Protein AF-0000000073997509 (afdb_homodimer)

Secondary structure (DSSP, 8-state):
-EEEEEEETTEEEEEEEESSTTS-EEEEESS-HHHH---EEEEEEEGGGSEE--S---SS-EEEESS-STTSPPPSS--EEEE-GGGEE-TT-EEEPPTT-S-EE--EEEEEEE-S-BSS--GGGHHHHEEEEEEEE--EEHHHHHHSSSSHHHH-STT-EEEEEEEESS--TTS-EEEEEETTEEEEEEEGGG-SS-HHHHHHHHHHHS-B-TT-EEE----S------TT-EEEEEETTTEEEEEEEE-/-EEEEEEETTEEEEEEEESSTTS-EEEEESS-HHHH---EEEEEEEGGGSEE--S---SS-EEEESS-BTTSPPPSS--EEEE-GGGEE-TT-EEEPPTT-S-EE--EEEEEEE-S-BSS--GGGGGGTEEEEEEEE--EEHHHHHHSSSSHHHH-STT-EEEEEEEESS---SS-EEEEEETTEEEEEEEGGGBSS-HHHHHHHHHHHS-B-TT-EEE----S------TT-EEEEEETTTEEEEEEEE-

Foldseek 3Di:
DWWFWWDDPNDIFIFDWDDDVPFIKTFTAPDDCLVPNGHGDPDMDTPVRIGTWFRFQAPAWEKEWDPFFPPGDDDPATDIDIEHSQQETEFPDADEDDPVAQFKKWFKFKKWFFRAFFALDDLVCLLVGTQFIWIWTQIFRVVCCVPDPDRCVGRHPHNRIYIDDTGDRDDDQCWKWKWKDKVRHTFFIDTQVRTNDHPSRQSNVVSHVDGDHGGYMYTRGGGDGIDGDDQQIKMWMDIGPHGIGIYHYHD/DWWFWWDDPNDIFIFDWDDDVPFIKTFTAPDDCLVPNGHGDPDMDTPVRIGTKFRFQAPAWEKEWDPFFPPDDDDPATDIDIEHSQQETEFPDADEDDPVAQFKKWFKFKKWFFRAFFALDDLVCLLVGTQFIWIWTQIFRVVCCVPDPDRCVGRYPHNRIYIDDTGDRDDDQLWKWKWKDKPRHTFFIDTQVRTPDHPSRQSNVVSHVDGDHGGYMYTRGGGDGIDGDDAQIKMWMDIPPHGIGIYHYHD

Nearest PDB structures (foldseek):
  4pfz-assembly1_A  TM=9.650E-01  e=9.293E-33  Mycolicibacterium smegmatis MC2 155
  3qdf-assembly1_A  TM=9.638E-01  e=2.915E-31  Mycobacterium marinum M
  3rr6-assembly1_A  TM=9.366E-01  e=1.215E-31  Mycobacteroides abscessus ATCC 19977
  4pfz-assembly1_B  TM=9.421E-01  e=7.801E-31  Mycolicibacterium smegmatis MC2 155
  2dfu-assembly2_C  TM=9.363E-01  e=9.978E-26  Thermus thermophilus HB8

Solvent-accessible surface area (backbone atoms only — not comparable to full-atom values): 24979 Å² total; per-residue (Å²): 93,36,40,30,20,31,33,53,94,90,37,81,42,35,21,41,55,39,74,54,93,93,58,35,31,29,31,31,34,68,50,56,52,80,80,66,37,90,39,72,51,90,51,70,44,51,53,89,75,42,46,58,28,32,47,62,72,28,63,34,29,33,36,34,40,51,57,22,25,63,94,49,77,67,60,99,56,95,42,47,46,68,29,46,34,70,12,55,33,21,41,67,44,73,27,54,60,59,90,91,50,89,30,37,22,70,28,45,25,57,25,39,30,28,41,32,76,39,58,58,43,54,64,90,51,39,75,78,34,47,46,28,30,33,30,28,36,52,28,31,22,51,63,46,42,72,69,43,88,40,51,34,74,18,44,33,26,49,40,21,33,32,28,13,47,33,29,28,48,68,75,81,67,65,73,27,48,37,39,22,26,51,72,81,42,82,54,27,65,40,46,47,63,46,33,72,57,51,71,47,54,48,52,25,54,48,19,64,42,29,70,40,43,52,40,19,36,39,36,53,33,44,52,62,55,82,58,70,66,50,66,74,41,35,39,39,26,33,35,61,92,69,48,60,26,46,40,36,34,36,113,95,37,38,30,20,32,33,52,96,88,37,82,43,34,21,41,55,39,73,51,91,94,57,35,30,28,32,30,34,79,48,55,51,80,80,71,39,88,42,72,50,90,52,69,43,53,53,90,74,41,48,58,29,32,47,62,74,28,63,36,29,32,36,34,40,52,58,23,25,62,94,48,76,65,60,99,55,95,43,46,45,70,28,47,35,68,12,55,32,21,40,69,44,71,28,53,61,58,90,90,52,90,30,37,22,70,29,43,25,57,25,39,29,28,40,33,76,39,59,58,45,54,64,90,51,38,75,77,32,47,46,28,32,34,27,29,37,52,28,30,23,51,66,46,41,74,68,42,90,39,53,34,73,19,44,33,25,50,40,20,33,32,30,13,46,32,29,27,48,70,74,81,68,64,73,27,47,37,39,23,25,51,73,80,41,84,54,28,63,40,45,46,63,47,34,74,57,51,72,47,54,48,54,25,55,48,19,63,43,28,70,40,42,51,39,20,35,39,34,54,32,44,50,61,54,83,58,68,66,50,66,74,41,36,38,37,27,35,34,62,94,70,48,58,27,47,41,37,33,34,113

Organism: NCBI:txid172042

Radius of gyration: 23.01 Å; Cα contacts (8 Å, |Δi|>4): 1455; chains: 2; bounding box: 53×68×52 Å

InterPro domains:
  IPR011234 Fumarylacetoacetase-like, C-terminal [PF01557] (72-249)
  IPR018833 Rv2993c-like, N-terminal [PF10370] (1-55)
  IPR036663 Fumarylacetoacetase-like, C-terminal domain superfamily [G3DSA:3.90.850.10] (59-251)
  IPR036663 Fumarylacetoacetase-like, C-terminal domain superfamily [SSF56529] (71-249)
  IPR051121 Fumarylacetoacetate hydrolase [PTHR42796] (44-249)

Sequence (502 aa):
MRIARFTVDDELHFGLVEGEEGAETLRVLAGDPFYNGIEPTGATHRLDDVRLLAPIIPRSKVIGAIANWAGTPAPAAPQFFTKPNTTVVGPGDPVTLPDYSEAVSPEGELAVVIGRIAKSVPLERVPEVVFGYTVANDLTARDVMDTDAQWTRAKSFDGSTPLGPWIETQLDTDSLNITTWVDGDTLQEGNTSEMHYSVAELVAAASEVFTLLPGDIILTGTPAGTTVLHEGNEVEVEVEGIGALVTRIRSMRIARFTVDDELHFGLVEGEEGAETLRVLAGDPFYNGIEPTGATHRLDDVRLLAPIIPRSKVIGAIANWAGTPAPAAPQFFTKPNTTVVGPGDPVTLPDYSEAVSPEGELAVVIGRIAKSVPLERVPEVVFGYTVANDLTARDVMDTDAQWTRAKSFDGSTPLGPWIETQLDTDSLNITTWVDGDTLQEGNTSEMHYSVAELVAAASEVFTLLPGDIILTGTPAGTTVLHEGNEVEVEVEGIGALVTRIRS

pLDDT: mean 97.27, std 2.54, range [81.06, 98.94]

Structure (mmCIF, N/CA/C/O backbone):
data_AF-0000000073997509-model_v1
#
loop_
_entity.id
_entity.type
_entity.pdbx_description
1 polymer 'Fumarylacetoacetate hydrolase family protein'
#
loop_
_atom_site.group_PDB
_atom_site.id
_atom_site.type_symbol
_atom_site.label_atom_id
_atom_site.label_alt_id
_atom_site.label_comp_id
_atom_site.label_asym_id
_atom_site.label_entity_id
_atom_site.label_seq_id
_atom_site.pdbx_PDB_ins_code
_atom_site.Cartn_x
_atom_site.Cartn_y
_atom_site.Cartn_z
_atom_site.occupancy
_atom_site.B_iso_or_equiv
_atom_site.auth_seq_id
_atom_site.auth_comp_id
_atom_site.auth_asym_id
_atom_site.auth_atom_id
_atom_site.pdbx_PDB_model_num
ATOM 1 N N . MET A 1 1 ? 7.91 19.922 14.438 1 95.56 1 MET A N 1
ATOM 2 C CA . MET A 1 1 ? 8.945 20.109 13.43 1 95.56 1 MET A CA 1
ATOM 3 C C . MET A 1 1 ? 8.406 19.828 12.031 1 95.56 1 MET A C 1
ATOM 5 O O . MET A 1 1 ? 7.496 19 11.875 1 95.56 1 MET A O 1
ATOM 9 N N . ARG A 1 2 ? 8.875 20.578 11.102 1 97.56 2 ARG A N 1
ATOM 10 C CA . ARG A 1 2 ? 8.523 20.375 9.695 1 97.56 2 ARG A CA 1
ATOM 11 C C . ARG A 1 2 ? 9.664 19.688 8.945 1 97.56 2 ARG A C 1
ATOM 13 O O . ARG A 1 2 ? 10.781 20.203 8.898 1 97.56 2 ARG A O 1
ATOM 20 N N . ILE A 1 3 ? 9.406 18.484 8.367 1 98.12 3 ILE A N 1
ATOM 21 C CA . ILE A 1 3 ? 10.398 17.688 7.645 1 98.12 3 ILE A CA 1
ATOM 22 C C . ILE A 1 3 ? 10.047 17.672 6.156 1 98.12 3 ILE A C 1
ATOM 24 O O . ILE A 1 3 ? 8.961 17.219 5.777 1 98.12 3 ILE A O 1
ATOM 28 N N . ALA A 1 4 ? 10.938 18.094 5.355 1 98.31 4 ALA A N 1
ATOM 29 C CA . ALA A 1 4 ? 10.719 18.141 3.91 1 98.31 4 ALA A CA 1
ATOM 30 C C . ALA A 1 4 ? 11.711 17.234 3.178 1 98.31 4 ALA A C 1
ATOM 32 O O . ALA A 1 4 ? 12.742 16.859 3.732 1 98.31 4 ALA A O 1
ATOM 33 N N . ARG A 1 5 ? 11.344 16.781 2.025 1 98.31 5 ARG A N 1
ATOM 34 C CA . ARG A 1 5 ? 12.203 16.172 1.02 1 98.31 5 ARG A CA 1
ATOM 35 C C . ARG A 1 5 ? 12.406 17.109 -0.173 1 98.31 5 ARG A C 1
ATOM 37 O O . ARG A 1 5 ? 11.453 17.734 -0.638 1 98.31 5 ARG A O 1
ATOM 44 N N . PHE A 1 6 ? 13.703 17.25 -0.619 1 98.06 6 PHE A N 1
ATOM 45 C CA . PHE A 1 6 ? 13.977 18.219 -1.681 1 98.06 6 PHE A CA 1
ATOM 46 C C . PHE A 1 6 ? 15.227 17.812 -2.463 1 98.06 6 PHE A C 1
ATOM 48 O O . PHE A 1 6 ? 15.969 16.922 -2.047 1 98.06 6 PHE A O 1
ATOM 55 N N . THR A 1 7 ? 15.266 18.375 -3.613 1 97.19 7 THR A N 1
ATOM 56 C CA . THR A 1 7 ? 16.469 18.219 -4.422 1 97.19 7 THR A CA 1
ATOM 57 C C . THR A 1 7 ? 17.203 19.547 -4.586 1 97.19 7 THR A C 1
ATOM 59 O O . THR A 1 7 ? 16.562 20.594 -4.691 1 97.19 7 THR A O 1
ATOM 62 N N . VAL A 1 8 ? 18.422 19.469 -4.5 1 94.31 8 VAL A N 1
ATOM 63 C CA . VAL A 1 8 ? 19.344 20.547 -4.855 1 94.31 8 VAL A CA 1
ATOM 64 C C . VAL A 1 8 ? 20.531 19.98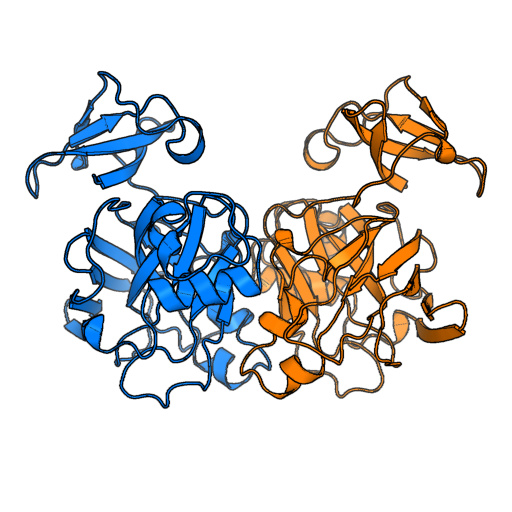4 -5.641 1 94.31 8 VAL A C 1
ATOM 66 O O . VAL A 1 8 ? 21.109 18.953 -5.258 1 94.31 8 VAL A O 1
ATOM 69 N N . ASP A 1 9 ? 20.828 20.547 -6.805 1 92.5 9 ASP A N 1
ATOM 70 C CA . ASP A 1 9 ? 21.875 20.062 -7.699 1 92.5 9 ASP A CA 1
ATOM 71 C C . ASP A 1 9 ? 21.703 18.578 -8 1 92.5 9 ASP A C 1
ATOM 73 O O . ASP A 1 9 ? 22.656 17.797 -7.875 1 92.5 9 ASP A O 1
ATOM 77 N N . ASP A 1 10 ? 20.516 18.094 -8.07 1 91.88 10 ASP A N 1
ATOM 78 C CA . ASP A 1 10 ? 20.125 16.75 -8.5 1 91.88 10 ASP A CA 1
ATOM 79 C C . ASP A 1 10 ? 20.406 15.719 -7.406 1 91.88 10 ASP A C 1
ATOM 81 O O . ASP A 1 10 ? 20.484 14.523 -7.68 1 91.88 10 ASP A O 1
ATOM 85 N N . GLU A 1 11 ? 20.609 16.312 -6.27 1 94.81 11 GLU A N 1
ATOM 86 C CA . GLU A 1 11 ? 20.766 15.414 -5.125 1 94.81 11 GLU A CA 1
ATOM 87 C C . GLU A 1 11 ? 19.562 15.484 -4.195 1 94.81 11 GLU A C 1
ATOM 89 O O . GLU A 1 11 ? 19.031 16.578 -3.928 1 94.81 11 GLU A O 1
ATOM 94 N N . LEU A 1 12 ? 19.156 14.352 -3.727 1 96.38 12 LEU A N 1
ATOM 95 C CA . LEU A 1 12 ? 17.984 14.227 -2.852 1 96.38 12 LEU A CA 1
ATOM 96 C C . LEU A 1 12 ? 18.391 14.422 -1.393 1 96.38 12 LEU A C 1
ATOM 98 O O . LEU A 1 12 ? 19.391 13.875 -0.941 1 96.38 12 LEU A O 1
ATOM 102 N N . HIS A 1 13 ? 17.625 15.258 -0.691 1 97.38 13 HIS A N 1
ATOM 103 C CA . HIS A 1 13 ? 17.875 15.516 0.724 1 97.38 13 HIS A CA 1
ATOM 104 C C . HIS A 1 13 ? 16.562 15.547 1.515 1 97.38 13 HIS A C 1
ATOM 106 O O . HIS A 1 13 ? 15.5 15.805 0.953 1 97.38 13 HIS A O 1
ATOM 112 N N . PHE A 1 14 ? 16.688 15.18 2.807 1 98.06 14 PHE A N 1
ATOM 113 C CA . PHE A 1 14 ? 15.711 15.586 3.803 1 98.06 14 PHE A CA 1
ATOM 114 C C . PHE A 1 14 ? 16.172 16.828 4.547 1 98.06 14 PHE A C 1
ATOM 116 O O . PHE A 1 14 ? 17.375 17.094 4.656 1 98.06 14 PHE A O 1
ATOM 123 N N . GLY A 1 15 ? 15.203 17.609 4.988 1 98.19 15 GLY A N 1
ATOM 124 C CA . GLY A 1 15 ? 15.57 18.797 5.723 1 98.19 15 GLY A CA 1
ATOM 125 C C . GLY A 1 15 ? 14.516 19.25 6.711 1 98.19 15 GLY A C 1
ATOM 126 O O . GLY A 1 15 ? 13.328 18.938 6.543 1 98.19 15 GLY A O 1
ATOM 127 N N . LEU A 1 16 ? 14.961 19.891 7.738 1 97.5 16 LEU A N 1
ATOM 128 C CA . LEU A 1 16 ? 14.109 20.594 8.688 1 97.5 16 LEU A CA 1
ATOM 129 C C . LEU A 1 16 ? 13.75 21.984 8.164 1 97.5 16 LEU A C 1
ATOM 131 O O . LEU A 1 16 ? 14.641 22.797 7.879 1 97.5 16 LEU A O 1
ATOM 135 N N . VAL A 1 17 ? 12.445 22.188 7.965 1 97.38 17 VAL A N 1
ATOM 136 C CA . VAL A 1 17 ? 11.992 23.5 7.527 1 97.38 17 VAL A CA 1
ATOM 137 C C . VAL A 1 17 ? 11.984 24.469 8.711 1 97.38 17 VAL A C 1
ATOM 139 O O . VAL A 1 17 ? 11.305 24.219 9.711 1 97.38 17 VAL A O 1
ATOM 142 N N . GLU A 1 18 ? 12.672 25.547 8.562 1 95.62 18 GLU A N 1
ATOM 143 C CA . GLU A 1 18 ? 12.789 26.562 9.609 1 95.62 18 GLU A CA 1
ATOM 144 C C . GLU A 1 18 ? 12.555 27.969 9.055 1 95.62 18 GLU A C 1
ATOM 146 O O . GLU A 1 18 ? 12.664 28.188 7.852 1 95.62 18 GLU A O 1
ATOM 151 N N . GLY A 1 19 ? 12.164 28.859 10.023 1 93.88 19 GLY A N 1
ATOM 152 C CA . GLY A 1 19 ? 12.031 30.266 9.648 1 93.88 19 GLY A CA 1
ATOM 153 C C . GLY A 1 19 ? 10.594 30.688 9.469 1 93.88 19 GLY A C 1
ATOM 154 O O . GLY A 1 19 ? 9.672 29.875 9.594 1 93.88 19 GLY A O 1
ATOM 155 N N . GLU A 1 20 ? 10.461 31.969 9.234 1 89.5 20 GLU A N 1
ATOM 156 C CA . GLU A 1 20 ? 9.141 32.562 9.055 1 89.5 20 GLU A CA 1
ATOM 157 C C . GLU A 1 20 ? 8.617 32.344 7.637 1 89.5 20 GLU A C 1
ATOM 159 O O . GLU A 1 20 ? 9.383 32 6.734 1 89.5 20 GLU A O 1
ATOM 164 N N . GLU A 1 21 ? 7.27 32.5 7.578 1 84.75 21 GLU A N 1
ATOM 165 C CA . GLU A 1 21 ? 6.629 32.344 6.277 1 84.75 21 GLU A CA 1
ATOM 166 C C . GLU A 1 21 ? 7.289 33.25 5.227 1 84.75 21 GLU A C 1
ATOM 168 O O . GLU A 1 21 ? 7.48 34.438 5.457 1 84.75 21 GLU A O 1
ATOM 173 N N . GLY A 1 22 ? 7.691 32.688 4.172 1 85.69 22 GLY A N 1
ATOM 174 C CA . GLY A 1 22 ? 8.312 33.438 3.088 1 85.69 22 GLY A CA 1
ATOM 175 C C . GLY A 1 22 ? 9.828 33.5 3.205 1 85.69 22 GLY A C 1
ATOM 176 O O . GLY A 1 22 ? 10.508 33.938 2.266 1 85.69 22 GLY A O 1
ATOM 177 N N . ALA A 1 23 ? 10.375 33.156 4.348 1 92.38 23 ALA A N 1
ATOM 178 C CA . ALA A 1 23 ? 11.82 33.188 4.578 1 92.38 23 ALA A CA 1
ATOM 179 C C . ALA A 1 23 ? 12.32 31.875 5.137 1 92.38 23 ALA A C 1
ATOM 181 O O . ALA A 1 23 ? 13.258 31.844 5.938 1 92.38 23 ALA A O 1
ATOM 182 N N . GLU A 1 24 ? 11.602 30.828 4.703 1 95.25 24 GLU A N 1
ATOM 183 C CA . GLU A 1 24 ? 11.938 29.5 5.227 1 95.25 24 GLU A CA 1
ATOM 184 C C . GLU A 1 24 ? 13.289 29.031 4.699 1 95.25 24 GLU A C 1
ATOM 186 O O . GLU A 1 24 ? 13.664 29.344 3.566 1 95.25 24 GLU A O 1
ATOM 191 N N . THR A 1 25 ? 13.977 28.391 5.582 1 97.69 25 THR A N 1
ATOM 192 C CA . THR A 1 25 ? 15.195 27.688 5.227 1 97.69 25 THR A CA 1
ATOM 193 C C . THR A 1 25 ? 15.07 26.203 5.547 1 97.69 25 THR A C 1
ATOM 195 O O . THR A 1 25 ? 14.188 25.797 6.312 1 97.69 25 THR A O 1
ATOM 198 N N . LEU A 1 26 ? 15.875 25.391 4.797 1 98.06 26 LEU A N 1
ATOM 199 C CA . LEU A 1 26 ? 15.953 23.938 5.004 1 98.06 26 LEU A CA 1
ATOM 200 C C . LEU A 1 26 ? 17.312 23.547 5.578 1 98.06 26 LEU A C 1
ATOM 202 O O . LEU A 1 26 ? 18.344 23.719 4.922 1 98.06 26 LEU A O 1
ATOM 206 N N . ARG A 1 27 ? 17.266 23.094 6.812 1 98 27 ARG A N 1
ATOM 207 C CA . ARG A 1 27 ? 18.469 22.484 7.395 1 98 27 ARG A CA 1
ATOM 208 C C . ARG A 1 27 ? 18.562 21 7.031 1 98 27 ARG A C 1
ATOM 210 O O . ARG A 1 27 ? 17.703 20.203 7.43 1 98 27 ARG A O 1
ATOM 217 N N . VAL A 1 28 ? 19.609 20.656 6.281 1 97.81 28 VAL A N 1
ATOM 218 C CA . VAL A 1 28 ? 19.766 19.312 5.754 1 97.81 28 VAL A CA 1
ATOM 219 C C . VAL A 1 28 ? 19.891 18.312 6.91 1 97.81 28 VAL A C 1
ATOM 221 O O . VAL A 1 28 ? 20.594 18.578 7.891 1 97.81 28 VAL A O 1
ATOM 224 N N . LEU A 1 29 ? 19.234 17.156 6.852 1 97.62 29 LEU A N 1
ATOM 225 C CA . LEU A 1 29 ? 19.344 16.078 7.816 1 97.62 29 LEU A CA 1
ATOM 226 C C . LEU A 1 29 ? 20.391 15.055 7.371 1 97.62 29 LEU A C 1
ATOM 228 O O . LEU A 1 29 ? 20.594 14.859 6.172 1 97.62 29 LEU A O 1
ATOM 232 N N . ALA A 1 30 ? 21.094 14.352 8.438 1 93.88 30 ALA A N 1
ATOM 233 C CA . ALA A 1 30 ? 22.125 13.336 8.195 1 93.88 30 ALA A CA 1
ATOM 234 C C . ALA A 1 30 ? 21.5 12.023 7.75 1 93.88 30 ALA A C 1
ATOM 236 O O . ALA A 1 30 ? 21.125 11.188 8.578 1 93.88 30 ALA A O 1
ATOM 237 N N . GLY A 1 31 ? 20.578 11.914 6.879 1 92.44 31 GLY A N 1
ATOM 238 C CA . GLY A 1 31 ? 19.984 10.664 6.414 1 92.44 31 GLY A CA 1
ATOM 239 C C . GLY A 1 31 ? 18.469 10.688 6.426 1 92.44 31 GLY A C 1
ATOM 240 O O . GLY A 1 31 ? 17.859 11.758 6.469 1 92.44 31 GLY A O 1
ATOM 241 N N . ASP A 1 32 ? 17.938 9.5 6.324 1 93.06 32 ASP A N 1
ATOM 242 C CA . ASP A 1 32 ? 16.484 9.273 6.332 1 93.06 32 ASP A CA 1
ATOM 243 C C . ASP A 1 32 ? 15.922 9.383 7.746 1 93.06 32 ASP A C 1
ATOM 245 O O . ASP A 1 32 ? 16.25 8.57 8.609 1 93.06 32 ASP A O 1
ATOM 249 N N . PRO A 1 33 ? 15.133 10.414 7.973 1 94.38 33 PRO A N 1
ATOM 250 C CA . PRO A 1 33 ? 14.625 10.602 9.336 1 94.38 33 PRO A CA 1
ATOM 251 C C . PRO A 1 33 ? 13.828 9.406 9.844 1 94.38 33 PRO A C 1
ATOM 253 O O . PRO A 1 33 ? 13.641 9.25 11.047 1 94.38 33 PRO A O 1
ATOM 256 N N . PHE A 1 34 ? 13.273 8.562 9.055 1 90.56 34 PHE A N 1
ATOM 257 C CA . PHE A 1 34 ? 12.5 7.391 9.445 1 90.56 34 PHE A CA 1
ATOM 258 C C . PHE A 1 34 ? 13.414 6.289 9.961 1 90.56 34 PHE A C 1
ATOM 260 O O . PHE A 1 34 ? 12.969 5.383 10.672 1 90.56 34 PHE A O 1
ATOM 267 N N . TYR A 1 35 ? 14.648 6.273 9.523 1 88.12 35 TYR A N 1
ATOM 268 C CA . TYR A 1 35 ? 15.594 5.23 9.906 1 88.12 35 TYR A CA 1
ATOM 269 C C . TYR A 1 35 ? 16.625 5.766 10.898 1 88.12 35 TYR A C 1
ATOM 271 O O . TYR A 1 35 ? 16.953 5.09 11.875 1 88.12 35 TYR A O 1
ATOM 279 N N . ASN A 1 36 ? 17.062 7.074 10.742 1 90.25 36 ASN A N 1
ATOM 280 C CA . ASN A 1 36 ? 18.172 7.625 11.5 1 90.25 36 ASN A CA 1
ATOM 281 C C . ASN A 1 36 ? 17.703 8.578 12.594 1 90.25 36 ASN A C 1
ATOM 283 O O . ASN A 1 36 ? 18.484 8.984 13.453 1 90.25 36 ASN A O 1
ATOM 287 N N . GLY A 1 37 ? 16.453 8.836 12.531 1 91 37 GLY A N 1
ATOM 288 C CA . GLY A 1 37 ? 16 9.938 13.375 1 91 37 GLY A CA 1
ATOM 289 C C . GLY A 1 37 ? 16.281 11.297 12.773 1 91 37 GLY A C 1
ATOM 290 O O . GLY A 1 37 ? 16.781 11.398 11.648 1 91 37 GLY A O 1
ATOM 291 N N . ILE A 1 38 ? 15.914 12.289 13.484 1 93.12 38 ILE A N 1
ATOM 292 C CA . ILE A 1 38 ? 16.062 13.672 13.023 1 93.12 38 ILE A CA 1
ATOM 293 C C . ILE A 1 38 ? 17.391 14.234 13.5 1 93.12 38 ILE A C 1
ATOM 295 O O . ILE A 1 38 ? 17.516 14.656 14.656 1 93.12 38 ILE A O 1
ATOM 299 N N . GLU A 1 39 ? 18.359 14.25 12.555 1 95.56 39 GLU A N 1
ATOM 300 C CA . GLU A 1 39 ? 19.719 14.695 12.852 1 95.56 39 GLU A CA 1
ATOM 301 C C . GLU A 1 39 ? 20.156 15.805 11.891 1 95.56 39 GLU A C 1
ATOM 303 O O . GLU A 1 39 ? 20.766 15.523 10.859 1 95.56 39 GLU A O 1
ATOM 308 N N . PRO A 1 40 ? 20.016 16.953 12.336 1 95.69 40 PRO A N 1
ATOM 309 C CA . PRO A 1 40 ? 20.391 18.078 11.461 1 95.69 40 PRO A CA 1
ATOM 310 C C . PRO A 1 40 ? 21.891 18.203 11.258 1 95.69 40 PRO A C 1
ATOM 312 O O . PRO A 1 40 ? 22.672 17.906 12.172 1 95.69 40 PRO A O 1
ATOM 315 N N . THR A 1 41 ? 22.219 18.641 10.039 1 96.31 41 THR A N 1
ATOM 316 C CA . THR A 1 41 ? 23.594 18.984 9.727 1 96.31 41 THR A CA 1
ATOM 317 C C . THR A 1 41 ? 23.812 20.484 9.75 1 96.31 41 THR A C 1
ATOM 319 O O . THR A 1 41 ? 22.938 21.234 10.188 1 96.31 41 THR A O 1
ATOM 322 N N . GLY A 1 42 ? 24.953 20.875 9.289 1 96 42 GLY A N 1
ATOM 323 C CA . GLY A 1 42 ? 25.234 22.297 9.219 1 96 42 GLY A CA 1
ATOM 324 C C . GLY A 1 42 ? 24.828 22.938 7.906 1 96 42 GLY A C 1
ATOM 325 O O . GLY A 1 42 ? 24.734 24.156 7.797 1 96 42 GLY A O 1
ATOM 326 N N . ALA A 1 43 ? 24.5 22.125 6.941 1 97.06 43 ALA A N 1
ATOM 327 C CA . ALA A 1 43 ? 24.125 22.625 5.617 1 97.06 43 ALA A CA 1
ATOM 328 C C . ALA A 1 43 ? 22.703 23.156 5.605 1 97.06 43 ALA A C 1
ATOM 330 O O . ALA A 1 43 ? 21.797 22.547 6.176 1 97.06 43 ALA A O 1
ATOM 331 N N . THR A 1 44 ? 22.578 24.344 4.973 1 97.38 44 THR A N 1
ATOM 332 C CA . THR A 1 44 ? 21.281 25 4.895 1 97.38 44 THR A CA 1
ATOM 333 C C . THR A 1 44 ? 21.031 25.547 3.488 1 97.38 44 THR A C 1
ATOM 335 O O . THR A 1 44 ? 21.953 25.969 2.805 1 97.38 44 THR A O 1
ATOM 338 N N . HIS A 1 45 ? 19.797 25.5 3.051 1 98 45 HIS A N 1
ATOM 339 C CA . HIS A 1 45 ? 19.344 26.062 1.788 1 98 45 HIS A CA 1
ATOM 340 C C . HIS A 1 45 ? 18.078 26.906 1.984 1 98 45 HIS A C 1
ATOM 342 O O . HIS A 1 45 ? 17.25 26.609 2.852 1 98 45 HIS A O 1
ATOM 348 N N . ARG A 1 46 ? 17.938 27.984 1.183 1 97.06 46 ARG A N 1
ATOM 349 C CA . ARG A 1 46 ? 16.656 28.672 1.157 1 97.06 46 ARG A CA 1
ATOM 350 C C . ARG A 1 46 ? 15.586 27.828 0.492 1 97.06 46 ARG A C 1
ATOM 352 O O . ARG A 1 46 ? 15.844 27.156 -0.511 1 97.06 46 ARG A O 1
ATOM 359 N N . LEU A 1 47 ? 14.406 27.859 1.001 1 96.75 47 LEU A N 1
ATOM 360 C CA . LEU A 1 47 ? 13.289 27.109 0.454 1 96.75 47 LEU A CA 1
ATOM 361 C C . LEU A 1 47 ? 13.078 27.438 -1.02 1 96.75 47 LEU A C 1
ATOM 363 O O . LEU A 1 47 ? 12.789 26.547 -1.825 1 96.75 47 LEU A O 1
ATOM 367 N N . ASP A 1 48 ? 13.328 28.719 -1.419 1 94.5 48 ASP A N 1
ATOM 368 C CA . ASP A 1 48 ? 13.086 29.188 -2.781 1 94.5 48 ASP A CA 1
ATOM 369 C C . ASP A 1 48 ? 14.172 28.688 -3.734 1 94.5 48 ASP A C 1
ATOM 371 O O . ASP A 1 48 ? 14.016 28.781 -4.953 1 94.5 48 ASP A O 1
ATOM 375 N N . ASP A 1 49 ? 15.242 28.094 -3.246 1 95.38 49 ASP A N 1
ATOM 376 C CA . ASP A 1 49 ? 16.391 27.688 -4.062 1 95.38 49 ASP A CA 1
ATOM 377 C C . ASP A 1 49 ? 16.391 26.172 -4.293 1 95.38 49 ASP A C 1
ATOM 379 O O . ASP A 1 49 ? 17.328 25.641 -4.895 1 95.38 49 ASP A O 1
ATOM 383 N N . VAL A 1 50 ? 15.328 25.531 -3.781 1 97 50 VAL A N 1
ATOM 384 C CA . VAL A 1 50 ? 15.305 24.078 -3.932 1 97 50 VAL A CA 1
ATOM 385 C C . VAL A 1 50 ? 14.008 23.656 -4.602 1 97 50 VAL A C 1
ATOM 387 O O . VAL A 1 50 ? 13.086 24.453 -4.766 1 97 50 VAL A O 1
ATOM 390 N N . ARG A 1 51 ? 14.008 22.469 -5.047 1 96.88 51 ARG A N 1
ATOM 391 C CA . ARG A 1 51 ? 12.773 21.844 -5.512 1 96.88 51 ARG A CA 1
ATOM 392 C C . ARG A 1 51 ? 12.219 20.891 -4.461 1 96.88 51 ARG A C 1
ATOM 394 O O . ARG A 1 51 ? 12.844 19.875 -4.141 1 96.88 51 ARG A O 1
ATOM 401 N N . LEU A 1 52 ? 11.07 21.188 -3.943 1 97.88 52 LEU A N 1
ATOM 402 C CA . LEU A 1 52 ? 10.406 20.297 -2.994 1 97.88 52 LEU A CA 1
ATOM 403 C C . LEU A 1 52 ? 9.906 19.047 -3.691 1 97.88 52 LEU A C 1
ATOM 405 O O . LEU A 1 52 ? 9.477 19.094 -4.848 1 97.88 52 LEU A O 1
ATOM 409 N N . LEU A 1 53 ? 9.961 17.953 -3.025 1 98.25 53 LEU A N 1
ATOM 410 C CA . LEU A 1 53 ? 9.422 16.672 -3.445 1 98.25 53 LEU A CA 1
ATOM 411 C C . LEU A 1 53 ? 8.32 16.203 -2.504 1 98.25 53 LEU A C 1
ATOM 413 O O . LEU A 1 53 ? 8.078 16.828 -1.466 1 98.25 53 LEU A O 1
ATOM 417 N N . ALA A 1 54 ? 7.551 15.211 -2.953 1 98.75 54 ALA A N 1
ATOM 418 C CA . ALA A 1 54 ? 6.715 14.555 -1.948 1 98.75 54 ALA A CA 1
ATOM 419 C C . ALA A 1 54 ? 7.516 14.25 -0.685 1 98.75 54 ALA A C 1
ATOM 421 O O . ALA A 1 54 ? 8.625 13.727 -0.758 1 98.75 54 ALA A O 1
ATOM 422 N N . PRO A 1 55 ? 7.012 14.602 0.474 1 98.44 55 PRO A N 1
ATOM 423 C CA . PRO A 1 55 ? 7.797 14.438 1.699 1 98.44 55 PRO A CA 1
ATOM 424 C C . PRO A 1 55 ? 8.109 12.969 2.006 1 98.44 55 PRO A C 1
ATOM 426 O O . PRO A 1 55 ? 9.016 12.68 2.791 1 98.44 55 PRO A O 1
ATOM 429 N N . ILE A 1 56 ? 7.344 12.055 1.381 1 97.69 56 ILE A N 1
ATOM 430 C CA . ILE A 1 56 ? 7.566 10.625 1.543 1 97.69 56 ILE A CA 1
ATOM 431 C C . ILE A 1 56 ? 7.004 9.875 0.337 1 97.69 56 ILE A C 1
ATOM 433 O O . ILE A 1 56 ? 6 10.297 -0.249 1 97.69 56 ILE A O 1
ATOM 437 N N . ILE A 1 57 ? 7.641 8.859 -0.11 1 97 57 ILE A N 1
ATOM 438 C CA . ILE A 1 57 ? 7.082 7.805 -0.948 1 97 57 ILE A CA 1
ATOM 439 C C . ILE A 1 57 ? 6.887 6.535 -0.121 1 97 57 ILE A C 1
ATOM 441 O O . ILE A 1 57 ? 7.859 5.934 0.341 1 97 57 ILE A O 1
ATOM 445 N N . PRO A 1 58 ? 5.594 6.207 0.088 1 97.75 58 PRO A N 1
ATOM 446 C CA . PRO A 1 58 ? 5.379 5.027 0.928 1 97.75 58 PRO A CA 1
ATOM 447 C C . PRO A 1 58 ? 6.121 3.795 0.417 1 97.75 58 PRO A C 1
ATOM 449 O O . PRO A 1 58 ? 6.211 3.584 -0.794 1 97.75 58 PRO A O 1
ATOM 452 N N . ARG A 1 59 ? 6.57 2.943 1.319 1 93.25 59 ARG A N 1
ATOM 453 C CA . ARG A 1 59 ? 7.234 1.7 0.939 1 93.25 59 ARG A CA 1
ATOM 454 C C . ARG A 1 59 ? 6.219 0.629 0.56 1 93.25 59 ARG A C 1
ATOM 456 O O . ARG A 1 59 ? 6.543 -0.315 -0.163 1 93.25 59 ARG A O 1
ATOM 463 N N . SER A 1 60 ? 4.984 0.891 1.133 1 97.81 60 SER A N 1
ATOM 464 C CA . SER A 1 60 ? 4.043 -0.191 0.864 1 97.81 60 SER A CA 1
ATOM 465 C C . SER A 1 60 ? 2.74 0.342 0.275 1 97.81 60 SER A C 1
ATOM 467 O O . SER A 1 60 ? 2.289 -0.124 -0.773 1 97.81 60 SER A O 1
ATOM 469 N N . LYS A 1 61 ? 2.156 1.424 0.895 1 98.88 61 LYS A N 1
ATOM 470 C CA . LYS A 1 61 ? 0.801 1.711 0.433 1 98.88 61 LYS A CA 1
ATOM 471 C C . LYS A 1 61 ? 0.334 3.08 0.919 1 98.88 61 LYS A C 1
ATOM 473 O O . LYS A 1 61 ? 0.902 3.639 1.86 1 98.88 61 LYS A O 1
ATOM 478 N N . VAL A 1 62 ? -0.641 3.58 0.224 1 98.94 62 VAL A N 1
ATOM 479 C CA . VAL A 1 62 ? -1.564 4.609 0.686 1 98.94 62 VAL A CA 1
ATOM 480 C C . VAL A 1 62 ? -2.906 3.977 1.045 1 98.94 62 VAL A C 1
ATOM 482 O O . VAL A 1 62 ? -3.443 3.168 0.284 1 98.94 62 VAL A O 1
ATOM 485 N N . ILE A 1 63 ? -3.418 4.309 2.254 1 98.94 63 ILE A N 1
ATOM 486 C CA . ILE A 1 63 ? -4.727 3.855 2.717 1 98.94 63 ILE A CA 1
ATOM 487 C C . ILE A 1 63 ? -5.691 5.035 2.777 1 98.94 63 ILE A C 1
ATOM 489 O O . ILE A 1 63 ? -5.398 6.051 3.414 1 98.94 63 ILE A O 1
ATOM 493 N N . GLY A 1 64 ? -6.812 4.938 2.092 1 98.88 64 GLY A N 1
ATOM 494 C CA . GLY A 1 64 ? -7.805 5.996 2.137 1 98.88 64 GLY A CA 1
ATOM 495 C C . GLY A 1 64 ? -9.07 5.598 2.871 1 98.88 64 GLY A C 1
ATOM 496 O O . GLY A 1 64 ? -9.648 4.543 2.5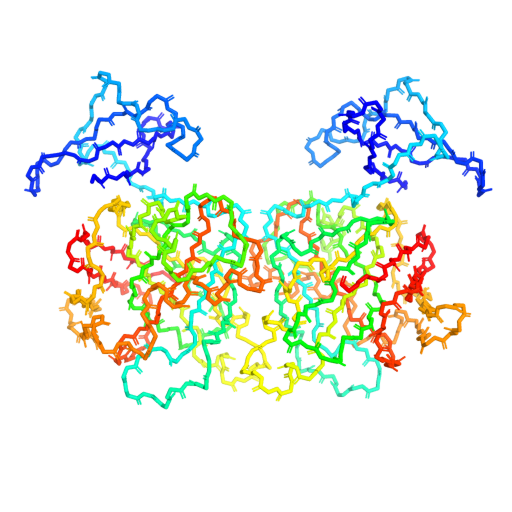94 1 98.88 64 GLY A O 1
ATOM 497 N N . ALA A 1 65 ? -9.5 6.449 3.816 1 98.69 65 ALA A N 1
ATOM 498 C CA . ALA A 1 65 ? -10.766 6.227 4.508 1 98.69 65 ALA A CA 1
ATOM 499 C C . ALA A 1 65 ? -11.953 6.508 3.592 1 98.69 65 ALA A C 1
ATOM 501 O O . ALA A 1 65 ? -11.93 7.473 2.822 1 98.69 65 ALA A O 1
ATOM 502 N N . ILE A 1 66 ? -12.977 5.668 3.732 1 97.88 66 ILE A N 1
ATOM 503 C CA . ILE A 1 66 ? -14.18 5.805 2.924 1 97.88 66 ILE A CA 1
ATOM 504 C C . ILE A 1 66 ? -15.273 6.496 3.74 1 97.88 66 ILE A C 1
ATOM 506 O O . ILE A 1 66 ? -15.547 6.109 4.879 1 97.88 66 ILE A O 1
ATOM 510 N N . ALA A 1 67 ? -15.859 7.586 3.201 1 97 67 ALA A N 1
ATOM 511 C CA . ALA A 1 67 ? -17.031 8.258 3.762 1 97 67 ALA A CA 1
ATOM 512 C C . ALA A 1 67 ? -16.797 8.664 5.211 1 97 67 ALA A C 1
ATOM 514 O O . ALA A 1 67 ? -17.594 8.344 6.094 1 97 67 ALA A O 1
ATOM 515 N N . ASN A 1 68 ? -15.664 9.43 5.477 1 98.31 68 ASN A N 1
ATOM 516 C CA . ASN A 1 68 ? -15.305 9.758 6.852 1 98.31 68 ASN A CA 1
ATOM 517 C C . ASN A 1 68 ? -15.602 11.227 7.172 1 98.31 68 ASN A C 1
ATOM 519 O O . ASN A 1 68 ? -14.953 11.812 8.039 1 98.31 68 ASN A O 1
ATOM 523 N N . TRP A 1 69 ? -16.484 11.812 6.492 1 97.06 69 TRP A N 1
ATOM 524 C CA . TRP A 1 69 ? -16.75 13.227 6.707 1 97.06 69 TRP A CA 1
ATOM 525 C C . TRP A 1 69 ? -18.25 13.477 6.863 1 97.06 69 TRP A C 1
ATOM 527 O O . TRP A 1 69 ? -19.062 12.727 6.332 1 97.06 69 TRP A O 1
ATOM 537 N N . ALA A 1 70 ? -18.516 14.57 7.496 1 93.12 70 ALA A N 1
ATOM 538 C CA . ALA A 1 70 ? -19.906 14.977 7.652 1 93.12 70 ALA A CA 1
ATOM 539 C C . ALA A 1 70 ? -20.594 15.148 6.297 1 93.12 70 ALA A C 1
ATOM 541 O O . ALA A 1 70 ? -19.938 15.453 5.301 1 93.12 70 ALA A O 1
ATOM 542 N N . GLY A 1 71 ? -21.844 14.836 6.262 1 90.44 71 GLY A N 1
ATOM 543 C CA . GLY A 1 71 ? -22.578 14.938 5.012 1 90.44 71 GLY A CA 1
ATOM 544 C C . GLY A 1 71 ? -22.875 13.586 4.383 1 90.44 71 GLY A C 1
ATOM 545 O O . GLY A 1 71 ? -23.719 13.484 3.492 1 90.44 71 GLY A O 1
ATOM 546 N N . THR A 1 72 ? -22.125 12.586 4.766 1 89.69 72 THR A N 1
ATOM 547 C CA . THR A 1 72 ? -22.391 11.219 4.352 1 89.69 72 THR A CA 1
ATOM 548 C C . THR A 1 72 ? -22.75 10.352 5.555 1 89.69 72 THR A C 1
ATOM 550 O O . THR A 1 72 ? -22.359 10.641 6.68 1 89.69 72 THR A O 1
ATOM 553 N N . PRO A 1 73 ? -23.578 9.273 5.344 1 92.94 73 PRO A N 1
ATOM 554 C CA . PRO A 1 73 ? -23.781 8.328 6.445 1 92.94 73 PRO A CA 1
ATOM 555 C C . PRO A 1 73 ? -22.484 7.711 6.949 1 92.94 73 PRO A C 1
ATOM 557 O O . PRO A 1 73 ? -21.641 7.297 6.148 1 92.94 73 PRO A O 1
ATOM 560 N N . ALA A 1 74 ? -22.359 7.734 8.25 1 93.19 74 ALA A N 1
ATOM 561 C CA . ALA A 1 74 ? -21.172 7.113 8.836 1 93.19 74 ALA A CA 1
ATOM 562 C C . ALA A 1 74 ? -21.203 5.598 8.656 1 93.19 74 ALA A C 1
ATOM 564 O O . ALA A 1 74 ? -22.203 4.949 8.977 1 93.19 74 ALA A O 1
ATOM 565 N N . PRO A 1 75 ? -20.141 4.977 8.117 1 94.62 75 PRO A N 1
ATOM 566 C CA . PRO A 1 75 ? -20.078 3.514 8.156 1 94.62 75 PRO A CA 1
ATOM 567 C C . PRO A 1 75 ? -20.078 2.961 9.586 1 94.62 75 PRO A C 1
ATOM 569 O O . PRO A 1 75 ? -19.719 3.67 10.523 1 94.62 75 PRO A O 1
ATOM 572 N N . ALA A 1 76 ? -20.469 1.686 9.781 1 94.38 76 ALA A N 1
ATOM 573 C CA . ALA A 1 76 ? -20.531 1.056 11.094 1 94.38 76 ALA A CA 1
ATOM 574 C C . ALA A 1 76 ? -19.141 0.962 11.719 1 94.38 76 ALA A C 1
ATOM 576 O O . ALA A 1 76 ? -19 0.989 12.945 1 94.38 76 ALA A O 1
ATOM 577 N N . ALA A 1 77 ? -18.141 0.878 10.898 1 96.25 77 ALA A N 1
ATOM 578 C CA . ALA A 1 77 ? -16.719 0.893 11.227 1 96.25 77 ALA A CA 1
ATOM 579 C C . ALA A 1 77 ? -15.906 1.529 10.109 1 96.25 77 ALA A C 1
ATOM 581 O O . ALA A 1 77 ? -16.391 1.672 8.984 1 96.25 77 ALA A O 1
ATOM 582 N N . PRO A 1 78 ? -14.758 1.972 10.438 1 97.62 78 PRO A N 1
ATOM 583 C CA . PRO A 1 78 ? -13.93 2.531 9.359 1 97.62 78 PRO A CA 1
ATOM 584 C C . PRO A 1 78 ? -13.773 1.573 8.18 1 97.62 78 PRO A C 1
ATOM 586 O O . PRO A 1 78 ? -13.562 0.374 8.375 1 97.62 78 PRO A O 1
ATOM 589 N N . GLN A 1 79 ? -13.93 2.066 6.98 1 97.44 79 GLN A N 1
ATOM 590 C CA . GLN A 1 79 ? -13.703 1.341 5.734 1 97.44 79 GLN A CA 1
ATOM 591 C C . GLN A 1 79 ? -12.586 1.984 4.918 1 97.44 79 GLN A C 1
ATOM 593 O O . GLN A 1 79 ? -12.352 3.189 5.02 1 97.44 79 GLN A O 1
ATOM 598 N N . PHE A 1 80 ? -11.953 1.154 4.043 1 98.56 80 PHE A N 1
ATOM 599 C CA . PHE A 1 80 ? -10.742 1.655 3.402 1 98.56 80 PHE A CA 1
ATOM 600 C C . PHE A 1 80 ? -10.672 1.214 1.945 1 98.56 80 PHE A C 1
ATOM 602 O O . PHE A 1 80 ? -11.25 0.191 1.575 1 98.56 80 PHE A O 1
ATOM 609 N N . PHE A 1 81 ? -10.055 1.953 1.111 1 98.75 81 PHE A N 1
ATOM 610 C CA . PHE A 1 81 ? -9.43 1.558 -0.145 1 98.75 81 PHE A CA 1
ATOM 611 C C . PHE A 1 81 ? -7.926 1.771 -0.091 1 98.75 81 PHE A C 1
ATOM 613 O O . PHE A 1 81 ? -7.41 2.357 0.862 1 98.75 81 PHE A O 1
ATOM 620 N N . THR A 1 82 ? -7.16 1.27 -1.085 1 98.88 82 THR A N 1
ATOM 621 C CA . THR A 1 82 ? -5.715 1.478 -1.102 1 98.88 82 THR A CA 1
ATOM 622 C C . THR A 1 82 ? -5.258 1.989 -2.465 1 98.88 82 THR A C 1
ATOM 624 O O . THR A 1 82 ? -5.949 1.799 -3.469 1 98.88 82 THR A O 1
ATOM 627 N N . LYS A 1 83 ? -4.219 2.758 -2.484 1 98.88 83 LYS A N 1
ATOM 628 C CA . LYS A 1 83 ? -3.473 3.199 -3.66 1 98.88 83 LYS A CA 1
ATOM 629 C C . LYS A 1 83 ? -2.02 2.732 -3.598 1 98.88 83 LYS A C 1
ATOM 631 O O . LYS A 1 83 ? -1.406 2.738 -2.527 1 98.88 83 LYS A O 1
ATOM 636 N N . PRO A 1 84 ? -1.446 2.295 -4.75 1 98.81 84 PRO A N 1
ATOM 637 C CA . PRO A 1 84 ? -0.014 1.987 -4.742 1 98.81 84 PRO A CA 1
ATOM 638 C C . PRO A 1 84 ? 0.857 3.238 -4.637 1 98.81 84 PRO A C 1
ATOM 640 O O . PRO A 1 84 ? 0.365 4.355 -4.824 1 98.81 84 PRO A O 1
ATOM 643 N N . ASN A 1 85 ? 2.125 3.004 -4.293 1 98.69 85 ASN A N 1
ATOM 644 C CA . ASN A 1 85 ? 3.023 4.133 -4.066 1 98.69 85 ASN A CA 1
ATOM 645 C C . ASN A 1 85 ? 3.391 4.828 -5.375 1 98.69 85 ASN A C 1
ATOM 647 O O . ASN A 1 85 ? 3.865 5.965 -5.363 1 98.69 85 ASN A O 1
ATOM 651 N N . THR A 1 86 ? 3.053 4.23 -6.535 1 98.5 86 THR A N 1
ATOM 652 C CA . THR A 1 86 ? 3.332 4.828 -7.836 1 98.5 86 THR A CA 1
ATOM 653 C C . THR A 1 86 ? 2.377 5.984 -8.117 1 98.5 86 THR A C 1
ATOM 655 O O . THR A 1 86 ? 2.557 6.723 -9.086 1 98.5 86 THR A O 1
ATOM 658 N N . THR A 1 87 ? 1.348 6.199 -7.273 1 98.81 87 THR A N 1
ATOM 659 C CA . THR A 1 87 ? 0.389 7.281 -7.473 1 98.81 87 THR A CA 1
ATOM 660 C C . THR A 1 87 ? 0.929 8.594 -6.906 1 98.81 87 THR A C 1
ATOM 662 O O . THR A 1 87 ? 0.392 9.664 -7.191 1 98.81 87 THR A O 1
ATOM 665 N N . VAL A 1 88 ? 1.972 8.57 -6.109 1 98.88 88 VAL A N 1
ATOM 666 C CA . VAL A 1 88 ? 2.393 9.703 -5.293 1 98.88 88 VAL A CA 1
ATOM 667 C C . VAL A 1 88 ? 3.213 10.672 -6.137 1 98.88 88 VAL A C 1
ATOM 669 O O . VAL A 1 88 ? 4.121 10.266 -6.859 1 98.88 88 VAL A O 1
ATOM 672 N N . VAL A 1 89 ? 2.871 11.906 -6.078 1 98.56 89 VAL A N 1
ATOM 673 C CA . VAL A 1 89 ? 3.648 13 -6.656 1 98.56 89 VAL A CA 1
ATOM 674 C C . VAL A 1 89 ? 3.77 14.141 -5.641 1 98.56 89 VAL A C 1
ATOM 676 O O . VAL A 1 89 ? 3.078 14.141 -4.621 1 98.56 89 VAL A O 1
ATOM 679 N N . GLY A 1 90 ? 4.723 15.055 -5.887 1 98.5 90 GLY A N 1
ATOM 680 C CA . GLY A 1 90 ? 5.031 16.094 -4.91 1 98.5 90 GLY A CA 1
ATOM 681 C C . GLY A 1 90 ? 4.59 17.469 -5.352 1 98.5 90 GLY A C 1
ATOM 682 O O . GLY A 1 90 ? 3.953 17.625 -6.395 1 98.5 90 GLY A O 1
ATOM 683 N N . PRO A 1 91 ? 4.855 18.469 -4.469 1 96.94 91 PRO A N 1
ATOM 684 C CA . PRO A 1 91 ? 4.5 19.859 -4.801 1 96.94 91 PRO A CA 1
ATOM 685 C C . PRO A 1 91 ? 5.078 20.312 -6.141 1 96.94 91 PRO A C 1
ATOM 687 O O . PRO A 1 91 ? 6.258 20.078 -6.414 1 96.94 91 PRO A O 1
ATOM 690 N N . GLY A 1 92 ? 4.117 20.844 -6.996 1 89.94 92 GLY A N 1
ATOM 691 C CA . GLY A 1 92 ? 4.594 21.406 -8.25 1 89.94 92 GLY A CA 1
ATOM 692 C C . GLY A 1 92 ? 4.637 20.406 -9.383 1 89.94 92 GLY A C 1
ATOM 693 O O . GLY A 1 92 ? 4.766 20.781 -10.547 1 89.94 92 GLY A O 1
ATOM 694 N N . ASP A 1 93 ? 4.648 19.109 -9.062 1 94.62 93 ASP A N 1
ATOM 695 C CA . ASP A 1 93 ? 4.605 18.109 -10.125 1 94.62 93 ASP A CA 1
ATOM 696 C C . ASP A 1 93 ? 3.297 18.188 -10.906 1 94.62 93 ASP A C 1
ATOM 698 O O . ASP A 1 93 ? 2.221 18.297 -10.312 1 94.62 93 ASP A O 1
ATOM 702 N N . PRO A 1 94 ? 3.439 18.203 -12.234 1 95.75 94 PRO A N 1
ATOM 703 C CA . PRO A 1 94 ? 2.195 18.156 -13.008 1 95.75 94 PRO A CA 1
ATOM 704 C C . PRO A 1 94 ? 1.494 16.812 -12.898 1 95.75 94 PRO A C 1
ATOM 706 O O . PRO A 1 94 ? 2.156 15.766 -12.836 1 95.75 94 PRO A O 1
ATOM 709 N N . VAL A 1 95 ? 0.184 16.844 -12.812 1 98.12 95 VAL A N 1
ATOM 710 C CA . VAL A 1 95 ? -0.638 15.641 -12.836 1 98.12 95 VAL A CA 1
ATOM 711 C C . VAL A 1 95 ? -1.323 15.5 -14.188 1 98.12 95 VAL A C 1
ATOM 713 O O . VAL A 1 95 ? -2.059 16.391 -14.617 1 98.12 95 VAL A O 1
ATOM 716 N N . THR A 1 96 ? -1.069 14.406 -14.883 1 97.88 96 THR A N 1
ATOM 717 C CA . THR A 1 96 ? -1.722 14.117 -16.156 1 97.88 96 THR A CA 1
ATOM 718 C C . THR A 1 96 ? -3.041 13.383 -15.93 1 97.88 96 THR A C 1
ATOM 720 O O . THR A 1 96 ? -3.07 12.328 -15.297 1 97.88 96 THR A O 1
ATOM 723 N N . LEU A 1 97 ? -4.125 13.992 -16.438 1 97.94 97 LEU A N 1
ATOM 724 C CA . LEU A 1 97 ? -5.426 13.336 -16.359 1 97.94 97 LEU A CA 1
ATOM 725 C C . LEU A 1 97 ? -5.453 12.078 -17.219 1 97.94 97 LEU A C 1
ATOM 727 O O . LEU A 1 97 ? -4.93 12.07 -18.328 1 97.94 97 LEU A O 1
ATOM 731 N N . PRO A 1 98 ? -5.961 10.992 -16.688 1 97.44 98 PRO A N 1
ATOM 732 C CA . PRO A 1 98 ? -6.016 9.773 -17.484 1 97.44 98 PRO A CA 1
ATOM 733 C C . PRO A 1 98 ? -6.961 9.898 -18.688 1 97.44 98 PRO A C 1
ATOM 735 O O . PRO A 1 98 ? -8.031 10.5 -18.562 1 97.44 98 PRO A O 1
ATOM 738 N N . ASP A 1 99 ? -6.676 9.219 -19.797 1 95.19 99 ASP A N 1
ATOM 739 C CA . ASP A 1 99 ? -7.426 9.312 -21.047 1 95.19 99 ASP A CA 1
ATOM 740 C C . ASP A 1 99 ? -8.789 8.641 -20.922 1 95.19 99 ASP A C 1
ATOM 742 O O . ASP A 1 99 ? -9.727 8.977 -21.641 1 95.19 99 ASP A O 1
ATOM 746 N N . TYR A 1 100 ? -8.914 7.773 -19.984 1 96 100 TYR A N 1
ATOM 747 C CA . TYR A 1 100 ? -10.133 6.977 -19.906 1 96 100 TYR A CA 1
ATOM 748 C C . TYR A 1 100 ? -11.172 7.652 -19.016 1 96 100 TYR A C 1
ATOM 750 O O . TYR A 1 100 ? -12.266 7.117 -18.812 1 96 100 TYR A O 1
ATOM 758 N N . SER A 1 101 ? -10.844 8.836 -18.453 1 97.06 101 SER A N 1
ATOM 759 C CA . SER A 1 101 ? -11.773 9.555 -17.594 1 97.06 101 SER A CA 1
ATOM 760 C C . SER A 1 101 ? -12.039 10.969 -18.109 1 97.06 101 SER A C 1
ATOM 762 O O . SER A 1 101 ? -11.133 11.625 -18.625 1 97.06 101 SER A O 1
ATOM 764 N N . GLU A 1 102 ? -13.273 11.477 -17.859 1 97.06 102 GLU A N 1
ATOM 765 C CA . GLU A 1 102 ? -13.672 12.844 -18.188 1 97.06 102 GLU A CA 1
ATOM 766 C C . GLU A 1 102 ? -14.141 13.602 -16.953 1 97.06 102 GLU A C 1
ATOM 768 O O . GLU A 1 102 ? -14.695 14.695 -17.062 1 97.06 102 GLU A O 1
ATOM 773 N N . ALA A 1 103 ? -13.93 13 -15.773 1 98.25 103 ALA A N 1
ATOM 774 C CA . ALA A 1 103 ? -14.523 13.594 -14.578 1 98.25 103 ALA A CA 1
ATOM 775 C C . ALA A 1 103 ? -13.625 13.406 -13.359 1 98.25 103 ALA A C 1
ATOM 777 O O . ALA A 1 103 ? -14.078 12.945 -12.312 1 98.25 103 ALA A O 1
ATOM 778 N N . VAL A 1 104 ? -12.352 13.797 -13.492 1 98.69 104 VAL A N 1
ATOM 779 C CA . VAL A 1 104 ? -11.461 13.758 -12.336 1 98.69 104 VAL A CA 1
ATOM 780 C C . VAL A 1 104 ? -11.734 14.953 -11.438 1 98.69 104 VAL A C 1
ATOM 782 O O . VAL A 1 104 ? -11.852 16.094 -11.914 1 98.69 104 VAL A O 1
ATOM 785 N N . SER A 1 105 ? -11.891 14.68 -10.148 1 98.75 105 SER A N 1
ATOM 786 C CA . SER A 1 105 ? -12.156 15.695 -9.141 1 98.75 105 SER A CA 1
ATOM 787 C C . SER A 1 105 ? -11.07 15.695 -8.062 1 98.75 105 SER A C 1
ATOM 789 O O . SER A 1 105 ? -10.477 14.656 -7.773 1 98.75 105 SER A O 1
ATOM 791 N N . PRO A 1 106 ? -10.781 16.906 -7.484 1 98.88 106 PRO A N 1
ATOM 792 C CA . PRO A 1 106 ? -9.859 16.953 -6.348 1 98.88 106 PRO A CA 1
ATOM 793 C C . PRO A 1 106 ? -10.531 16.609 -5.023 1 98.88 106 PRO A C 1
ATOM 795 O O . PRO A 1 106 ? -11.75 16.781 -4.883 1 98.88 106 PRO A O 1
ATOM 798 N N . GLU A 1 107 ? -9.82 16.078 -4.113 1 98.81 107 GLU A N 1
ATOM 799 C CA . GLU A 1 107 ? -10.219 15.812 -2.732 1 98.81 107 GLU A CA 1
ATOM 800 C C . GLU A 1 107 ? -9.133 16.234 -1.752 1 98.81 107 GLU A C 1
ATOM 802 O O . GLU A 1 107 ? -8.211 15.461 -1.472 1 98.81 107 GLU A O 1
ATOM 807 N N . GLY A 1 108 ? -9.227 17.469 -1.184 1 98.88 108 GLY A N 1
ATOM 808 C CA . GLY A 1 108 ? -8.281 17.906 -0.175 1 98.88 108 GLY A CA 1
ATOM 809 C C . GLY A 1 108 ? -8.438 17.203 1.153 1 98.88 108 GLY A C 1
ATOM 810 O O . GLY A 1 108 ? -9.539 17.125 1.698 1 98.88 108 GLY A O 1
ATOM 811 N N . GLU A 1 109 ? -7.344 16.656 1.694 1 98.94 109 GLU A N 1
ATOM 812 C CA . GLU A 1 109 ? -7.426 15.844 2.898 1 98.94 109 GLU A CA 1
ATOM 813 C C . GLU A 1 109 ? -6.223 16.078 3.809 1 98.94 109 GLU A C 1
ATOM 815 O O . GLU A 1 109 ? -5.16 16.5 3.346 1 98.94 109 GLU A O 1
ATOM 820 N N . LEU A 1 110 ? -6.406 15.82 5.137 1 98.94 110 LEU A N 1
ATOM 821 C CA . LEU A 1 110 ? -5.312 15.539 6.066 1 98.94 110 LEU A CA 1
ATOM 822 C C . LEU A 1 110 ? -4.766 14.133 5.859 1 98.94 110 LEU A C 1
ATOM 824 O O . LEU A 1 110 ? -5.535 13.18 5.715 1 98.94 110 LEU A O 1
ATOM 828 N N . ALA A 1 111 ? -3.496 14.039 5.758 1 98.94 111 ALA A N 1
ATOM 829 C CA . ALA A 1 111 ? -2.846 12.734 5.625 1 98.94 111 ALA A CA 1
ATOM 830 C C . ALA A 1 111 ? -1.979 12.43 6.844 1 98.94 111 ALA A C 1
ATOM 832 O O . ALA A 1 111 ? -1.259 13.305 7.336 1 98.94 111 ALA A O 1
ATOM 833 N N . VAL A 1 112 ? -2.025 11.18 7.359 1 98.94 112 VAL A N 1
ATOM 834 C CA . VAL A 1 112 ? -1.213 10.688 8.461 1 98.94 112 VAL A CA 1
ATOM 835 C C . VAL A 1 112 ? -0.011 9.914 7.918 1 98.94 112 VAL A C 1
ATOM 837 O O . VAL A 1 112 ? -0.154 9.086 7.02 1 98.94 112 VAL A O 1
ATOM 840 N N . VAL A 1 113 ? 1.143 10.219 8.398 1 98.94 113 VAL A N 1
ATOM 841 C CA . VAL A 1 113 ? 2.357 9.508 8.023 1 98.94 113 VAL A CA 1
ATOM 842 C C . VAL A 1 113 ? 2.768 8.562 9.156 1 98.94 113 VAL A C 1
ATOM 844 O O . VAL A 1 113 ? 3.025 9 10.273 1 98.94 113 VAL A O 1
ATOM 847 N N . ILE A 1 114 ? 2.906 7.246 8.867 1 98.81 114 ILE A N 1
ATOM 848 C CA . ILE A 1 114 ? 3.281 6.238 9.852 1 98.81 114 ILE A CA 1
ATOM 849 C C . ILE A 1 114 ? 4.793 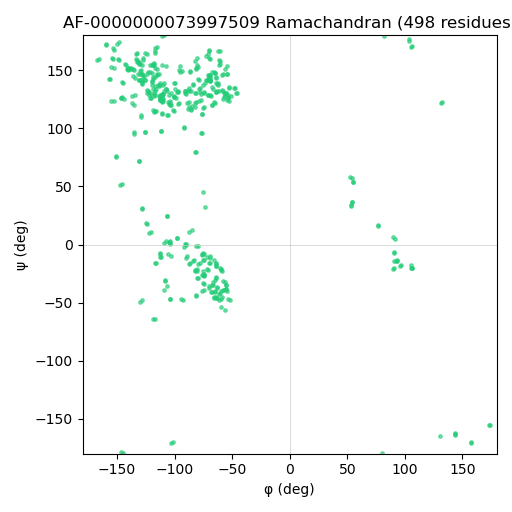6.27 10.07 1 98.81 114 ILE A C 1
ATOM 851 O O . ILE A 1 114 ? 5.562 6.395 9.117 1 98.81 114 ILE A O 1
ATOM 855 N N . GLY A 1 115 ? 5.184 6.07 11.352 1 98 115 GLY A N 1
ATOM 856 C CA . GLY A 1 115 ? 6.59 6.246 11.664 1 98 115 GLY A CA 1
ATOM 857 C C . GLY A 1 115 ? 7.258 4.969 12.133 1 98 115 GLY A C 1
ATOM 858 O O . GLY A 1 115 ? 8.492 4.887 12.18 1 98 115 GLY A O 1
ATOM 859 N N . ARG A 1 116 ? 6.484 4 12.5 1 97 116 ARG A N 1
ATOM 860 C CA . ARG A 1 116 ? 6.984 2.727 13.008 1 97 116 ARG A CA 1
ATOM 861 C C . ARG A 1 116 ? 6.16 1.561 12.469 1 97 116 ARG A C 1
ATOM 863 O O . ARG A 1 116 ? 4.996 1.734 12.102 1 97 116 ARG A O 1
ATOM 870 N N . ILE A 1 117 ? 6.871 0.403 12.375 1 97.81 117 ILE A N 1
ATOM 871 C CA . ILE A 1 117 ? 6.109 -0.802 12.062 1 97.81 117 ILE A CA 1
ATOM 872 C C . ILE A 1 117 ? 5.02 -1.012 13.109 1 97.81 117 ILE A C 1
ATOM 874 O O . ILE A 1 117 ? 5.273 -0.892 14.312 1 97.81 117 ILE A O 1
ATOM 878 N N . ALA A 1 118 ? 3.738 -1.243 12.664 1 98.44 118 ALA A N 1
ATOM 879 C CA . ALA A 1 118 ? 2.617 -1.33 13.594 1 98.44 118 ALA A CA 1
ATOM 880 C C . ALA A 1 118 ? 1.583 -2.344 13.117 1 98.44 118 ALA A C 1
ATOM 882 O O . ALA A 1 118 ? 1.311 -2.443 11.914 1 98.44 118 ALA A O 1
ATOM 883 N N . LYS A 1 119 ? 1.07 -3.074 13.977 1 98.56 119 LYS A N 1
ATOM 884 C CA . LYS A 1 119 ? -0.013 -4.031 13.773 1 98.56 119 LYS A CA 1
ATOM 885 C C . LYS A 1 119 ? -0.923 -4.102 15 1 98.56 119 LYS A C 1
ATOM 887 O O . LYS A 1 119 ? -0.447 -4.254 16.125 1 98.56 119 LYS A O 1
ATOM 892 N N . SER A 1 120 ? -2.189 -3.928 14.766 1 98.31 120 SER A N 1
ATOM 893 C CA . SER A 1 120 ? -3.191 -4 15.82 1 98.31 120 SER A CA 1
ATOM 894 C C . SER A 1 120 ? -2.832 -3.088 16.984 1 98.31 120 SER A C 1
ATOM 896 O O . SER A 1 120 ? -2.76 -3.537 18.141 1 98.31 120 SER A O 1
ATOM 898 N N . VAL A 1 121 ? -2.68 -1.811 16.719 1 98.62 121 VAL A N 1
ATOM 899 C CA . VAL A 1 121 ? -2.275 -0.797 17.688 1 98.62 121 VAL A CA 1
ATOM 900 C C . VAL A 1 121 ? -3.488 -0.341 18.5 1 98.62 121 VAL A C 1
ATOM 902 O O . VAL A 1 121 ? -4.488 0.104 17.922 1 98.62 121 VAL A O 1
ATOM 905 N N . PRO A 1 122 ? -3.441 -0.48 19.844 1 98.38 122 PRO A N 1
ATOM 906 C CA . PRO A 1 122 ? -4.527 0.109 20.625 1 98.38 122 PRO A CA 1
ATOM 907 C C . PRO A 1 122 ? -4.625 1.623 20.453 1 98.38 122 PRO A C 1
ATOM 909 O O . PRO A 1 122 ? -3.611 2.291 20.234 1 98.38 122 PRO A O 1
ATOM 912 N N . LEU A 1 123 ? -5.828 2.143 20.688 1 98 123 LEU A N 1
ATOM 913 C CA . LEU A 1 123 ? -6.125 3.553 20.469 1 98 123 LEU A CA 1
ATOM 914 C C . LEU A 1 123 ? -5.156 4.441 21.234 1 98 123 LEU A C 1
ATOM 916 O O . LEU A 1 123 ? -4.66 5.438 20.703 1 98 123 LEU A O 1
ATOM 920 N N . GLU A 1 124 ? -4.801 4.027 22.453 1 97.75 124 GLU A N 1
ATOM 921 C CA . GLU A 1 124 ? -4.008 4.871 23.359 1 97.75 124 GLU A CA 1
ATOM 922 C C . GLU A 1 124 ? -2.545 4.906 22.922 1 97.75 124 GLU A C 1
ATOM 924 O O . GLU A 1 124 ? -1.79 5.781 23.359 1 97.75 124 GLU A O 1
ATOM 929 N N . ARG A 1 125 ? -2.117 4.043 22.031 1 98.44 125 ARG A N 1
ATOM 930 C CA . ARG A 1 125 ? -0.714 3.967 21.641 1 98.44 125 ARG A CA 1
ATOM 931 C C . ARG A 1 125 ? -0.512 4.496 20.219 1 98.44 125 ARG A C 1
ATOM 933 O O . ARG A 1 125 ? 0.61 4.508 19.703 1 98.44 125 ARG A O 1
ATOM 940 N N . VAL A 1 126 ? -1.575 4.945 19.594 1 98.56 126 VAL A N 1
ATOM 941 C CA . VAL A 1 126 ? -1.516 5.445 18.219 1 98.56 126 VAL A CA 1
ATOM 942 C C . VAL A 1 126 ? -0.465 6.551 18.125 1 98.56 126 VAL A C 1
ATOM 944 O O . VAL A 1 126 ? 0.312 6.59 17.156 1 98.56 126 VAL A O 1
ATOM 947 N N . PRO A 1 127 ? -0.291 7.477 19.141 1 97.88 127 PRO A N 1
ATOM 948 C CA . PRO A 1 127 ? 0.727 8.523 19.031 1 97.88 127 PRO A CA 1
ATOM 949 C C . PRO A 1 127 ? 2.143 7.965 18.906 1 97.88 127 PRO A C 1
ATOM 951 O O . PRO A 1 127 ? 3.025 8.617 18.359 1 97.88 127 PRO A O 1
ATOM 954 N N . GLU A 1 128 ? 2.352 6.691 19.312 1 97.81 128 GLU A N 1
ATOM 955 C CA . GLU A 1 128 ? 3.68 6.082 19.297 1 97.81 128 GLU A CA 1
ATOM 956 C C . GLU A 1 128 ? 4.055 5.625 17.891 1 97.81 128 GLU A C 1
ATOM 958 O O . GLU A 1 128 ? 5.23 5.383 17.609 1 97.81 128 GLU A O 1
ATOM 963 N N . VAL A 1 129 ? 3.035 5.516 17.016 1 98.38 129 VAL A N 1
ATOM 964 C CA . VAL A 1 129 ? 3.344 4.898 15.734 1 98.38 129 VAL A CA 1
ATOM 965 C C . VAL A 1 129 ? 3.234 5.938 14.617 1 98.38 129 VAL A C 1
ATOM 967 O O . VAL A 1 129 ? 3.58 5.664 13.469 1 98.38 129 VAL A O 1
ATOM 970 N N . VAL A 1 130 ? 2.75 7.09 14.945 1 98.69 130 VAL A N 1
ATOM 971 C CA . VAL A 1 130 ? 2.607 8.156 13.961 1 98.69 130 VAL A CA 1
ATOM 972 C C . VAL A 1 130 ? 3.877 9.008 13.93 1 98.69 130 VAL A C 1
ATOM 974 O O . VAL A 1 130 ? 4.371 9.438 14.977 1 98.69 130 VAL A O 1
ATOM 977 N N . PHE A 1 131 ? 4.441 9.25 12.703 1 98.5 131 PHE A N 1
ATOM 978 C CA . PHE A 1 131 ? 5.59 10.133 12.523 1 98.5 131 PHE A CA 1
ATOM 979 C C . PHE A 1 131 ? 5.152 11.594 12.484 1 98.5 131 PHE A C 1
ATOM 981 O O . PHE A 1 131 ? 5.82 12.461 13.055 1 98.5 131 PHE A O 1
ATOM 988 N N . GLY A 1 132 ? 4.016 11.805 11.719 1 98.81 132 GLY A N 1
ATOM 989 C CA . GLY A 1 132 ? 3.477 13.141 11.555 1 98.81 132 GLY A CA 1
ATOM 990 C C . GLY A 1 132 ? 2.332 13.211 10.562 1 98.81 132 GLY A C 1
ATOM 991 O O . GLY A 1 132 ? 1.583 12.242 10.398 1 98.81 132 GLY A O 1
ATOM 992 N N . TYR A 1 133 ? 2.18 14.438 10.008 1 98.94 133 TYR A N 1
ATOM 993 C CA . TYR A 1 133 ? 1.027 14.734 9.164 1 98.94 133 TYR A CA 1
ATOM 994 C C . TYR A 1 133 ? 1.43 15.594 7.977 1 98.94 133 TYR A C 1
ATOM 996 O O . TYR A 1 133 ? 2.377 16.375 8.062 1 98.94 133 TYR A O 1
ATOM 1004 N N . THR A 1 134 ? 0.712 15.461 6.863 1 98.94 134 THR A N 1
ATOM 1005 C CA . THR A 1 134 ? 0.914 16.281 5.676 1 98.94 134 THR A CA 1
ATOM 1006 C C . THR A 1 134 ? -0.409 16.531 4.953 1 98.94 134 THR A C 1
ATOM 1008 O O . THR A 1 134 ? -1.476 16.188 5.473 1 98.94 134 THR A O 1
ATOM 1011 N N . VAL A 1 135 ? -0.351 17.25 3.824 1 98.94 135 VAL A N 1
ATOM 1012 C CA . VAL A 1 135 ? -1.523 17.578 3.016 1 98.94 135 VAL A CA 1
ATOM 1013 C C . VAL A 1 135 ? -1.591 16.641 1.81 1 98.94 135 VAL A C 1
ATOM 1015 O O . VAL A 1 135 ? -0.565 16.328 1.203 1 98.94 135 VAL A O 1
ATOM 1018 N N . ALA A 1 136 ? -2.787 16.203 1.516 1 98.94 136 ALA A N 1
ATOM 1019 C CA . ALA A 1 136 ? -2.988 15.336 0.355 1 98.94 136 ALA A CA 1
ATOM 1020 C C . ALA A 1 136 ? -4.098 15.875 -0.544 1 98.94 136 ALA A C 1
ATOM 1022 O O . ALA A 1 136 ? -5.004 16.562 -0.075 1 98.94 136 ALA A O 1
ATOM 1023 N N . ASN A 1 137 ? -3.986 15.68 -1.828 1 98.88 137 ASN A N 1
ATOM 1024 C CA . ASN A 1 137 ? -5.051 15.773 -2.82 1 98.88 137 ASN A CA 1
ATOM 1025 C C . ASN A 1 137 ? -5.379 14.406 -3.416 1 98.88 137 ASN A C 1
ATOM 1027 O O . ASN A 1 137 ? -4.684 13.93 -4.316 1 98.88 137 ASN A O 1
ATOM 1031 N N . ASP A 1 138 ? -6.418 13.773 -2.889 1 98.88 138 ASP A N 1
ATOM 1032 C CA . ASP A 1 138 ? -6.832 12.438 -3.301 1 98.88 138 ASP A CA 1
ATOM 1033 C C . ASP A 1 138 ? -7.668 12.492 -4.578 1 98.88 138 ASP A C 1
ATOM 1035 O O . ASP A 1 138 ? -8.883 12.266 -4.539 1 98.88 138 ASP A O 1
ATOM 1039 N N . LEU A 1 139 ? -7.043 12.625 -5.75 1 98.88 139 LEU A N 1
ATOM 1040 C CA . LEU A 1 139 ? -7.719 12.789 -7.031 1 98.88 139 LEU A CA 1
ATOM 1041 C C . LEU A 1 139 ? -8.555 11.555 -7.367 1 98.88 139 LEU A C 1
ATOM 1043 O O . LEU A 1 139 ? -8.109 10.43 -7.141 1 98.88 139 LEU A O 1
ATOM 1047 N N . THR A 1 140 ? -9.758 11.805 -7.883 1 98.69 140 THR A N 1
ATOM 1048 C CA . THR A 1 140 ? -10.727 10.742 -8.109 1 98.69 140 THR A CA 1
ATOM 1049 C C . THR A 1 140 ? -11.383 10.883 -9.477 1 98.69 140 THR A C 1
ATOM 1051 O O . THR A 1 140 ? -11.969 11.93 -9.781 1 98.69 140 THR A O 1
ATOM 1054 N N . ALA A 1 141 ? -11.234 9.867 -10.328 1 98.69 141 ALA A N 1
ATOM 1055 C CA . ALA A 1 141 ? -12.023 9.773 -11.547 1 98.69 141 ALA A CA 1
ATOM 1056 C C . ALA A 1 141 ? -13.453 9.32 -11.242 1 98.69 141 ALA A C 1
ATOM 1058 O O . ALA A 1 141 ? -13.75 8.125 -11.25 1 98.69 141 ALA A O 1
ATOM 1059 N N . ARG A 1 142 ? -14.367 10.258 -11.109 1 98.19 142 ARG A N 1
ATOM 1060 C CA . ARG A 1 142 ? -15.695 10.008 -10.555 1 98.19 142 ARG A CA 1
ATOM 1061 C C . ARG A 1 142 ? -16.531 9.172 -11.516 1 98.19 142 ARG A C 1
ATOM 1063 O O . ARG A 1 142 ? -17.344 8.352 -11.078 1 98.19 142 ARG A O 1
ATOM 1070 N N . ASP A 1 143 ? -16.391 9.406 -12.836 1 97.94 143 ASP A N 1
ATOM 1071 C CA . ASP A 1 143 ? -17.141 8.641 -13.828 1 97.94 143 ASP A CA 1
ATOM 1072 C C . ASP A 1 143 ? -16.766 7.16 -13.773 1 97.94 143 ASP A C 1
ATOM 1074 O O . ASP A 1 143 ? -17.641 6.293 -13.875 1 97.94 143 ASP A O 1
ATOM 1078 N N . VAL A 1 144 ? -15.508 6.824 -13.539 1 97.19 144 VAL A N 1
ATOM 1079 C CA . VAL A 1 144 ? -14.984 5.465 -13.445 1 97.19 144 VAL A CA 1
ATOM 1080 C C . VAL A 1 144 ? -15.398 4.836 -12.117 1 97.19 144 VAL A C 1
ATOM 1082 O O . VAL A 1 144 ? -15.727 3.646 -12.062 1 97.19 144 VAL A O 1
ATOM 1085 N N . MET A 1 145 ? -15.367 5.668 -11.055 1 96.06 145 MET A N 1
ATOM 1086 C CA . MET A 1 145 ? -15.766 5.219 -9.727 1 96.06 145 MET A CA 1
ATOM 1087 C C . MET A 1 145 ? -17.203 4.695 -9.742 1 96.06 145 MET A C 1
ATOM 1089 O O . MET A 1 145 ? -17.516 3.727 -9.055 1 96.06 145 MET A O 1
ATOM 1093 N N . ASP A 1 146 ? -18.047 5.211 -10.57 1 93.19 146 ASP A N 1
ATOM 1094 C CA . ASP A 1 146 ? -19.469 4.883 -10.625 1 93.19 146 ASP A CA 1
ATOM 1095 C C . ASP A 1 146 ? -19.703 3.609 -11.43 1 93.19 146 ASP A C 1
ATOM 1097 O O . ASP A 1 146 ? -20.719 2.938 -11.25 1 93.19 146 ASP A O 1
ATOM 1101 N N . THR A 1 147 ? -18.781 3.275 -12.289 1 93.5 147 THR A N 1
ATOM 1102 C CA . THR A 1 147 ? -19.062 2.189 -13.219 1 93.5 147 THR A CA 1
ATOM 1103 C C . THR A 1 147 ? -18.25 0.946 -12.852 1 93.5 147 THR A C 1
ATOM 1105 O O . THR A 1 147 ? -18.719 -0.179 -13.039 1 93.5 147 THR A O 1
ATOM 1108 N N . ASP A 1 148 ? -17.094 1.078 -12.289 1 95.88 148 ASP A N 1
ATOM 1109 C CA . ASP A 1 148 ? -16.234 -0.062 -11.984 1 95.88 148 ASP A CA 1
ATOM 1110 C C . ASP A 1 148 ? -16.672 -0.756 -10.703 1 95.88 148 ASP A C 1
ATOM 1112 O O . ASP A 1 148 ? -17.266 -0.127 -9.82 1 95.88 148 ASP A O 1
ATOM 1116 N N . ALA A 1 149 ? -16.375 -1.988 -10.57 1 95.12 149 ALA A N 1
ATOM 1117 C CA . ALA A 1 149 ? -16.688 -2.779 -9.383 1 95.12 149 ALA A CA 1
ATOM 1118 C C . ALA A 1 149 ? -15.875 -2.314 -8.18 1 95.12 149 ALA A C 1
ATOM 1120 O O . ALA A 1 149 ? -16.344 -2.4 -7.039 1 95.12 149 ALA A O 1
ATOM 1121 N N . GLN A 1 150 ? -14.688 -1.903 -8.359 1 97.75 150 GLN A N 1
ATOM 1122 C CA . GLN A 1 150 ? -13.773 -1.37 -7.352 1 97.75 150 GLN A CA 1
ATOM 1123 C C . GLN A 1 150 ? -13.211 -0.017 -7.781 1 97.75 150 GLN A C 1
ATOM 1125 O O . GLN A 1 150 ? -13.203 0.311 -8.969 1 97.75 150 GLN A O 1
ATOM 1130 N N . TRP A 1 151 ? -12.688 0.778 -6.875 1 98.56 151 TRP A N 1
ATOM 1131 C CA . TRP A 1 151 ? -12.266 2.152 -7.133 1 98.56 151 TRP A CA 1
ATOM 1132 C C . TRP A 1 151 ? -10.828 2.195 -7.629 1 98.56 151 TRP A C 1
ATOM 1134 O O . TRP A 1 151 ? -10.227 3.268 -7.711 1 98.56 151 TRP A O 1
ATOM 1144 N N . THR A 1 152 ? -10.25 1.096 -7.953 1 98.5 152 THR A N 1
ATOM 1145 C CA . THR A 1 152 ? -8.836 0.996 -8.297 1 98.5 152 THR A CA 1
ATOM 1146 C C . THR A 1 152 ? -8.5 1.932 -9.453 1 98.5 152 THR A C 1
ATOM 1148 O O . THR A 1 152 ? -7.629 2.797 -9.32 1 98.5 152 THR A O 1
ATOM 1151 N N . ARG A 1 153 ? -9.156 1.863 -10.625 1 97.94 153 ARG A N 1
ATOM 1152 C CA . ARG A 1 153 ? -8.867 2.717 -11.773 1 97.94 153 ARG A CA 1
ATOM 1153 C C . ARG A 1 153 ? -9.18 4.176 -11.461 1 97.94 153 ARG A C 1
ATOM 1155 O O . ARG A 1 153 ? -8.508 5.082 -11.961 1 97.94 153 ARG A O 1
ATOM 1162 N N . ALA A 1 154 ? -10.164 4.395 -10.594 1 98.69 154 ALA A N 1
ATOM 1163 C CA . ALA A 1 154 ? -10.617 5.742 -10.266 1 98.69 154 ALA A CA 1
ATOM 1164 C C . ALA A 1 154 ? -9.633 6.445 -9.336 1 98.69 154 ALA A C 1
ATOM 1166 O O . ALA A 1 154 ? -9.469 7.664 -9.406 1 98.69 154 ALA A O 1
ATOM 1167 N N . LYS A 1 155 ? -8.977 5.66 -8.453 1 98.75 155 LYS A N 1
ATOM 1168 C CA . LYS A 1 155 ? -8.234 6.258 -7.348 1 98.75 155 LYS A CA 1
ATOM 1169 C C . LYS A 1 155 ? -6.734 6.039 -7.512 1 98.75 155 LYS A C 1
ATOM 1171 O O . LYS A 1 155 ? -5.93 6.672 -6.824 1 98.75 155 LYS A O 1
ATOM 1176 N N . SER A 1 156 ? -6.309 5.152 -8.484 1 98.75 156 SER A N 1
ATOM 1177 C CA . SER A 1 156 ? -4.93 4.684 -8.398 1 98.75 156 SER A CA 1
ATOM 1178 C C . SER A 1 156 ? -4.172 4.961 -9.695 1 98.75 156 SER A C 1
ATOM 1180 O O . SER A 1 156 ? -3.16 4.316 -9.977 1 98.75 156 SER A O 1
ATOM 1182 N N . PHE A 1 157 ? -4.656 5.875 -10.586 1 98.5 157 PHE A N 1
ATOM 1183 C CA . PHE A 1 157 ? -3.873 6.246 -11.758 1 98.5 157 PHE A CA 1
ATOM 1184 C C . PHE A 1 157 ? -2.643 7.051 -11.359 1 98.5 157 PHE A C 1
ATOM 1186 O O . PHE A 1 157 ? -2.576 7.582 -10.25 1 98.5 157 PHE A O 1
ATOM 1193 N N . ASP A 1 158 ? -1.622 7.129 -12.195 1 98.25 158 ASP A N 1
ATOM 1194 C CA . ASP A 1 158 ? -0.387 7.848 -11.898 1 98.25 158 ASP A CA 1
ATOM 1195 C C . ASP A 1 158 ? -0.669 9.312 -11.57 1 98.25 158 ASP A C 1
ATOM 1197 O O . ASP A 1 158 ? -1.38 9.992 -12.312 1 98.25 158 ASP A O 1
ATOM 1201 N N . GLY A 1 159 ? -0.153 9.727 -10.438 1 98.5 159 GLY A N 1
ATOM 1202 C CA . GLY A 1 159 ? -0.313 11.117 -10.047 1 98.5 159 GLY A CA 1
ATOM 1203 C C . GLY A 1 159 ? -1.572 11.375 -9.242 1 98.5 159 GLY A C 1
ATOM 1204 O O . GLY A 1 159 ? -1.843 12.508 -8.844 1 98.5 159 GLY A O 1
ATOM 1205 N N . SER A 1 160 ? -2.316 10.383 -8.852 1 98.88 160 SER A N 1
ATOM 1206 C CA . SER A 1 160 ? -3.605 10.562 -8.195 1 98.88 160 SER A CA 1
ATOM 1207 C C . SER A 1 160 ? -3.428 10.844 -6.703 1 98.88 160 SER A C 1
ATOM 1209 O O . SER A 1 160 ? -4.41 11.039 -5.98 1 98.88 160 SER A O 1
ATOM 1211 N N . THR A 1 161 ? -2.172 10.859 -6.199 1 98.94 161 THR A N 1
ATOM 1212 C CA . THR A 1 161 ? -1.961 11.133 -4.785 1 98.94 161 THR A CA 1
ATOM 1213 C C . THR A 1 161 ? -0.888 12.195 -4.594 1 98.94 161 THR A C 1
ATOM 1215 O O . THR A 1 161 ? 0.191 11.914 -4.066 1 98.94 161 THR A O 1
ATOM 1218 N N . PRO A 1 162 ? -1.129 13.43 -4.895 1 98.94 162 PRO A N 1
ATOM 1219 C CA . PRO A 1 162 ? -0.218 14.508 -4.496 1 98.94 162 PRO A CA 1
ATOM 1220 C C . PRO A 1 162 ? -0.11 14.656 -2.98 1 98.94 162 PRO A C 1
ATOM 1222 O O . PRO A 1 162 ? -1.126 14.633 -2.279 1 98.94 162 PRO A O 1
ATOM 1225 N N . LEU A 1 163 ? 1.082 14.734 -2.518 1 98.94 163 LEU A N 1
ATOM 1226 C CA . LEU A 1 163 ? 1.391 14.93 -1.105 1 98.94 163 LEU A CA 1
ATOM 1227 C C . LEU A 1 163 ? 2.334 16.109 -0.918 1 98.94 163 LEU A C 1
ATOM 1229 O O . LEU A 1 163 ? 3.252 16.312 -1.719 1 98.94 163 LEU A O 1
ATOM 1233 N N . GLY A 1 164 ? 2.148 16.859 0.17 1 98.5 164 GLY A N 1
ATOM 1234 C CA . GLY A 1 164 ? 3.115 17.891 0.519 1 98.5 164 GLY A CA 1
ATOM 1235 C C . GLY A 1 164 ? 2.535 18.984 1.407 1 98.5 164 GLY A C 1
ATOM 1236 O O . GLY A 1 164 ? 1.465 18.797 1.993 1 98.5 164 GLY A O 1
ATOM 1237 N N . PRO A 1 165 ? 3.217 20.062 1.655 1 98 165 PRO A N 1
ATOM 1238 C CA . PRO A 1 165 ? 4.57 20.328 1.157 1 98 165 PRO A CA 1
ATOM 1239 C C . PRO A 1 165 ? 5.648 19.625 1.986 1 98 165 PRO A C 1
ATOM 1241 O O . PRO A 1 165 ? 6.758 19.406 1.497 1 98 165 PRO A O 1
ATOM 1244 N N . TRP A 1 166 ? 5.387 19.406 3.266 1 98.56 166 TRP A N 1
ATOM 1245 C CA . TRP A 1 166 ? 6.281 18.781 4.234 1 98.56 166 TRP A CA 1
ATOM 1246 C C . TRP A 1 166 ? 5.492 18.016 5.293 1 98.56 166 TRP A C 1
ATOM 1248 O O . TRP A 1 166 ? 4.258 18 5.262 1 98.56 166 TRP A O 1
ATOM 1258 N N . ILE A 1 167 ? 6.172 17.297 6.164 1 98.75 167 ILE A N 1
ATOM 1259 C CA . ILE A 1 167 ? 5.562 16.578 7.281 1 98.75 167 ILE A CA 1
ATOM 1260 C C . ILE A 1 167 ? 5.672 17.422 8.555 1 98.75 167 ILE A C 1
ATOM 1262 O O . ILE A 1 167 ? 6.766 17.844 8.938 1 98.75 167 ILE A O 1
ATOM 1266 N N . GLU A 1 168 ? 4.516 17.75 9.164 1 98.5 168 GLU A N 1
ATOM 1267 C CA . GLU A 1 168 ? 4.457 18.328 10.508 1 98.5 168 GLU A CA 1
ATOM 1268 C C . GLU A 1 168 ? 4.43 17.234 11.57 1 98.5 168 GLU A C 1
ATOM 1270 O O . GLU A 1 168 ? 3.473 16.453 11.648 1 98.5 168 GLU A O 1
ATOM 1275 N N . THR A 1 169 ? 5.453 17.156 12.492 1 97.75 169 THR A N 1
ATOM 1276 C CA . THR A 1 169 ? 5.602 16 13.367 1 97.75 169 THR A CA 1
ATOM 1277 C C . THR A 1 169 ? 4.785 16.172 14.641 1 97.75 169 THR A C 1
ATOM 1279 O O . THR A 1 169 ? 4.578 15.219 15.391 1 97.75 169 THR A O 1
ATOM 1282 N N . GLN A 1 170 ? 4.348 17.359 14.977 1 95.88 170 GLN A N 1
ATOM 1283 C CA . GLN A 1 170 ? 3.52 17.641 16.141 1 95.88 170 GLN A CA 1
ATOM 1284 C C . GLN A 1 170 ? 2.287 18.453 15.758 1 95.88 170 GLN A C 1
ATOM 1286 O O . GLN A 1 170 ? 2.404 19.625 15.359 1 95.88 170 GLN A O 1
ATOM 1291 N N . LEU A 1 171 ? 1.214 17.891 15.844 1 97.94 171 LEU A N 1
ATOM 1292 C CA . LEU A 1 171 ? -0.032 18.547 15.438 1 97.94 171 LEU A CA 1
ATOM 1293 C C . LEU A 1 171 ? -1.221 17.938 16.172 1 97.94 171 LEU A C 1
ATOM 1295 O O . LEU A 1 171 ? -1.351 16.719 16.266 1 97.94 171 LEU A O 1
ATOM 1299 N N . ASP A 1 172 ? -1.971 18.703 16.859 1 98.19 172 ASP A N 1
ATOM 1300 C CA . ASP A 1 172 ? -3.273 18.266 17.344 1 98.19 172 ASP A CA 1
ATOM 1301 C C . ASP A 1 172 ? -4.293 18.219 16.219 1 98.19 172 ASP A C 1
ATOM 1303 O O . ASP A 1 172 ? -4.641 19.25 15.625 1 98.19 172 ASP A O 1
ATOM 1307 N N . THR A 1 173 ? -4.84 17.078 15.922 1 98.69 173 THR A N 1
ATOM 1308 C CA . THR A 1 173 ? -5.625 16.859 14.711 1 98.69 173 THR A CA 1
ATOM 1309 C C . THR A 1 173 ? -7.117 16.969 15.008 1 98.69 173 THR A C 1
ATOM 1311 O O . THR A 1 173 ? -7.949 16.734 14.133 1 98.69 173 THR A O 1
ATOM 1314 N N . ASP A 1 174 ? -7.453 17.344 16.203 1 97.75 174 ASP A N 1
ATOM 1315 C CA . ASP A 1 174 ? -8.844 17.281 16.641 1 97.75 174 ASP A CA 1
ATOM 1316 C C . ASP A 1 174 ? -9.672 18.406 16.031 1 97.75 174 ASP A C 1
ATOM 1318 O O . ASP A 1 174 ? -10.898 18.297 15.93 1 97.75 174 ASP A O 1
ATOM 1322 N N . SER A 1 175 ? -9.07 19.5 15.695 1 98.56 175 SER A N 1
ATOM 1323 C CA . SER A 1 175 ? -9.773 20.672 15.188 1 98.56 175 SER A CA 1
ATOM 1324 C C . SER A 1 175 ? -8.891 21.484 14.242 1 98.56 175 SER A C 1
ATOM 1326 O O . SER A 1 175 ? -8.375 22.531 14.625 1 98.56 175 SER A O 1
ATOM 1328 N N . LEU A 1 176 ? -8.742 20.953 13.031 1 98.75 176 LEU A N 1
ATOM 1329 C CA . LEU A 1 176 ? -7.961 21.609 11.984 1 98.75 176 LEU A CA 1
ATOM 1330 C C . LEU A 1 176 ? -8.844 21.969 10.797 1 98.75 176 LEU A C 1
ATOM 1332 O O . LEU A 1 176 ? -9.602 21.125 10.305 1 98.75 176 LEU A O 1
ATOM 1336 N N . ASN A 1 177 ? -8.75 23.188 10.32 1 98.81 177 ASN A N 1
ATOM 1337 C CA . ASN A 1 177 ? -9.43 23.562 9.086 1 98.81 177 ASN A CA 1
ATOM 1338 C C . ASN A 1 177 ? -8.711 23 7.859 1 98.81 177 ASN A C 1
ATOM 1340 O O . ASN A 1 177 ? -7.48 22.984 7.805 1 98.81 177 ASN A O 1
ATOM 1344 N N . ILE A 1 178 ? -9.477 22.484 6.914 1 98.88 178 ILE A N 1
ATOM 1345 C CA . ILE A 1 178 ? -9.008 22.078 5.594 1 98.88 178 ILE A CA 1
ATOM 1346 C C . ILE A 1 178 ? -9.75 22.859 4.516 1 98.88 178 ILE A C 1
ATOM 1348 O O . ILE A 1 178 ? -10.977 22.938 4.527 1 98.88 178 ILE A O 1
ATOM 1352 N N . THR A 1 179 ? -9.023 23.531 3.613 1 98.94 179 THR A N 1
ATOM 1353 C CA . THR A 1 179 ? -9.617 24.281 2.51 1 98.94 179 THR A CA 1
ATOM 1354 C C . THR A 1 179 ? -8.984 23.875 1.182 1 98.94 179 THR A C 1
ATOM 1356 O O . THR A 1 179 ? -7.766 23.703 1.097 1 98.94 179 THR A O 1
ATOM 1359 N N . THR A 1 180 ? -9.797 23.719 0.157 1 98.88 180 THR A N 1
ATOM 1360 C CA . THR A 1 180 ? -9.367 23.438 -1.209 1 98.88 180 THR A CA 1
ATOM 1361 C C . THR A 1 180 ? -9.852 24.531 -2.16 1 98.88 180 THR A C 1
ATOM 1363 O O . THR A 1 180 ? -11.039 24.875 -2.16 1 98.88 180 THR A O 1
ATOM 1366 N N . TRP A 1 181 ? -8.961 25.062 -2.959 1 98.88 181 TRP A N 1
ATOM 1367 C CA . TRP A 1 181 ? -9.273 26.031 -4.016 1 98.88 181 TRP A CA 1
ATOM 1368 C C . TRP A 1 181 ? -8.938 25.453 -5.387 1 98.88 181 TRP A C 1
ATOM 1370 O O . TRP A 1 181 ? -7.961 24.719 -5.539 1 98.88 181 TRP A O 1
ATOM 1380 N N . VAL A 1 182 ? -9.727 25.766 -6.363 1 98.81 182 VAL A N 1
ATOM 1381 C CA . VAL A 1 182 ? -9.414 25.562 -7.773 1 98.81 182 VAL A CA 1
ATOM 1382 C C . VAL A 1 182 ? -9.328 26.906 -8.492 1 98.81 182 VAL A C 1
ATOM 1384 O O . VAL A 1 182 ? -10.312 27.641 -8.57 1 98.81 182 VAL A O 1
ATOM 1387 N N . ASP A 1 183 ? -8.164 27.234 -8.953 1 98.5 183 ASP A N 1
ATOM 1388 C CA . ASP A 1 183 ? -7.887 28.516 -9.609 1 98.5 183 ASP A CA 1
ATOM 1389 C C . ASP A 1 183 ? -8.312 29.688 -8.719 1 98.5 183 ASP A C 1
ATOM 1391 O O . ASP A 1 183 ? -8.906 30.656 -9.203 1 98.5 183 ASP A O 1
ATOM 1395 N N . GLY A 1 184 ? -8.117 29.484 -7.512 1 98.31 184 GLY A N 1
ATOM 1396 C CA . GLY A 1 184 ? -8.352 30.578 -6.59 1 98.31 184 GLY A CA 1
ATOM 1397 C C . GLY A 1 184 ? -9.75 30.594 -6.004 1 98.31 184 GLY A C 1
ATOM 1398 O O . GLY A 1 184 ? -10.016 31.281 -5.016 1 98.31 184 GLY A O 1
ATOM 1399 N N . ASP A 1 185 ? -10.672 29.828 -6.551 1 98.62 185 ASP A N 1
ATOM 1400 C CA . ASP A 1 185 ? -12.039 29.75 -6.039 1 98.62 185 ASP A CA 1
ATOM 1401 C C . ASP A 1 185 ? -12.172 28.625 -5.012 1 98.62 185 ASP A C 1
ATOM 1403 O O . ASP A 1 185 ? -11.75 27.5 -5.262 1 98.62 185 ASP A O 1
ATOM 1407 N N . THR A 1 186 ? -12.805 28.969 -3.85 1 98.75 186 THR A N 1
ATOM 1408 C CA . THR A 1 186 ? -13.008 27.969 -2.803 1 98.75 186 THR A CA 1
ATOM 1409 C C . THR A 1 186 ? -13.953 26.875 -3.279 1 98.75 186 THR A C 1
ATOM 1411 O O . THR A 1 186 ? -15.07 27.156 -3.727 1 98.75 186 THR A O 1
ATOM 1414 N N . LEU A 1 187 ? -13.477 25.656 -3.24 1 98.75 187 LEU A N 1
ATOM 1415 C CA . LEU A 1 187 ? -14.281 24.5 -3.617 1 98.75 187 LEU A CA 1
ATOM 1416 C C . LEU A 1 187 ? -14.75 23.734 -2.383 1 98.75 187 LEU A C 1
ATOM 1418 O O . LEU A 1 187 ? -15.898 23.297 -2.32 1 98.75 187 LEU A O 1
ATOM 1422 N N . GLN A 1 188 ? -13.844 23.469 -1.445 1 98.56 188 GLN A N 1
ATOM 1423 C CA . GLN A 1 188 ? -14.094 22.688 -0.234 1 98.56 188 GLN A CA 1
ATOM 1424 C C . GLN A 1 188 ? -13.633 23.453 1.008 1 98.56 188 GLN A C 1
ATOM 1426 O O . GLN A 1 188 ? -12.586 24.109 0.985 1 98.56 188 GLN A O 1
ATOM 1431 N N . GLU A 1 189 ? -14.383 23.359 2.043 1 98.31 189 GLU A N 1
ATOM 1432 C CA . GLU A 1 189 ? -14.062 23.859 3.377 1 98.31 189 GLU A CA 1
ATOM 1433 C C . GLU A 1 189 ? -14.641 22.969 4.461 1 98.31 189 GLU A C 1
ATOM 1435 O O . GLU A 1 189 ? -15.812 22.578 4.395 1 98.31 189 GLU A O 1
ATOM 1440 N N . GLY A 1 190 ? -13.773 22.531 5.375 1 98.25 190 GLY A N 1
ATOM 1441 C CA . GLY A 1 190 ? -14.211 21.703 6.488 1 98.25 190 GLY A CA 1
ATOM 1442 C C . GLY A 1 190 ? -13.234 21.719 7.656 1 98.25 190 GLY A C 1
ATOM 1443 O O . GLY A 1 190 ? -12.219 22.406 7.613 1 98.25 190 GLY A O 1
ATOM 1444 N N . ASN A 1 191 ? -13.672 21.125 8.719 1 98.75 191 ASN A N 1
ATOM 1445 C CA . ASN A 1 191 ? -12.883 20.984 9.938 1 98.75 191 ASN A CA 1
ATOM 1446 C C . ASN A 1 191 ? -12.781 19.531 10.383 1 98.75 191 ASN A C 1
ATOM 1448 O O . ASN A 1 191 ? -13.766 18.797 10.32 1 98.75 191 ASN A O 1
ATOM 1452 N N . THR A 1 192 ? -11.586 19.094 10.898 1 98.69 192 THR A N 1
ATOM 1453 C CA . THR A 1 192 ? -11.352 17.703 11.234 1 98.69 192 THR A CA 1
ATOM 1454 C C . THR A 1 192 ? -12.273 17.25 12.375 1 98.69 192 THR A C 1
ATOM 1456 O O . THR A 1 192 ? -12.461 16.062 12.594 1 98.69 192 THR A O 1
ATOM 1459 N N . SER A 1 193 ? -12.891 18.156 13.117 1 98.5 193 SER A N 1
ATOM 1460 C CA . SER A 1 193 ? -13.859 17.797 14.148 1 98.5 193 SER A CA 1
ATOM 1461 C C . SER A 1 193 ? -15.141 17.234 13.539 1 98.5 193 SER A C 1
ATOM 1463 O O . SER A 1 193 ? -15.977 16.672 14.242 1 98.5 193 SER A O 1
ATOM 1465 N N . GLU A 1 194 ? -15.312 17.359 12.227 1 98.19 194 GLU A N 1
ATOM 1466 C CA . GLU A 1 194 ? -16.516 16.906 11.547 1 98.19 194 GLU A CA 1
ATOM 1467 C C . GLU A 1 194 ? -16.359 15.477 11.047 1 98.19 194 GLU A C 1
ATOM 1469 O O . GLU A 1 194 ? -17.297 14.891 10.508 1 98.19 194 GLU A O 1
ATOM 1474 N N . MET A 1 195 ? -15.211 14.883 11.242 1 98.5 195 MET A N 1
ATOM 1475 C CA . MET A 1 195 ? -14.984 13.5 10.812 1 98.5 195 MET A CA 1
ATOM 1476 C C . MET A 1 195 ? -15.805 12.531 11.664 1 98.5 195 MET A C 1
ATOM 1478 O O . MET A 1 195 ? -15.953 12.727 12.867 1 98.5 195 MET A O 1
ATOM 1482 N N . HIS A 1 196 ? -16.297 11.414 11.07 1 98.5 196 HIS A N 1
ATOM 1483 C CA . HIS A 1 196 ? -16.984 10.352 11.789 1 98.5 196 HIS A CA 1
ATOM 1484 C C . HIS A 1 196 ? -16.031 9.602 12.711 1 98.5 196 HIS A C 1
ATOM 1486 O O . HIS A 1 196 ? -16.406 9.219 13.82 1 98.5 196 HIS A O 1
ATOM 1492 N N . TYR A 1 197 ? -14.828 9.352 12.242 1 98.62 197 TYR A N 1
ATOM 1493 C CA . TYR A 1 197 ? -13.758 8.68 12.969 1 98.62 197 TYR A CA 1
ATOM 1494 C C . TYR A 1 197 ? -12.508 9.555 13.016 1 98.62 197 TYR A C 1
ATOM 1496 O O . TYR A 1 197 ? -12.102 10.125 12.008 1 98.62 197 TYR A O 1
ATOM 1504 N N . SER A 1 198 ? -11.961 9.656 14.188 1 98.5 198 SER A N 1
ATOM 1505 C CA . SER A 1 198 ? -10.766 10.469 14.398 1 98.5 198 SER A CA 1
ATOM 1506 C C . SER A 1 198 ? -9.539 9.836 13.75 1 98.5 198 SER A C 1
ATOM 1508 O O . SER A 1 198 ? -9.586 8.672 13.328 1 98.5 198 SER A O 1
ATOM 1510 N N . VAL A 1 199 ? -8.523 10.625 13.68 1 98.69 199 VAL A N 1
ATOM 1511 C CA . VAL A 1 199 ? -7.242 10.148 13.164 1 98.69 199 VAL A CA 1
ATOM 1512 C C . VAL A 1 199 ? -6.816 8.898 13.93 1 98.69 199 VAL A C 1
ATOM 1514 O O . VAL A 1 199 ? -6.422 7.895 13.336 1 98.69 199 VAL A O 1
ATOM 1517 N N . ALA A 1 200 ? -6.91 8.945 15.258 1 98.75 200 ALA A N 1
ATOM 1518 C CA . ALA A 1 200 ? -6.496 7.82 16.094 1 98.75 200 ALA A CA 1
ATOM 1519 C C . ALA A 1 200 ? -7.32 6.574 15.781 1 98.75 200 ALA A C 1
ATOM 1521 O O . ALA A 1 200 ? -6.773 5.473 15.672 1 98.75 200 ALA A O 1
ATOM 1522 N N . GLU A 1 201 ? -8.625 6.715 15.602 1 98.75 201 GLU A N 1
ATOM 1523 C CA . GLU A 1 201 ? -9.508 5.594 15.281 1 98.75 201 GLU A CA 1
ATOM 1524 C C . GLU A 1 201 ? -9.18 5 13.914 1 98.75 201 GLU A C 1
ATOM 1526 O O . GLU A 1 201 ? -9.211 3.781 13.742 1 98.75 201 GLU A O 1
ATOM 1531 N N . LEU A 1 202 ? -8.891 5.84 12.938 1 98.88 202 LEU A N 1
ATOM 1532 C CA . LEU A 1 202 ? -8.539 5.371 11.602 1 98.88 202 LEU A CA 1
ATOM 1533 C C . LEU A 1 202 ? -7.238 4.574 11.625 1 98.88 202 LEU A C 1
ATOM 1535 O O . LEU A 1 202 ? -7.141 3.516 11 1 98.88 202 LEU A O 1
ATOM 1539 N N . VAL A 1 203 ? -6.215 5.133 12.367 1 98.94 203 VAL A N 1
ATOM 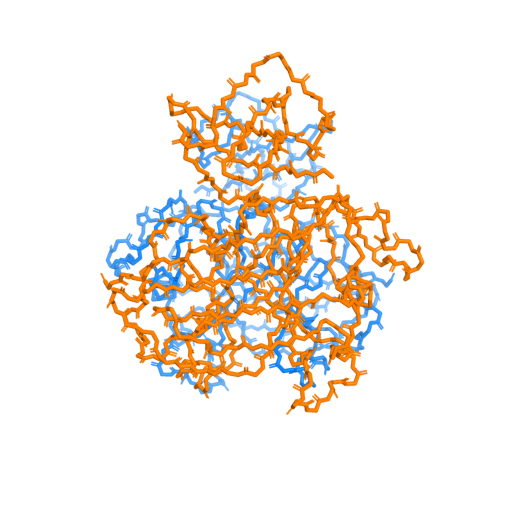1540 C CA . VAL A 1 203 ? -4.93 4.449 12.445 1 98.94 203 VAL A CA 1
ATOM 1541 C C . VAL A 1 203 ? -5.105 3.094 13.125 1 98.94 203 VAL A C 1
ATOM 1543 O O . VAL A 1 203 ? -4.598 2.078 12.641 1 98.94 203 VAL A O 1
ATOM 1546 N N . ALA A 1 204 ? -5.828 3.078 14.227 1 98.88 204 ALA A N 1
ATOM 1547 C CA . ALA A 1 204 ? -6.074 1.83 14.945 1 98.88 204 ALA A CA 1
ATOM 1548 C C . ALA A 1 204 ? -6.797 0.821 14.055 1 98.88 204 ALA A C 1
ATOM 1550 O O . ALA A 1 204 ? -6.387 -0.339 13.961 1 98.88 204 ALA A O 1
ATOM 1551 N N . ALA A 1 205 ? -7.82 1.234 13.375 1 98.62 205 ALA A N 1
ATOM 1552 C CA . ALA A 1 205 ? -8.602 0.35 12.516 1 98.62 205 ALA A CA 1
ATOM 1553 C C . ALA A 1 205 ? -7.762 -0.173 11.359 1 98.62 205 ALA A C 1
ATOM 1555 O O . ALA A 1 205 ? -7.812 -1.36 11.031 1 98.62 205 ALA A O 1
ATOM 1556 N N . ALA A 1 206 ? -7.016 0.703 10.695 1 98.81 206 ALA A N 1
ATOM 1557 C CA . ALA A 1 206 ? -6.156 0.278 9.602 1 98.81 206 ALA A CA 1
ATOM 1558 C C . ALA A 1 206 ? -5.145 -0.765 10.062 1 98.81 206 ALA A C 1
ATOM 1560 O O . ALA A 1 206 ? -4.871 -1.734 9.359 1 98.81 206 ALA A O 1
ATOM 1561 N N . SER A 1 207 ? -4.598 -0.588 11.297 1 98.81 207 SER A N 1
ATOM 1562 C CA . SER A 1 207 ? -3.566 -1.476 11.82 1 98.81 207 SER A CA 1
ATOM 1563 C C . SER A 1 207 ? -4.137 -2.854 12.148 1 98.81 207 SER A C 1
ATOM 1565 O O . SER A 1 207 ? -3.383 -3.809 12.344 1 98.81 207 SER A O 1
ATOM 1567 N N . GLU A 1 208 ? -5.48 -2.973 12.234 1 98.12 208 GLU A N 1
ATOM 1568 C CA . GLU A 1 208 ? -6.102 -4.281 12.414 1 98.12 208 GLU A CA 1
ATOM 1569 C C . GLU A 1 208 ? -6.078 -5.094 11.125 1 98.12 208 GLU A C 1
ATOM 1571 O O . GLU A 1 208 ? -6.086 -6.324 11.164 1 98.12 208 GLU A O 1
ATOM 1576 N N . VAL A 1 209 ? -6.051 -4.43 9.992 1 98.19 209 VAL A N 1
ATOM 1577 C CA . VAL A 1 209 ? -6.109 -5.086 8.688 1 98.19 209 VAL A CA 1
ATOM 1578 C C . VAL A 1 209 ? -4.695 -5.348 8.18 1 98.19 209 VAL A C 1
ATOM 1580 O O . VAL A 1 209 ? -4.371 -6.465 7.766 1 98.19 209 VAL A O 1
ATOM 1583 N N . PHE A 1 210 ? -3.854 -4.238 8.273 1 98.31 210 PHE A N 1
ATOM 1584 C CA . PHE A 1 210 ? -2.547 -4.215 7.625 1 98.31 210 PHE A CA 1
ATOM 1585 C C . PHE A 1 210 ? -1.429 -4.172 8.664 1 98.31 210 PHE A C 1
ATOM 1587 O O . PHE A 1 210 ? -1.559 -3.51 9.695 1 98.31 210 PHE A O 1
ATOM 1594 N N . THR A 1 211 ? -0.303 -4.789 8.383 1 98.75 211 THR A N 1
ATOM 1595 C CA . THR A 1 211 ? 0.932 -4.258 8.945 1 98.75 211 THR A CA 1
ATOM 1596 C C . THR A 1 211 ? 1.263 -2.895 8.344 1 98.75 211 THR A C 1
ATOM 1598 O O . THR A 1 211 ? 1.364 -2.76 7.121 1 98.75 211 THR A O 1
ATOM 1601 N N . LEU A 1 212 ? 1.337 -1.921 9.203 1 98.81 212 LEU A N 1
ATOM 1602 C CA . LEU A 1 212 ? 1.738 -0.587 8.766 1 98.81 212 LEU A CA 1
ATOM 1603 C C . LEU A 1 212 ? 3.254 -0.434 8.812 1 98.81 212 LEU A C 1
ATOM 1605 O O . LEU A 1 212 ? 3.902 -0.895 9.758 1 98.81 212 LEU A O 1
ATOM 1609 N N . LEU A 1 213 ? 3.811 0.099 7.738 1 98.31 213 LEU A N 1
ATOM 1610 C CA . LEU A 1 213 ? 5.25 0.32 7.652 1 98.31 213 LEU A CA 1
ATOM 1611 C C . LEU A 1 213 ? 5.578 1.806 7.75 1 98.31 213 LEU A C 1
ATOM 1613 O O . LEU A 1 213 ? 4.754 2.652 7.402 1 98.31 213 LEU A O 1
ATOM 1617 N N . PRO A 1 214 ? 6.836 2.182 8.242 1 97.81 214 PRO A N 1
ATOM 1618 C CA . PRO A 1 214 ? 7.25 3.586 8.211 1 97.81 214 PRO A CA 1
ATOM 1619 C C . PRO A 1 214 ? 7.121 4.211 6.82 1 97.81 214 PRO A C 1
ATOM 1621 O O . PRO A 1 214 ? 7.617 3.65 5.84 1 97.81 214 PRO A O 1
ATOM 1624 N N . GLY A 1 215 ? 6.391 5.273 6.738 1 97.88 215 GLY A N 1
ATOM 1625 C CA . GLY A 1 215 ? 6.199 5.969 5.477 1 97.88 215 GLY A CA 1
ATOM 1626 C C . GLY A 1 215 ? 4.828 5.742 4.871 1 97.88 215 GLY A C 1
ATOM 1627 O O . GLY A 1 215 ? 4.398 6.496 3.992 1 97.88 215 GLY A O 1
ATOM 1628 N N . ASP A 1 216 ? 4.102 4.672 5.324 1 98.69 216 ASP A N 1
ATOM 1629 C CA . ASP A 1 216 ? 2.732 4.492 4.855 1 98.69 216 ASP A CA 1
ATOM 1630 C C . ASP A 1 216 ? 1.884 5.727 5.152 1 98.69 216 ASP A C 1
ATOM 1632 O O . ASP A 1 216 ? 2.168 6.469 6.098 1 98.69 216 ASP A O 1
ATOM 1636 N N . ILE A 1 217 ? 0.863 5.961 4.305 1 98.94 217 ILE A N 1
ATOM 1637 C CA . ILE A 1 217 ? -0.012 7.125 4.395 1 98.94 217 ILE A CA 1
ATOM 1638 C C . ILE A 1 217 ? -1.444 6.676 4.672 1 98.94 217 ILE A C 1
ATOM 1640 O O . ILE A 1 217 ? -1.923 5.707 4.082 1 98.94 217 ILE A O 1
ATOM 1644 N N . ILE A 1 218 ? -2.109 7.344 5.566 1 98.94 218 ILE A N 1
ATOM 1645 C CA . ILE A 1 218 ? -3.549 7.195 5.758 1 98.94 218 ILE A CA 1
ATOM 1646 C C . ILE A 1 218 ? -4.25 8.516 5.445 1 98.94 218 ILE A C 1
ATOM 1648 O O . ILE A 1 218 ? -3.998 9.523 6.102 1 98.94 218 ILE A O 1
ATOM 1652 N N . LEU A 1 219 ? -5.07 8.508 4.383 1 98.94 219 LEU A N 1
ATOM 1653 C CA . LEU A 1 219 ? -5.922 9.641 4.016 1 98.94 219 LEU A CA 1
ATOM 1654 C C . LEU A 1 219 ? -7.227 9.617 4.805 1 98.94 219 LEU A C 1
ATOM 1656 O O . LEU A 1 219 ? -7.867 8.562 4.918 1 98.94 219 LEU A O 1
ATOM 1660 N N . THR A 1 220 ? -7.684 10.766 5.289 1 98.88 220 THR A N 1
ATOM 1661 C CA . THR A 1 220 ? -8.688 10.766 6.348 1 98.88 220 THR A CA 1
ATOM 1662 C C . THR A 1 220 ? -10.062 11.117 5.789 1 98.88 220 THR A C 1
ATOM 1664 O O . THR A 1 220 ? -11.047 11.188 6.535 1 98.88 220 THR A O 1
ATOM 1667 N N . GLY A 1 221 ? -10.172 11.336 4.516 1 98.25 221 GLY A N 1
ATOM 1668 C CA . GLY A 1 221 ? -11.43 11.773 3.934 1 98.25 221 GLY A CA 1
ATOM 1669 C C . GLY A 1 221 ? -11.43 13.242 3.543 1 98.25 221 GLY A C 1
ATOM 1670 O O . GLY A 1 221 ? -10.508 13.977 3.887 1 98.25 221 GLY A O 1
ATOM 1671 N N . THR A 1 222 ? -12.414 13.656 2.854 1 98.06 222 THR A N 1
ATOM 1672 C CA . THR A 1 222 ? -12.445 15 2.279 1 98.06 222 THR A CA 1
ATOM 1673 C C . THR A 1 222 ? -13.766 15.695 2.602 1 98.06 222 THR A C 1
ATOM 1675 O O . THR A 1 222 ? -14.828 15.055 2.6 1 98.06 222 THR A O 1
ATOM 1678 N N . PRO A 1 223 ? -13.734 17.016 2.887 1 97.94 223 PRO A N 1
ATOM 1679 C CA . PRO A 1 223 ? -14.961 17.812 3.004 1 97.94 223 PRO A CA 1
ATOM 1680 C C . PRO A 1 223 ? -15.773 17.828 1.713 1 97.94 223 PRO A C 1
ATOM 1682 O O . PRO A 1 223 ? -15.266 17.453 0.652 1 97.94 223 PRO A O 1
ATOM 1685 N N . ALA A 1 224 ? -17.031 18.297 1.872 1 97.19 224 ALA A N 1
ATOM 1686 C CA . ALA A 1 224 ? -17.938 18.375 0.731 1 97.19 224 ALA A CA 1
ATOM 1687 C C . ALA A 1 224 ? -17.453 19.375 -0.303 1 97.19 224 ALA A C 1
ATOM 1689 O O . ALA A 1 224 ? -16.828 20.391 0.048 1 97.19 224 ALA A O 1
ATOM 1690 N N . GLY A 1 225 ? -17.719 19.141 -1.588 1 97 225 GLY A N 1
ATOM 1691 C CA . GLY A 1 225 ? -17.344 19.969 -2.727 1 97 225 GLY A CA 1
ATOM 1692 C C . GLY A 1 225 ? -16.703 19.172 -3.852 1 97 225 GLY A C 1
ATOM 1693 O O . GLY A 1 225 ? -15.766 18.406 -3.619 1 97 225 GLY A O 1
ATOM 1694 N N . THR A 1 226 ? -17.312 19.266 -4.965 1 97.06 226 THR A N 1
ATOM 1695 C CA . THR A 1 226 ? -16.797 18.531 -6.109 1 97.06 226 THR A CA 1
ATOM 1696 C C . THR A 1 226 ? -16.781 19.406 -7.355 1 97.06 226 THR A C 1
ATOM 1698 O O . THR A 1 226 ? -17.516 20.406 -7.43 1 97.06 226 THR A O 1
ATOM 1701 N N . THR A 1 227 ? -15.891 19.188 -8.242 1 98.44 227 THR A N 1
ATOM 1702 C CA . THR A 1 227 ? -15.812 19.781 -9.57 1 98.44 227 THR A CA 1
ATOM 1703 C C . THR A 1 227 ? -15.086 18.859 -10.539 1 98.44 227 THR A C 1
ATOM 1705 O O . THR A 1 227 ? -14.641 17.781 -10.156 1 98.44 227 THR A O 1
ATOM 1708 N N . VAL A 1 228 ? -15.18 19.172 -11.766 1 98.56 228 VAL A N 1
ATOM 1709 C CA . VAL A 1 228 ? -14.398 18.484 -12.797 1 98.56 228 VAL A CA 1
ATOM 1710 C C . VAL A 1 228 ? -13.164 19.312 -13.148 1 98.56 228 VAL A C 1
ATOM 1712 O O . VAL A 1 228 ? -13.281 20.516 -13.438 1 98.56 228 VAL A O 1
ATOM 1715 N N . LEU A 1 229 ? -12.031 18.656 -13.062 1 98.62 229 LEU A N 1
ATOM 1716 C CA . LEU A 1 229 ? -10.781 19.328 -13.383 1 98.62 229 LEU A CA 1
ATOM 1717 C C . LEU A 1 229 ? -10.484 19.25 -14.883 1 98.62 229 LEU A C 1
ATOM 1719 O O . LEU A 1 229 ? -10.828 18.266 -15.531 1 98.62 229 LEU A O 1
ATOM 1723 N N . HIS A 1 230 ? -9.789 20.344 -15.375 1 97.75 230 HIS A N 1
ATOM 1724 C CA . HIS A 1 230 ? -9.344 20.453 -16.75 1 97.75 230 HIS A CA 1
ATOM 1725 C C . HIS A 1 230 ? -7.887 20.891 -16.828 1 97.75 230 HIS A C 1
ATOM 1727 O O . HIS A 1 230 ? -7.328 21.391 -15.852 1 97.75 230 HIS A O 1
ATOM 1733 N N . GLU A 1 231 ? -7.355 20.547 -18.031 1 96.94 231 GLU A N 1
ATOM 1734 C CA . GLU A 1 231 ? -5.996 21.016 -18.266 1 96.94 231 GLU A CA 1
ATOM 1735 C C . GLU A 1 231 ? -5.855 22.5 -17.922 1 96.94 231 GLU A C 1
ATOM 1737 O O . GLU A 1 231 ? -6.711 23.312 -18.281 1 96.94 231 GLU A O 1
ATOM 1742 N N . GLY A 1 232 ? -4.75 22.812 -17.203 1 97.62 232 GLY A N 1
ATOM 1743 C CA . GLY A 1 232 ? -4.461 24.188 -16.875 1 97.62 232 GLY A CA 1
ATOM 1744 C C . GLY A 1 232 ? -4.938 24.578 -15.484 1 97.62 232 GLY A C 1
ATOM 1745 O O . GLY A 1 232 ? -4.5 25.594 -14.93 1 97.62 232 GLY A O 1
ATOM 1746 N N . ASN A 1 233 ? -5.871 23.781 -14.867 1 98.44 233 ASN A N 1
ATOM 1747 C CA . ASN A 1 233 ? -6.332 24.078 -13.516 1 98.44 233 ASN A CA 1
ATOM 1748 C C . ASN A 1 233 ? -5.199 23.969 -12.5 1 98.44 233 ASN A C 1
ATOM 1750 O O . ASN A 1 233 ? -4.285 23.156 -12.672 1 98.44 233 ASN A O 1
ATOM 1754 N N . GLU A 1 234 ? -5.25 24.797 -11.594 1 98.38 234 GLU A N 1
ATOM 1755 C CA . GLU A 1 234 ? -4.418 24.703 -10.391 1 98.38 234 GLU A CA 1
ATOM 1756 C C . GLU A 1 234 ? -5.27 24.438 -9.156 1 98.38 234 GLU A C 1
ATOM 1758 O O . GLU A 1 234 ? -6.262 25.125 -8.914 1 98.38 234 GLU A O 1
ATOM 1763 N N . VAL A 1 235 ? -4.898 23.406 -8.406 1 98.75 235 VAL A N 1
ATOM 1764 C CA . VAL A 1 235 ? -5.602 23.047 -7.184 1 98.75 235 VAL A CA 1
ATOM 1765 C C . VAL A 1 235 ? -4.707 23.328 -5.977 1 98.75 235 VAL A C 1
ATOM 1767 O O . VAL A 1 235 ? -3.568 22.859 -5.914 1 98.75 235 VAL A O 1
ATOM 1770 N N . GLU A 1 236 ? -5.168 24.094 -5.062 1 98.75 236 GLU A N 1
ATOM 1771 C CA . GLU A 1 236 ? -4.484 24.375 -3.803 1 98.75 236 GLU A CA 1
ATOM 1772 C C . GLU A 1 236 ? -5.25 23.781 -2.621 1 98.75 236 GLU A C 1
ATOM 1774 O O . GLU A 1 236 ? -6.453 24 -2.477 1 98.75 236 GLU A O 1
ATOM 1779 N N . VAL A 1 237 ? -4.625 22.969 -1.797 1 98.88 237 VAL A N 1
ATOM 1780 C CA . VAL A 1 237 ? -5.184 22.406 -0.57 1 98.88 237 VAL A CA 1
ATOM 1781 C C . VAL A 1 237 ? -4.371 22.875 0.631 1 98.88 237 VAL A C 1
ATOM 1783 O O . VAL A 1 237 ? -3.146 22.734 0.658 1 98.88 237 VAL A O 1
ATOM 1786 N N . GLU A 1 238 ? -5.008 23.406 1.593 1 98.88 238 GLU A N 1
ATOM 1787 C CA . GLU A 1 238 ? -4.348 23.844 2.82 1 98.88 238 GLU A CA 1
ATOM 1788 C C . GLU A 1 238 ? -4.949 23.156 4.043 1 98.88 238 GLU A C 1
ATOM 1790 O O . GLU A 1 238 ? -6.168 23.031 4.156 1 98.88 238 GLU A O 1
ATOM 1795 N N . VAL A 1 239 ? -4.117 22.641 4.871 1 98.88 239 VAL A N 1
ATOM 1796 C CA . VAL A 1 239 ? -4.5 22.141 6.184 1 98.88 239 VAL A CA 1
ATOM 1797 C C . VAL A 1 239 ? -3.895 23.016 7.273 1 98.88 239 VAL A C 1
ATOM 1799 O O . VAL A 1 239 ? -2.688 23.266 7.277 1 98.88 239 VAL A O 1
ATOM 1802 N N . GLU A 1 240 ? -4.746 23.453 8.195 1 98.75 240 GLU A N 1
ATOM 1803 C CA . GLU A 1 240 ? -4.309 24.297 9.297 1 98.75 240 GLU A CA 1
ATOM 1804 C C . GLU A 1 240 ? -3.178 23.641 10.086 1 98.75 240 GLU A C 1
ATOM 1806 O O . GLU A 1 240 ? -3.268 22.469 10.445 1 98.75 240 GLU A O 1
ATOM 1811 N N . GLY A 1 241 ? -2.111 24.406 10.32 1 97.62 241 GLY A N 1
ATOM 1812 C CA . GLY A 1 241 ? -1.002 23.906 11.117 1 97.62 241 GLY A CA 1
ATOM 1813 C C . GLY A 1 241 ? 0.063 23.219 10.289 1 97.62 241 GLY A C 1
ATOM 1814 O O . GLY A 1 241 ? 1.146 22.906 10.789 1 97.62 241 GLY A O 1
ATOM 1815 N N . ILE A 1 242 ? -0.163 23 8.977 1 97.94 242 ILE A N 1
ATOM 1816 C CA . ILE A 1 242 ? 0.814 22.328 8.125 1 97.94 242 ILE A CA 1
ATOM 1817 C C . ILE A 1 242 ? 1.282 23.281 7.027 1 97.94 242 ILE A C 1
ATOM 1819 O O . ILE A 1 242 ? 2.432 23.719 7.031 1 97.94 242 ILE A O 1
ATOM 1823 N N . GLY A 1 243 ? 0.45 23.703 6.152 1 96.56 243 GLY A N 1
ATOM 1824 C CA . GLY A 1 243 ? 0.737 24.5 4.969 1 96.56 243 GLY A CA 1
ATOM 1825 C C . GLY A 1 243 ? -0.123 24.125 3.775 1 96.56 243 GLY A C 1
ATOM 1826 O O . GLY A 1 243 ? -1.205 23.562 3.936 1 96.56 243 GLY A O 1
ATOM 1827 N N . ALA A 1 244 ? 0.343 24.562 2.588 1 97.31 244 ALA A N 1
ATOM 1828 C CA . ALA A 1 244 ? -0.454 24.375 1.377 1 97.31 244 ALA A CA 1
ATOM 1829 C C . ALA A 1 244 ? 0.279 23.5 0.365 1 97.31 244 ALA A C 1
ATOM 1831 O O . ALA A 1 244 ? 1.506 23.562 0.255 1 97.31 244 ALA A O 1
ATOM 1832 N N . LEU A 1 245 ? -0.422 22.688 -0.309 1 98.62 245 LEU A N 1
ATOM 1833 C CA . LEU A 1 245 ? -0.002 21.875 -1.438 1 98.62 245 LEU A CA 1
ATOM 1834 C C . LEU A 1 245 ? -0.643 22.359 -2.732 1 98.62 245 LEU A C 1
ATOM 1836 O O . LEU A 1 245 ? -1.866 22.484 -2.814 1 98.62 245 LEU A O 1
ATOM 1840 N N . VAL A 1 246 ? 0.131 22.656 -3.746 1 97.94 246 VAL A N 1
ATOM 1841 C CA . VAL A 1 246 ? -0.376 23.094 -5.043 1 97.94 246 VAL A CA 1
ATOM 1842 C C . VAL A 1 246 ? -0.119 22.016 -6.09 1 97.94 246 VAL A C 1
ATOM 1844 O O . VAL A 1 246 ? 0.995 21.484 -6.191 1 97.94 246 VAL A O 1
ATOM 1847 N N . THR A 1 247 ? -1.149 21.656 -6.754 1 98 247 THR A N 1
ATOM 1848 C CA . THR A 1 247 ? -1.102 20.703 -7.848 1 98 247 THR A CA 1
ATOM 1849 C C . THR A 1 247 ? -1.513 21.359 -9.164 1 98 247 THR A C 1
ATOM 1851 O O . THR A 1 247 ? -2.527 22.062 -9.227 1 98 247 THR A O 1
ATOM 1854 N N . ARG A 1 248 ? -0.747 21.125 -10.25 1 97.69 248 ARG A N 1
ATOM 1855 C CA . ARG A 1 248 ? -1.063 21.609 -11.586 1 97.69 248 ARG A CA 1
ATOM 1856 C C . ARG A 1 248 ? -1.537 20.469 -12.484 1 97.69 248 ARG A C 1
ATOM 1858 O O . ARG A 1 248 ? -0.924 19.406 -12.516 1 97.69 248 ARG A O 1
ATOM 1865 N N . ILE A 1 249 ? -2.615 20.75 -13.141 1 98.38 249 ILE A N 1
ATOM 1866 C CA . ILE A 1 249 ? -3.246 19.719 -13.961 1 98.38 249 ILE A CA 1
ATOM 1867 C C . ILE A 1 249 ? -2.82 19.875 -15.414 1 98.38 249 ILE A C 1
ATOM 1869 O O . ILE A 1 249 ? -2.848 21 -15.953 1 98.38 249 ILE A O 1
ATOM 1873 N N . ARG A 1 250 ? -2.43 18.797 -16 1 94.69 250 ARG A N 1
ATOM 1874 C CA . ARG A 1 250 ? -2.084 18.781 -17.422 1 94.69 250 ARG A CA 1
ATOM 1875 C C . ARG A 1 250 ? -2.826 17.672 -18.156 1 94.69 250 ARG A C 1
ATOM 1877 O O . ARG A 1 250 ? -3.404 16.781 -17.516 1 94.69 250 ARG A O 1
ATOM 1884 N N . SER A 1 251 ? -3.076 17.766 -19.469 1 81.31 251 SER A N 1
ATOM 1885 C CA . SER A 1 251 ? -3.682 16.734 -20.297 1 81.31 251 SER A CA 1
ATOM 1886 C C . SER A 1 251 ? -2.619 15.938 -21.062 1 81.31 251 SER A C 1
ATOM 1888 O O . SER A 1 251 ? -1.533 16.453 -21.328 1 81.31 251 SER A O 1
ATOM 1890 N N . MET B 1 1 ? 13.602 -20.719 -17.562 1 95.5 1 MET B N 1
ATOM 1891 C CA . MET B 1 1 ? 14.398 -20.812 -16.344 1 95.5 1 MET B CA 1
ATOM 1892 C C . MET B 1 1 ? 13.531 -20.594 -15.102 1 95.5 1 MET B C 1
ATOM 1894 O O . MET B 1 1 ? 12.531 -19.875 -15.164 1 95.5 1 MET B O 1
ATOM 1898 N N . ARG B 1 2 ? 13.875 -21.297 -14.062 1 97.5 2 ARG B N 1
ATOM 1899 C CA . ARG B 1 2 ? 13.195 -21.156 -12.773 1 97.5 2 ARG B CA 1
ATOM 1900 C C . ARG B 1 2 ? 14.055 -20.359 -11.789 1 97.5 2 ARG B C 1
ATOM 1902 O O . ARG B 1 2 ? 15.18 -20.766 -11.484 1 97.5 2 ARG B O 1
ATOM 1909 N N . ILE B 1 3 ? 13.539 -19.234 -11.32 1 98.19 3 ILE B N 1
ATOM 1910 C CA . ILE B 1 3 ? 14.258 -18.359 -10.391 1 98.19 3 ILE B CA 1
ATOM 1911 C C . ILE B 1 3 ? 13.578 -18.391 -9.023 1 98.19 3 ILE B C 1
ATOM 1913 O O . ILE B 1 3 ? 12.391 -18.062 -8.906 1 98.19 3 ILE B O 1
ATOM 1917 N N . ALA B 1 4 ? 14.32 -18.719 -8.039 1 98.31 4 ALA B N 1
ATOM 1918 C CA . ALA B 1 4 ? 13.789 -18.812 -6.68 1 98.31 4 ALA B CA 1
ATOM 1919 C C . ALA B 1 4 ? 14.492 -17.828 -5.75 1 98.31 4 ALA B C 1
ATOM 1921 O O . ALA B 1 4 ? 15.578 -17.344 -6.059 1 98.31 4 ALA B O 1
ATOM 1922 N N . ARG B 1 5 ? 13.836 -17.438 -4.707 1 98.31 5 ARG B N 1
ATOM 1923 C CA . ARG B 1 5 ? 14.383 -16.75 -3.543 1 98.31 5 ARG B CA 1
ATOM 1924 C C . ARG B 1 5 ? 14.406 -17.656 -2.324 1 98.31 5 ARG B C 1
ATOM 1926 O O . ARG B 1 5 ? 13.445 -18.391 -2.076 1 98.31 5 ARG B O 1
ATOM 1933 N N . PHE B 1 6 ? 15.578 -17.688 -1.609 1 98.06 6 PHE B N 1
ATOM 1934 C CA . PHE B 1 6 ? 15.695 -18.625 -0.504 1 98.06 6 PHE B CA 1
ATOM 1935 C C . PHE B 1 6 ? 16.688 -18.125 0.536 1 98.06 6 PHE B C 1
ATOM 1937 O O . PHE B 1 6 ? 17.422 -17.156 0.29 1 98.06 6 PHE B O 1
ATOM 1944 N N . THR B 1 7 ? 16.531 -18.688 1.72 1 97.31 7 THR B N 1
ATOM 1945 C CA . THR B 1 7 ? 17.516 -18.406 2.773 1 97.31 7 THR B CA 1
ATOM 1946 C C . THR B 1 7 ? 18.312 -19.656 3.111 1 97.31 7 THR B C 1
ATOM 1948 O O . THR B 1 7 ? 17.781 -20.766 3.092 1 97.31 7 THR B O 1
ATOM 1951 N N . VAL B 1 8 ? 19.531 -19.469 3.256 1 94.69 8 VAL B N 1
ATOM 1952 C CA . VAL B 1 8 ? 20.438 -20.453 3.82 1 94.69 8 VAL B CA 1
ATOM 1953 C C . VAL B 1 8 ? 21.359 -19.781 4.848 1 94.69 8 VAL B C 1
ATOM 1955 O O . VAL B 1 8 ? 21.906 -18.719 4.598 1 94.69 8 VAL B O 1
ATOM 1958 N N . ASP B 1 9 ? 21.453 -20.344 6.082 1 92.81 9 ASP B N 1
ATOM 1959 C CA . ASP B 1 9 ? 22.234 -19.766 7.184 1 92.81 9 ASP B CA 1
ATOM 1960 C C . ASP B 1 9 ? 21.844 -18.312 7.426 1 92.81 9 ASP B C 1
ATOM 1962 O O . ASP B 1 9 ? 22.703 -17.453 7.523 1 92.81 9 ASP B O 1
ATOM 1966 N N . ASP B 1 10 ? 20.609 -17.938 7.234 1 91.81 10 ASP B N 1
ATOM 1967 C CA . ASP B 1 10 ? 20 -16.656 7.551 1 91.81 10 ASP B CA 1
ATOM 1968 C C . ASP B 1 10 ? 20.406 -15.594 6.535 1 91.81 10 ASP B C 1
ATOM 1970 O O . ASP B 1 10 ? 20.297 -14.391 6.812 1 91.81 10 ASP B O 1
ATOM 1974 N N . GLU B 1 11 ? 20.906 -16.125 5.445 1 94.94 11 GLU B N 1
ATOM 1975 C CA . GLU B 1 11 ? 21.234 -15.211 4.355 1 94.94 11 GLU B CA 1
ATOM 1976 C C . GLU B 1 11 ? 20.281 -15.391 3.182 1 94.94 11 GLU B C 1
ATOM 1978 O O . GLU B 1 11 ? 19.953 -16.516 2.809 1 94.94 11 GLU B O 1
ATOM 1983 N N . LEU B 1 12 ? 19.875 -14.281 2.648 1 96.38 12 LEU B N 1
ATOM 1984 C CA . LEU B 1 12 ? 18.938 -14.266 1.535 1 96.38 12 LEU B CA 1
ATOM 1985 C C . LEU B 1 12 ? 19.656 -14.398 0.203 1 96.38 12 LEU B C 1
ATOM 1987 O O . LEU B 1 12 ? 20.688 -13.75 -0.018 1 96.38 12 LEU B O 1
ATOM 1991 N N . HIS B 1 13 ? 19.172 -15.305 -0.701 1 97.44 13 HIS B N 1
ATOM 1992 C CA . HIS B 1 13 ? 19.75 -15.516 -2.021 1 97.44 13 HIS B CA 1
ATOM 1993 C C . HIS B 1 13 ? 18.672 -15.664 -3.084 1 97.44 13 HIS B C 1
ATOM 1995 O O . HIS B 1 13 ? 17.531 -16.047 -2.773 1 97.44 13 HIS B O 1
ATOM 2001 N N . PHE B 1 14 ? 19.016 -15.281 -4.27 1 98.06 14 PHE B N 1
ATOM 2002 C CA . PHE B 1 14 ? 18.328 -15.766 -5.457 1 98.06 14 PHE B CA 1
ATOM 2003 C C . PHE B 1 14 ? 19.062 -16.953 -6.062 1 98.06 14 PHE B C 1
ATOM 2005 O O . PHE B 1 14 ? 20.281 -17.078 -5.902 1 98.06 14 PHE B O 1
ATOM 2012 N N . GLY B 1 15 ? 18.328 -17.797 -6.75 1 98.19 15 GLY B N 1
ATOM 2013 C CA . GLY B 1 15 ? 18.969 -18.938 -7.367 1 98.19 15 GLY B CA 1
ATOM 2014 C C . GLY B 1 15 ? 18.219 -19.484 -8.562 1 98.19 15 GLY B C 1
ATOM 2015 O O . GLY B 1 15 ? 17 -19.297 -8.672 1 98.19 15 GLY B O 1
ATOM 2016 N N . LEU B 1 16 ? 18.953 -20.062 -9.391 1 97.5 16 LEU B N 1
ATOM 2017 C CA . LEU B 1 16 ? 18.391 -20.844 -10.5 1 97.5 16 LEU B CA 1
ATOM 2018 C C . LEU B 1 16 ? 18.078 -22.266 -10.062 1 97.5 16 LEU B C 1
ATOM 2020 O O . LEU B 1 16 ? 18.953 -22.984 -9.586 1 97.5 16 LEU B O 1
ATOM 2024 N N . VAL B 1 17 ? 16.781 -22.609 -10.172 1 97.38 17 VAL B N 1
ATOM 2025 C CA . VAL B 1 17 ? 16.391 -23.969 -9.836 1 97.38 17 VAL B CA 1
ATOM 2026 C C . VAL B 1 17 ? 16.734 -24.922 -10.977 1 97.38 17 VAL B C 1
ATOM 2028 O O . VAL B 1 17 ? 16.297 -24.734 -12.109 1 97.38 17 VAL B O 1
ATOM 2031 N N . GLU B 1 18 ? 17.469 -25.891 -10.68 1 95.69 18 GLU B N 1
ATOM 2032 C CA . GLU B 1 18 ? 17.922 -26.875 -11.664 1 95.69 18 GLU B CA 1
ATOM 2033 C C . GLU B 1 18 ? 17.719 -28.297 -11.172 1 95.69 18 GLU B C 1
ATOM 2035 O O . GLU B 1 18 ? 17.578 -28.531 -9.969 1 95.69 18 GLU B O 1
ATOM 2040 N N . GLY B 1 19 ? 17.656 -29.203 -12.195 1 93.75 19 GLY B N 1
ATOM 2041 C CA . GLY B 1 19 ? 17.594 -30.609 -11.844 1 93.75 19 GLY B CA 1
ATOM 2042 C C . GLY B 1 19 ? 16.188 -31.203 -11.992 1 93.75 19 GLY B C 1
ATOM 2043 O O . GLY B 1 19 ? 15.25 -30.484 -12.336 1 93.75 19 GLY B O 1
ATOM 2044 N N . GLU B 1 20 ? 16.156 -32.5 -11.742 1 89.38 20 GLU B N 1
ATOM 2045 C CA . GLU B 1 20 ? 14.914 -33.25 -11.867 1 89.38 20 GLU B CA 1
ATOM 2046 C C . GLU B 1 20 ? 14.062 -33.094 -10.609 1 89.38 20 GLU B C 1
ATOM 2048 O O . GLU B 1 20 ? 14.562 -32.688 -9.555 1 89.38 20 GLU B O 1
ATOM 2053 N N . GLU B 1 21 ? 12.758 -33.344 -10.859 1 84.62 21 GLU B N 1
ATOM 2054 C CA . GLU B 1 21 ? 11.82 -33.281 -9.742 1 84.62 21 GLU B CA 1
ATOM 2055 C C . GLU B 1 21 ? 12.32 -34.125 -8.562 1 84.62 21 GLU B C 1
ATOM 2057 O O . GLU B 1 21 ? 12.672 -35.281 -8.727 1 84.62 21 GLU B O 1
ATOM 2062 N N . GLY B 1 22 ? 12.391 -33.594 -7.457 1 85.88 22 GLY B N 1
ATOM 2063 C CA . GLY B 1 22 ? 12.82 -34.281 -6.254 1 85.88 22 GLY B CA 1
ATOM 2064 C C . GLY B 1 22 ? 14.32 -34.188 -6.02 1 85.88 22 GLY B C 1
ATOM 2065 O O . GLY B 1 22 ? 14.805 -34.562 -4.953 1 85.88 22 GLY B O 1
ATOM 2066 N N . ALA B 1 23 ? 15.07 -33.781 -7.008 1 92.31 23 ALA B N 1
ATOM 2067 C CA . ALA B 1 23 ? 16.531 -33.656 -6.902 1 92.31 23 ALA B CA 1
ATOM 2068 C C . ALA B 1 23 ? 17 -32.281 -7.352 1 92.31 23 ALA B C 1
ATOM 2070 O O . ALA B 1 23 ? 18.078 -32.125 -7.922 1 92.31 23 ALA B O 1
ATOM 2071 N N . GLU B 1 24 ? 16.109 -31.344 -7.129 1 95.12 24 GLU B N 1
ATOM 2072 C CA . GLU B 1 24 ? 16.422 -30 -7.578 1 95.12 24 GLU B CA 1
ATOM 2073 C C . GLU B 1 24 ? 17.547 -29.391 -6.758 1 95.12 24 GLU B C 1
ATOM 2075 O O . GLU B 1 24 ? 17.688 -29.672 -5.566 1 95.12 24 GLU B O 1
ATOM 2080 N N . THR B 1 25 ? 18.359 -28.641 -7.445 1 97.62 25 THR B N 1
ATOM 2081 C CA . THR B 1 25 ? 19.391 -27.812 -6.832 1 97.62 25 THR B CA 1
ATOM 2082 C C . THR B 1 25 ? 19.203 -26.344 -7.188 1 97.62 25 THR B C 1
ATOM 2084 O O . THR B 1 25 ? 18.484 -26.016 -8.133 1 97.62 25 THR B O 1
ATOM 2087 N N . LEU B 1 26 ? 19.719 -25.5 -6.301 1 98.12 26 LEU B N 1
ATOM 2088 C CA . LEU B 1 26 ? 19.688 -24.062 -6.504 1 98.12 26 LEU B CA 1
ATOM 2089 C C . LEU B 1 26 ? 21.094 -23.516 -6.762 1 98.12 26 LEU B C 1
ATOM 2091 O O . LEU B 1 26 ? 21.953 -23.578 -5.887 1 98.12 26 LEU B O 1
ATOM 2095 N N . ARG B 1 27 ? 21.297 -23.047 -7.957 1 98 27 ARG B N 1
ATOM 2096 C CA . ARG B 1 27 ? 22.531 -22.312 -8.258 1 98 27 ARG B CA 1
ATOM 2097 C C . ARG B 1 27 ? 22.391 -20.844 -7.902 1 98 27 ARG B C 1
ATOM 2099 O O . ARG B 1 27 ? 21.562 -20.125 -8.484 1 98 27 ARG B O 1
ATOM 2106 N N . VAL B 1 28 ? 23.188 -20.406 -6.949 1 97.88 28 VAL B N 1
ATOM 2107 C CA . VAL B 1 28 ? 23.078 -19.047 -6.414 1 97.88 28 VAL B CA 1
ATOM 2108 C C . VAL B 1 28 ? 23.359 -18.031 -7.516 1 97.88 28 VAL B C 1
ATOM 2110 O O . VAL B 1 28 ? 24.297 -18.203 -8.312 1 97.88 28 VAL B O 1
ATOM 2113 N N . LEU B 1 29 ? 22.594 -16.938 -7.578 1 97.62 29 LEU B N 1
ATOM 2114 C CA . LEU B 1 29 ? 22.812 -15.836 -8.508 1 97.62 29 LEU B CA 1
ATOM 2115 C C . LEU B 1 29 ? 23.625 -14.719 -7.848 1 97.62 29 LEU B C 1
ATOM 2117 O O . LEU B 1 29 ? 23.531 -14.516 -6.637 1 97.62 29 LEU B O 1
ATOM 2121 N N . ALA B 1 30 ? 24.516 -13.922 -8.719 1 93.88 30 ALA B N 1
ATOM 2122 C CA . ALA B 1 30 ? 25.359 -12.836 -8.242 1 93.88 30 ALA B CA 1
ATOM 2123 C C . ALA B 1 30 ? 24.547 -11.594 -7.914 1 93.88 30 ALA B C 1
ATOM 2125 O O . ALA B 1 30 ? 25.094 -10.555 -7.551 1 93.88 30 ALA B O 1
ATOM 2126 N N . GLY B 1 31 ? 23.359 -11.609 -7.469 1 92.31 31 GLY B N 1
ATOM 2127 C CA . GLY B 1 31 ? 22.547 -10.445 -7.152 1 92.31 31 GLY B CA 1
ATOM 2128 C C . GLY B 1 31 ? 21.078 -10.617 -7.496 1 92.31 31 GLY B C 1
ATOM 2129 O O . GLY B 1 31 ? 20.609 -11.742 -7.672 1 92.31 31 GLY B O 1
ATOM 2130 N N . ASP B 1 32 ? 20.438 -9.445 -7.512 1 93.12 32 ASP B N 1
ATOM 2131 C CA . ASP B 1 32 ? 19.016 -9.367 -7.84 1 93.12 32 ASP B CA 1
ATOM 2132 C C . ASP B 1 32 ? 18.797 -9.516 -9.344 1 93.12 32 ASP B C 1
ATOM 2134 O O . ASP B 1 32 ? 19.25 -8.68 -10.133 1 93.12 32 ASP B O 1
ATOM 2138 N N . PRO B 1 33 ? 18.172 -10.625 -9.742 1 94.31 33 PRO B N 1
ATOM 2139 C CA . PRO B 1 33 ? 18.016 -10.844 -11.18 1 94.31 33 PRO B CA 1
ATOM 2140 C C . PRO B 1 33 ? 17.234 -9.734 -11.867 1 94.31 33 PRO B C 1
ATOM 2142 O O . PRO B 1 33 ? 17.297 -9.578 -13.094 1 94.31 33 PRO B O 1
ATOM 2145 N N . PHE B 1 34 ? 16.422 -8.938 -11.195 1 90.69 34 PHE B N 1
ATOM 2146 C CA . PHE B 1 34 ? 15.648 -7.848 -11.766 1 90.69 34 PHE B CA 1
ATOM 2147 C C . PHE B 1 34 ? 16.531 -6.648 -12.07 1 90.69 34 PHE B C 1
ATOM 2149 O O . PHE B 1 34 ? 16.172 -5.785 -12.867 1 90.69 34 PHE B O 1
ATOM 2156 N N . TYR B 1 35 ? 17.609 -6.566 -11.43 1 88.31 35 TYR B N 1
ATOM 2157 C CA . TYR B 1 35 ? 18.516 -5.43 -11.602 1 88.31 35 TYR B CA 1
ATOM 2158 C C . TYR B 1 35 ? 19.781 -5.844 -12.328 1 88.31 35 TYR B C 1
ATOM 2160 O O . TYR B 1 35 ? 20.266 -5.129 -13.219 1 88.31 35 TYR B O 1
ATOM 2168 N N . ASN B 1 36 ? 20.312 -7.047 -12.031 1 90.19 36 ASN B N 1
ATOM 2169 C CA . ASN B 1 36 ? 21.625 -7.473 -12.508 1 90.19 36 ASN B CA 1
ATOM 2170 C C . ASN B 1 36 ? 21.516 -8.453 -13.672 1 90.19 36 ASN B C 1
ATOM 2172 O O . ASN B 1 36 ? 22.5 -8.758 -14.336 1 90.19 36 ASN B O 1
ATOM 2176 N N . GLY B 1 37 ? 20.328 -8.867 -13.875 1 90.88 37 GLY B N 1
ATOM 2177 C CA . GLY B 1 37 ? 20.203 -9.992 -14.781 1 90.88 37 GLY B CA 1
ATOM 2178 C C . GLY B 1 37 ? 20.469 -11.328 -14.117 1 90.88 37 GLY B C 1
ATOM 2179 O O . GLY B 1 37 ? 20.688 -11.391 -12.906 1 90.88 37 GLY B O 1
ATOM 2180 N N . ILE B 1 38 ? 20.359 -12.344 -14.898 1 93.19 38 ILE B N 1
ATOM 2181 C CA . ILE B 1 38 ? 20.531 -13.703 -14.406 1 93.19 38 ILE B CA 1
ATOM 2182 C C . ILE B 1 38 ? 22 -14.117 -14.562 1 93.19 38 ILE B C 1
ATOM 2184 O O . ILE B 1 38 ? 22.422 -14.508 -15.648 1 93.19 38 ILE B O 1
ATOM 2188 N N . GLU B 1 39 ? 22.734 -14.039 -13.43 1 95.62 39 GLU B N 1
ATOM 2189 C CA . GLU B 1 39 ? 24.156 -14.344 -13.414 1 95.62 39 GLU B CA 1
ATOM 2190 C C . GLU B 1 39 ? 24.484 -15.406 -12.367 1 95.62 39 GLU B C 1
ATOM 2192 O O . GLU B 1 39 ? 24.781 -15.086 -11.219 1 95.62 39 GLU B O 1
ATOM 2197 N N . PRO B 1 40 ? 24.562 -16.578 -12.797 1 95.69 40 PRO B N 1
ATOM 2198 C CA . PRO B 1 40 ? 24.828 -17.672 -11.859 1 95.69 40 PRO B CA 1
ATOM 2199 C C . PRO B 1 40 ? 26.25 -17.641 -11.312 1 95.69 40 PRO B C 1
ATOM 2201 O O . PRO B 1 40 ? 27.188 -17.25 -12.023 1 95.69 40 PRO B O 1
ATOM 2204 N N . THR B 1 41 ? 26.328 -18.062 -10.078 1 96.62 41 THR B N 1
ATOM 2205 C CA . THR B 1 41 ? 27.641 -18.25 -9.453 1 96.62 41 THR B CA 1
ATOM 2206 C C . THR B 1 41 ? 28 -19.734 -9.406 1 96.62 41 THR B C 1
ATOM 2208 O O . THR B 1 41 ? 27.328 -20.562 -10.023 1 96.62 41 THR B O 1
ATOM 2211 N N . GLY B 1 42 ? 29.094 -20.016 -8.688 1 95.69 42 GLY B N 1
ATOM 2212 C CA . GLY B 1 42 ? 29.5 -21.406 -8.547 1 95.69 42 GLY B CA 1
ATOM 2213 C C . GLY B 1 42 ? 28.875 -22.094 -7.352 1 95.69 42 GLY B C 1
ATOM 2214 O O . GLY B 1 42 ? 28.906 -23.312 -7.25 1 95.69 42 GLY B O 1
ATOM 2215 N N . ALA B 1 43 ? 28.234 -21.344 -6.492 1 97 43 ALA B N 1
ATOM 2216 C CA . ALA B 1 43 ? 27.641 -21.891 -5.281 1 97 43 ALA B CA 1
ATOM 2217 C C . ALA B 1 43 ? 26.312 -22.578 -5.586 1 97 43 ALA B C 1
ATOM 2219 O O . ALA B 1 43 ? 25.5 -22.062 -6.352 1 97 43 ALA B O 1
ATOM 2220 N N . THR B 1 44 ? 26.188 -23.797 -4.992 1 97.38 44 THR B N 1
ATOM 2221 C CA . THR B 1 44 ? 24.984 -24.578 -5.203 1 97.38 44 THR B CA 1
ATOM 2222 C C . THR B 1 44 ? 24.469 -25.156 -3.885 1 97.38 44 THR B C 1
ATOM 2224 O O . THR B 1 44 ? 25.266 -25.5 -3.01 1 97.38 44 THR B O 1
ATOM 2227 N N . HIS B 1 45 ? 23.172 -25.219 -3.732 1 98 45 HIS B N 1
ATOM 2228 C CA . HIS B 1 45 ? 22.5 -25.859 -2.596 1 98 45 HIS B CA 1
ATOM 2229 C C . HIS B 1 45 ? 21.422 -26.812 -3.057 1 98 45 HIS B C 1
ATOM 2231 O O . HIS B 1 45 ? 20.766 -26.578 -4.082 1 98 45 HIS B O 1
ATOM 2237 N N . ARG B 1 46 ? 21.219 -27.906 -2.291 1 97.19 46 ARG B N 1
ATOM 2238 C CA . ARG B 1 46 ? 20.031 -28.734 -2.549 1 97.19 46 ARG B CA 1
ATOM 2239 C C . ARG B 1 46 ? 18.75 -28 -2.15 1 97.19 46 ARG B C 1
ATOM 2241 O O . ARG B 1 46 ? 18.719 -27.312 -1.123 1 97.19 46 ARG B O 1
ATOM 2248 N N . LEU B 1 47 ? 17.719 -28.141 -2.92 1 96.75 47 LEU B N 1
ATOM 2249 C CA . LEU B 1 47 ? 16.438 -27.5 -2.646 1 96.75 47 LEU B CA 1
ATOM 2250 C C . LEU B 1 47 ? 15.938 -27.859 -1.257 1 96.75 47 LEU B C 1
ATOM 2252 O O . LEU B 1 47 ? 15.383 -27.016 -0.546 1 96.75 47 LEU B O 1
ATOM 2256 N N . ASP B 1 48 ? 16.203 -29.125 -0.784 1 94.56 48 ASP B N 1
ATOM 2257 C CA . ASP B 1 48 ? 15.695 -29.641 0.488 1 94.56 48 ASP B CA 1
ATOM 2258 C C . ASP B 1 48 ? 16.484 -29.062 1.662 1 94.56 48 ASP B C 1
ATOM 2260 O O . ASP B 1 48 ? 16.062 -29.188 2.816 1 94.56 48 ASP B O 1
ATOM 2264 N N . ASP B 1 49 ? 17.578 -28.344 1.408 1 95.75 49 ASP B N 1
ATOM 2265 C CA . ASP B 1 49 ? 18.469 -27.859 2.461 1 95.75 49 ASP B CA 1
ATOM 2266 C C . ASP B 1 49 ? 18.266 -26.359 2.684 1 95.75 49 ASP B C 1
ATOM 2268 O O . ASP B 1 49 ? 18.969 -25.734 3.482 1 95.75 49 ASP B O 1
ATOM 2272 N N . VAL B 1 50 ? 17.312 -25.828 1.915 1 96.94 50 VAL B N 1
ATOM 2273 C CA . VAL B 1 50 ? 17.109 -24.391 2.047 1 96.94 50 VAL B CA 1
ATOM 2274 C C . VAL B 1 50 ? 15.656 -24.094 2.404 1 96.94 50 VAL B C 1
ATOM 2276 O O . VAL B 1 50 ? 14.812 -25 2.359 1 96.94 50 VAL B O 1
ATOM 2279 N N . ARG B 1 51 ? 15.422 -22.906 2.854 1 96.94 51 ARG B N 1
ATOM 2280 C CA . ARG B 1 51 ? 14.055 -22.422 3.021 1 96.94 51 ARG B CA 1
ATOM 2281 C C . ARG B 1 51 ? 13.648 -21.516 1.866 1 96.94 51 ARG B C 1
ATOM 2283 O O . ARG B 1 51 ? 14.234 -20.438 1.68 1 96.94 51 ARG B O 1
ATOM 2290 N N . LEU B 1 52 ? 12.695 -21.938 1.088 1 97.81 52 LEU B N 1
ATOM 2291 C CA . LEU B 1 52 ? 12.188 -21.109 0.003 1 97.81 52 LEU B CA 1
ATOM 2292 C C . LEU B 1 52 ? 11.414 -19.906 0.552 1 97.81 52 LEU B C 1
ATOM 2294 O O . LEU B 1 52 ? 10.727 -20.031 1.573 1 97.81 52 LEU B O 1
ATOM 2298 N N . LEU B 1 53 ? 11.484 -18.812 -0.077 1 98.25 53 LEU B N 1
ATOM 2299 C CA . LEU B 1 53 ? 10.734 -17.594 0.2 1 98.25 53 LEU B CA 1
ATOM 2300 C C . LEU B 1 53 ? 9.828 -17.234 -0.969 1 98.25 53 LEU B C 1
ATOM 2302 O O . LEU B 1 53 ? 9.891 -17.859 -2.029 1 98.25 53 LEU B O 1
ATOM 2306 N N . ALA B 1 54 ? 8.883 -16.312 -0.736 1 98.75 54 ALA B N 1
ATOM 2307 C CA . ALA B 1 54 ? 8.227 -15.734 -1.91 1 98.75 54 ALA B CA 1
ATOM 2308 C C . ALA B 1 54 ? 9.258 -15.336 -2.969 1 98.75 54 ALA B C 1
ATOM 2310 O O . ALA B 1 54 ? 10.258 -14.695 -2.658 1 98.75 54 ALA B O 1
ATOM 2311 N N . PRO B 1 55 ? 9.062 -15.734 -4.215 1 98.5 55 PRO B N 1
ATOM 2312 C CA . PRO B 1 55 ? 10.086 -15.477 -5.23 1 98.5 55 PRO B CA 1
ATOM 2313 C C . PRO B 1 55 ? 10.312 -13.992 -5.48 1 98.5 55 PRO B C 1
ATOM 2315 O O . PRO B 1 55 ? 11.344 -13.609 -6.047 1 98.5 55 PRO B O 1
ATOM 2318 N N . ILE B 1 56 ? 9.336 -13.172 -5.031 1 97.62 56 ILE B N 1
ATOM 2319 C CA . ILE B 1 56 ? 9.445 -11.727 -5.152 1 97.62 56 ILE B CA 1
ATOM 2320 C C . ILE B 1 56 ? 8.555 -11.047 -4.113 1 97.62 56 ILE B C 1
ATOM 2322 O O . ILE B 1 56 ? 7.488 -11.57 -3.77 1 97.62 56 ILE B O 1
ATOM 2326 N N . ILE B 1 57 ? 9 -9.953 -3.553 1 96.94 57 ILE B N 1
ATOM 2327 C CA . ILE B 1 57 ? 8.164 -8.961 -2.871 1 96.94 57 ILE B CA 1
ATOM 2328 C C . ILE B 1 57 ? 8.039 -7.711 -3.734 1 96.94 57 ILE B C 1
ATOM 2330 O O . ILE B 1 57 ? 9.023 -7.008 -3.969 1 96.94 57 ILE B O 1
ATOM 2334 N N . PRO B 1 58 ? 6.77 -7.527 -4.223 1 97.75 58 PRO B N 1
ATOM 2335 C CA . PRO B 1 58 ? 6.637 -6.363 -5.102 1 97.75 58 PRO B CA 1
ATOM 2336 C C . PRO B 1 58 ? 7.121 -5.07 -4.445 1 97.75 58 PRO B C 1
ATOM 2338 O O . PRO B 1 58 ? 6.922 -4.871 -3.246 1 97.75 58 PRO B O 1
ATOM 2341 N N . ARG B 1 59 ? 7.684 -4.168 -5.277 1 93.06 59 ARG B N 1
ATOM 2342 C CA . ARG B 1 59 ? 8.117 -2.871 -4.766 1 93.06 59 ARG B CA 1
ATOM 2343 C C . ARG B 1 59 ? 6.934 -1.917 -4.633 1 93.06 59 ARG B C 1
ATOM 2345 O O . ARG B 1 59 ? 6.992 -0.954 -3.865 1 93.06 59 ARG B O 1
ATOM 2352 N N . SER B 1 60 ? 5.898 -2.293 -5.41 1 97.75 60 SER B N 1
ATOM 2353 C CA . SER B 1 60 ? 4.816 -1.316 -5.371 1 97.75 60 SER B CA 1
ATOM 2354 C C . SER B 1 60 ? 3.477 -1.988 -5.082 1 97.75 60 SER B C 1
ATOM 2356 O O . SER B 1 60 ? 2.77 -1.599 -4.148 1 97.75 60 SER B O 1
ATOM 2358 N N . LYS B 1 61 ? 3.164 -3.109 -5.855 1 98.88 61 LYS B N 1
ATOM 2359 C CA . LYS B 1 61 ? 1.773 -3.531 -5.711 1 98.88 61 LYS B CA 1
ATOM 2360 C C . LYS B 1 61 ? 1.562 -4.934 -6.27 1 98.88 61 LYS B C 1
ATOM 2362 O O . LYS B 1 61 ? 2.379 -5.426 -7.051 1 98.88 61 LYS B O 1
ATOM 2367 N N . VAL B 1 62 ? 0.477 -5.52 -5.797 1 98.94 62 VAL B N 1
ATOM 2368 C CA . VAL B 1 62 ? -0.215 -6.637 -6.434 1 98.94 62 VAL B CA 1
ATOM 2369 C C . VAL B 1 62 ? -1.503 -6.141 -7.086 1 98.94 62 VAL B C 1
ATOM 2371 O O . VAL B 1 62 ? -2.271 -5.398 -6.473 1 98.94 62 VAL B O 1
ATOM 2374 N N . ILE B 1 63 ? -1.678 -6.5 -8.383 1 98.94 63 ILE B N 1
ATOM 2375 C CA . ILE B 1 63 ? -2.893 -6.176 -9.117 1 98.94 63 ILE B CA 1
ATOM 2376 C C . ILE B 1 63 ? -3.695 -7.445 -9.375 1 98.94 63 ILE B C 1
ATOM 2378 O O . ILE B 1 63 ? -3.172 -8.422 -9.922 1 98.94 63 ILE B O 1
ATOM 2382 N N . GLY B 1 64 ? -4.945 -7.469 -8.969 1 98.88 64 GLY B N 1
ATOM 2383 C CA . GLY B 1 64 ? -5.797 -8.617 -9.219 1 98.88 64 GLY B CA 1
ATOM 2384 C C . GLY B 1 64 ? -6.898 -8.344 -10.227 1 98.88 64 GLY B C 1
ATOM 2385 O O . GLY B 1 64 ? -7.617 -7.348 -10.102 1 98.88 64 GLY B O 1
ATOM 2386 N N . ALA B 1 65 ? -7.02 -9.211 -11.234 1 98.62 65 ALA B N 1
ATOM 2387 C CA . ALA B 1 65 ? -8.109 -9.102 -12.195 1 98.62 65 ALA B CA 1
ATOM 2388 C C . ALA B 1 65 ? -9.438 -9.516 -11.562 1 98.62 65 ALA B C 1
ATOM 2390 O O . ALA B 1 65 ? -9.5 -10.484 -10.805 1 98.62 65 ALA B O 1
ATOM 2391 N N . ILE B 1 66 ? -10.484 -8.797 -11.922 1 97.88 66 ILE B N 1
ATOM 2392 C CA . ILE B 1 66 ? -11.82 -9.062 -11.406 1 97.88 66 ILE B CA 1
ATOM 2393 C C . ILE B 1 66 ? -12.633 -9.844 -12.438 1 97.88 66 ILE B C 1
ATOM 2395 O O . ILE B 1 66 ? -12.672 -9.469 -13.609 1 97.88 66 ILE B O 1
ATOM 2399 N N . ALA B 1 67 ? -13.227 -10.977 -12.047 1 97 67 ALA B N 1
ATOM 2400 C CA . ALA B 1 67 ? -14.172 -11.75 -12.844 1 97 67 ALA B CA 1
ATOM 2401 C C . ALA B 1 67 ? -13.578 -12.109 -14.203 1 97 67 ALA B C 1
ATOM 2403 O O . ALA B 1 67 ? -14.195 -11.875 -15.242 1 97 67 ALA B O 1
ATOM 2404 N N . ASN B 1 68 ? -12.344 -12.758 -14.195 1 98.31 68 ASN B N 1
ATOM 2405 C CA . ASN B 1 68 ? -11.656 -13.031 -15.453 1 98.31 68 ASN B CA 1
ATOM 2406 C C . ASN B 1 68 ? -11.719 -14.516 -15.812 1 98.31 68 ASN B C 1
ATOM 2408 O O . ASN B 1 68 ? -10.836 -15.031 -16.5 1 98.31 68 ASN B O 1
ATOM 2412 N N . TRP B 1 69 ? -12.648 -15.195 -15.344 1 97 69 TRP B N 1
ATOM 2413 C CA . TRP B 1 69 ? -12.727 -16.641 -15.586 1 97 69 TRP B CA 1
ATOM 2414 C C . TRP B 1 69 ? -14.117 -17.031 -16.062 1 97 69 TRP B C 1
ATOM 2416 O O . TRP B 1 69 ? -15.109 -16.375 -15.742 1 97 69 TRP B O 1
ATOM 2426 N N . ALA B 1 70 ? -14.148 -18.125 -16.75 1 92.94 70 ALA B N 1
ATOM 2427 C CA . ALA B 1 70 ? -15.422 -18.656 -17.219 1 92.94 70 ALA B CA 1
ATOM 2428 C C . ALA B 1 70 ? -16.375 -18.922 -16.062 1 92.94 70 ALA B C 1
ATOM 2430 O O . ALA B 1 70 ? -15.93 -19.156 -14.93 1 92.94 70 ALA B O 1
ATOM 2431 N N . GLY B 1 71 ? -17.625 -18.75 -16.297 1 90.38 71 GLY B N 1
ATOM 2432 C CA . GLY B 1 71 ? -18.609 -18.953 -15.25 1 90.38 71 GLY B CA 1
ATOM 2433 C C . GLY B 1 71 ? -19.188 -17.656 -14.727 1 90.38 71 GLY B C 1
ATOM 2434 O O . GLY B 1 71 ? -20.203 -17.656 -14.039 1 90.38 71 GLY B O 1
ATOM 2435 N N . THR B 1 72 ? -18.484 -16.562 -14.945 1 89.56 72 THR B N 1
ATOM 2436 C CA . THR B 1 72 ? -18.984 -15.234 -14.625 1 89.56 72 THR B CA 1
ATOM 2437 C C . THR B 1 72 ? -19.125 -14.391 -15.883 1 89.56 72 THR B C 1
ATOM 2439 O O . THR B 1 72 ? -18.422 -14.617 -16.875 1 89.56 72 THR B O 1
ATOM 2442 N N . PRO B 1 73 ? -20.094 -13.414 -15.859 1 92.94 73 PRO B N 1
ATOM 2443 C CA . PRO B 1 73 ? -20.141 -12.484 -17 1 92.94 73 PRO B CA 1
ATOM 2444 C C . PRO B 1 73 ? -18.828 -11.727 -17.188 1 92.94 73 PRO B C 1
ATOM 2446 O O . PRO B 1 73 ? -18.25 -11.242 -16.219 1 92.94 73 PRO B O 1
ATOM 2449 N N . ALA B 1 74 ? -18.375 -11.688 -18.438 1 93.81 74 ALA B N 1
ATOM 2450 C CA . ALA B 1 74 ? -17.156 -10.945 -18.734 1 93.81 74 ALA B CA 1
ATOM 2451 C C . ALA B 1 74 ? -17.391 -9.438 -18.594 1 93.81 74 ALA B C 1
ATOM 2453 O O . ALA B 1 74 ? -18.359 -8.898 -19.141 1 93.81 74 ALA B O 1
ATOM 2454 N N . PRO B 1 75 ? -16.531 -8.766 -17.828 1 94.75 75 PRO B N 1
ATOM 2455 C CA . PRO B 1 75 ? -16.625 -7.305 -17.875 1 94.75 75 PRO B CA 1
ATOM 2456 C C . PRO B 1 75 ? -16.359 -6.738 -19.266 1 94.75 75 PRO B C 1
ATOM 2458 O O . PRO B 1 75 ? -15.727 -7.398 -20.094 1 94.75 75 PRO B O 1
ATOM 2461 N N . ALA B 1 76 ? -16.844 -5.484 -19.531 1 94.5 76 ALA B N 1
ATOM 2462 C CA . ALA B 1 76 ? -16.688 -4.855 -20.828 1 94.5 76 ALA B CA 1
ATOM 2463 C C . ALA B 1 76 ? -15.203 -4.617 -21.141 1 94.5 76 ALA B C 1
ATOM 2465 O O . ALA B 1 76 ? -14.797 -4.617 -22.297 1 94.5 76 ALA B O 1
ATOM 2466 N N . ALA B 1 77 ? -14.406 -4.457 -20.141 1 96.19 77 ALA B N 1
ATOM 2467 C CA . ALA B 1 77 ? -12.945 -4.324 -20.141 1 96.19 77 ALA B CA 1
ATOM 2468 C C . ALA B 1 77 ? -12.336 -4.895 -18.875 1 96.19 77 ALA B C 1
ATOM 2470 O O . ALA B 1 77 ? -13.039 -5.094 -17.875 1 96.19 77 ALA B O 1
ATOM 2471 N N . PRO B 1 78 ? -11.102 -5.215 -18.906 1 97.56 78 PRO B N 1
ATOM 2472 C CA . PRO B 1 78 ? -10.484 -5.703 -17.672 1 97.56 78 PRO B CA 1
ATOM 2473 C C . PRO B 1 78 ? -10.695 -4.754 -16.5 1 97.56 78 PRO B C 1
ATOM 2475 O O . PRO B 1 78 ? -10.57 -3.535 -16.656 1 97.56 78 PRO B O 1
ATOM 2478 N N . GLN B 1 79 ? -11.047 -5.293 -15.359 1 97.44 79 GLN B N 1
ATOM 2479 C CA . GLN B 1 79 ? -11.18 -4.566 -14.102 1 97.44 79 GLN B CA 1
ATOM 2480 C C . GLN B 1 79 ? -10.211 -5.102 -13.047 1 97.44 79 GLN B C 1
ATOM 2482 O O . GLN B 1 79 ? -9.836 -6.273 -13.086 1 97.44 79 GLN B O 1
ATOM 2487 N N . PHE B 1 80 ? -9.883 -4.207 -12.062 1 98.56 80 PHE B N 1
ATOM 2488 C CA . PHE B 1 80 ? -8.797 -4.582 -11.164 1 98.56 80 PHE B CA 1
ATOM 2489 C C . PHE B 1 80 ? -9.109 -4.156 -9.734 1 98.56 80 PHE B C 1
ATOM 2491 O O . PHE B 1 80 ? -9.867 -3.213 -9.516 1 98.56 80 PHE B O 1
ATOM 2498 N N . PHE B 1 81 ? -8.594 -4.852 -8.781 1 98.75 81 PHE B N 1
ATOM 2499 C CA . PHE B 1 81 ? -8.305 -4.41 -7.422 1 98.75 81 PHE B CA 1
ATOM 2500 C C . PHE B 1 81 ? -6.812 -4.48 -7.133 1 98.75 81 PHE B C 1
ATOM 2502 O O . PHE B 1 81 ? -6.043 -5.004 -7.938 1 98.75 81 PHE B O 1
ATOM 2509 N N . THR B 1 82 ? -6.363 -3.887 -5.988 1 98.88 82 THR B N 1
ATOM 2510 C CA . THR B 1 82 ? -4.945 -3.953 -5.645 1 98.88 82 THR B CA 1
ATOM 2511 C C . THR B 1 82 ? -4.758 -4.438 -4.211 1 98.88 82 THR B C 1
ATOM 2513 O O . THR B 1 82 ? -5.672 -4.324 -3.389 1 98.88 82 THR B O 1
ATOM 2516 N N . LYS B 1 83 ? -3.658 -5.098 -3.977 1 98.88 83 LYS B N 1
ATOM 2517 C CA . LYS B 1 83 ? -3.15 -5.48 -2.662 1 98.88 83 LYS B CA 1
ATOM 2518 C C . LYS B 1 83 ? -1.777 -4.871 -2.402 1 98.88 83 LYS B C 1
ATOM 2520 O O . LYS B 1 83 ? -0.943 -4.797 -3.309 1 98.88 83 LYS B O 1
ATOM 2525 N N . PRO B 1 84 ? -1.541 -4.41 -1.112 1 98.81 84 PRO B N 1
ATOM 2526 C CA . PRO B 1 84 ? -0.183 -3.951 -0.81 1 98.81 84 PRO B CA 1
ATOM 2527 C C . PRO B 1 84 ? 0.817 -5.098 -0.701 1 98.81 84 PRO B C 1
ATOM 2529 O O . PRO B 1 84 ? 0.418 -6.262 -0.616 1 98.81 84 PRO B O 1
ATOM 2532 N N . ASN B 1 85 ? 2.125 -4.73 -0.81 1 98.69 85 ASN B N 1
ATOM 2533 C CA . ASN B 1 85 ? 3.162 -5.754 -0.819 1 98.69 85 ASN B CA 1
ATOM 2534 C C . ASN B 1 85 ? 3.303 -6.422 0.546 1 98.69 85 ASN B C 1
ATOM 2536 O O . ASN B 1 85 ? 3.885 -7.504 0.657 1 98.69 85 ASN B O 1
ATOM 2540 N N . THR B 1 86 ? 2.637 -5.875 1.62 1 98.56 86 THR B N 1
ATOM 2541 C CA . THR B 1 86 ? 2.688 -6.457 2.957 1 98.56 86 THR B CA 1
ATOM 2542 C C . THR B 1 86 ? 1.817 -7.707 3.037 1 98.56 86 THR B C 1
ATOM 2544 O O . THR B 1 86 ? 1.856 -8.43 4.031 1 98.56 86 THR B O 1
ATOM 2547 N N . THR B 1 87 ? 1.033 -8.023 1.987 1 98.81 87 THR B N 1
ATOM 2548 C CA . THR B 1 87 ? 0.17 -9.195 1.987 1 98.81 87 THR B CA 1
ATOM 2549 C C . THR B 1 87 ? 0.95 -10.438 1.572 1 98.81 87 THR B C 1
ATOM 2551 O O . THR B 1 87 ? 0.475 -11.562 1.745 1 98.81 87 THR B O 1
ATOM 2554 N N . VAL B 1 88 ? 2.129 -10.305 1.023 1 98.88 88 VAL B N 1
ATOM 2555 C CA . VAL B 1 88 ? 2.826 -11.383 0.331 1 98.88 88 VAL B CA 1
ATOM 2556 C C . VAL B 1 88 ? 3.529 -12.281 1.348 1 98.88 88 VAL B C 1
ATOM 2558 O O . VAL B 1 88 ? 4.215 -11.789 2.248 1 98.88 88 VAL B O 1
ATOM 2561 N N . VAL B 1 89 ? 3.326 -13.539 1.226 1 98.62 89 VAL B N 1
ATOM 2562 C CA . VAL B 1 89 ? 4.059 -14.555 1.97 1 98.62 89 VAL B CA 1
ATOM 2563 C C . VAL B 1 89 ? 4.523 -15.656 1.019 1 98.62 89 VAL B C 1
ATOM 2565 O O . VAL B 1 89 ? 4.09 -15.711 -0.135 1 98.62 89 VAL B O 1
ATOM 2568 N N . GLY B 1 90 ? 5.484 -16.484 1.503 1 98.5 90 GLY B N 1
ATOM 2569 C CA . GLY B 1 90 ? 6.102 -17.469 0.628 1 98.5 90 GLY B CA 1
ATOM 2570 C C . GLY B 1 90 ? 5.723 -18.891 0.973 1 98.5 90 GLY B C 1
ATOM 2571 O O . GLY B 1 90 ? 4.887 -19.125 1.851 1 98.5 90 GLY B O 1
ATOM 2572 N N . PRO B 1 91 ? 6.277 -19.844 0.172 1 96.94 91 PRO B N 1
ATOM 2573 C CA . PRO B 1 91 ? 6 -21.266 0.437 1 96.94 91 PRO B CA 1
ATOM 2574 C C . PRO B 1 91 ? 6.309 -21.656 1.877 1 96.94 91 PRO B C 1
ATOM 2576 O O . PRO B 1 91 ? 7.375 -21.312 2.402 1 96.94 91 PRO B O 1
ATOM 2579 N N . GLY B 1 92 ? 5.25 -22.312 2.498 1 90.19 92 GLY B N 1
ATOM 2580 C CA . GLY B 1 92 ? 5.492 -22.844 3.83 1 90.19 92 GLY B CA 1
ATOM 2581 C C . GLY B 1 92 ? 5.176 -21.844 4.934 1 90.19 92 GLY B C 1
ATOM 2582 O O . GLY B 1 92 ? 5.082 -22.219 6.105 1 90.19 92 GLY B O 1
ATOM 2583 N N . ASP B 1 93 ? 5.152 -20.562 4.637 1 94.56 93 ASP B N 1
ATOM 2584 C CA . ASP B 1 93 ? 4.773 -19.578 5.645 1 94.56 93 ASP B CA 1
ATOM 2585 C C . ASP B 1 93 ? 3.338 -19.812 6.117 1 94.56 93 ASP B C 1
ATOM 2587 O O . ASP B 1 93 ? 2.438 -20.016 5.301 1 94.56 93 ASP B O 1
ATOM 2591 N N . PRO B 1 94 ? 3.148 -19.812 7.414 1 96.12 94 PRO B N 1
ATOM 2592 C CA . PRO B 1 94 ? 1.765 -19.906 7.887 1 96.12 94 PRO B CA 1
ATOM 2593 C C . PRO B 1 94 ? 0.972 -18.625 7.621 1 96.12 94 PRO B C 1
ATOM 2595 O O . PRO B 1 94 ? 1.523 -17.531 7.695 1 96.12 94 PRO B O 1
ATOM 2598 N N . VAL B 1 95 ? -0.241 -18.797 7.266 1 98.12 95 VAL B N 1
ATOM 2599 C CA . VAL B 1 95 ? -1.16 -17.672 7.09 1 98.12 95 VAL B CA 1
ATOM 2600 C C . VAL B 1 95 ? -2.143 -17.625 8.258 1 98.12 95 VAL B C 1
ATOM 2602 O O . VAL B 1 95 ? -2.861 -18.594 8.516 1 98.12 95 VAL B O 1
ATOM 2605 N N . THR B 1 96 ? -2.199 -16.531 8.961 1 97.81 96 THR B N 1
ATOM 2606 C CA . THR B 1 96 ? -3.141 -16.312 10.047 1 97.81 96 THR B CA 1
ATOM 2607 C C . THR B 1 96 ? -4.445 -15.711 9.531 1 97.81 96 THR B C 1
ATOM 2609 O O . THR B 1 96 ? -4.438 -14.664 8.883 1 97.81 96 THR B O 1
ATOM 2612 N N . LEU B 1 97 ? -5.512 -16.438 9.812 1 97.81 97 LEU B N 1
ATOM 2613 C CA . LEU B 1 97 ? -6.816 -15.906 9.43 1 97.81 97 LEU B CA 1
ATOM 2614 C C . LEU B 1 97 ? -7.168 -14.672 10.25 1 97.81 97 LEU B C 1
ATOM 2616 O O . LEU B 1 97 ? -6.914 -14.625 11.453 1 97.81 97 LEU B O 1
ATOM 2620 N N . PRO B 1 98 ? -7.68 -13.633 9.609 1 97.44 98 PRO B N 1
ATOM 2621 C CA . PRO B 1 98 ? -8.031 -12.43 10.367 1 97.44 98 PRO B CA 1
ATOM 2622 C C . PRO B 1 98 ? -9.203 -12.664 11.32 1 97.44 98 PRO B C 1
ATOM 2624 O O . PRO B 1 98 ? -10.164 -13.359 10.969 1 97.44 98 PRO B O 1
ATOM 2627 N N . ASP B 1 99 ? -9.227 -11.977 12.453 1 95 99 ASP B N 1
ATOM 2628 C CA . ASP B 1 99 ? -10.227 -12.164 13.5 1 95 99 ASP B CA 1
ATOM 2629 C C . ASP B 1 99 ? -11.586 -11.633 13.062 1 95 99 ASP B C 1
ATOM 2631 O O . ASP B 1 99 ? -12.625 -12.062 13.578 1 95 99 ASP B O 1
ATOM 2635 N N . TYR B 1 100 ? -11.594 -10.758 12.125 1 95.81 100 TYR B N 1
ATOM 2636 C CA . TYR B 1 100 ? -12.844 -10.086 11.766 1 95.81 100 TYR B CA 1
ATOM 2637 C C . TYR B 1 100 ? -13.578 -10.859 10.68 1 95.81 100 TYR B C 1
ATOM 2639 O O . TYR B 1 100 ? -14.648 -10.43 10.219 1 95.81 100 TYR B O 1
ATOM 2647 N N . SER B 1 101 ? -13.023 -12.031 10.203 1 97 101 SER B N 1
ATOM 2648 C CA . SER B 1 101 ? -13.664 -12.828 9.156 1 97 101 SER B CA 1
ATOM 2649 C C . SER B 1 101 ? -13.891 -14.258 9.617 1 97 101 SER B C 1
ATOM 2651 O O . SER B 1 101 ? -13.055 -14.828 10.328 1 97 101 SER B O 1
ATOM 2653 N N . GLU B 1 102 ? -14.992 -14.844 9.125 1 97 102 GLU B N 1
ATOM 2654 C CA . GLU B 1 102 ? -15.305 -16.25 9.375 1 97 102 GLU B CA 1
ATOM 2655 C C . GLU B 1 102 ? -15.406 -17.031 8.07 1 97 102 GLU B C 1
ATOM 2657 O O . GLU B 1 102 ? -15.859 -18.172 8.062 1 97 102 GLU B O 1
ATOM 2662 N N . ALA B 1 103 ? -14.984 -16.422 6.949 1 98.25 103 ALA B N 1
ATOM 2663 C CA . ALA B 1 103 ? -15.242 -17.062 5.66 1 98.25 103 ALA B CA 1
ATOM 2664 C C . ALA B 1 103 ? -14.117 -16.766 4.672 1 98.25 103 ALA B C 1
ATOM 2666 O O . ALA B 1 103 ? -14.367 -16.344 3.541 1 98.25 103 ALA B O 1
ATOM 2667 N N . VAL B 1 104 ? -12.867 -17.016 5.125 1 98.62 104 VAL B N 1
ATOM 2668 C CA . VAL B 1 104 ? -11.75 -16.875 4.195 1 98.62 104 VAL B CA 1
ATOM 2669 C C . VAL B 1 104 ? -11.688 -18.094 3.27 1 98.62 104 VAL B C 1
ATOM 2671 O O . VAL B 1 104 ? -11.789 -19.234 3.723 1 98.62 104 VAL B O 1
ATOM 2674 N N . SER B 1 105 ? -11.617 -17.828 1.927 1 98.75 105 SER B N 1
ATOM 2675 C CA . SER B 1 105 ? -11.547 -18.859 0.895 1 98.75 105 SER B CA 1
ATOM 2676 C C . SER B 1 105 ? -10.258 -18.734 0.085 1 98.75 105 SER B C 1
ATOM 2678 O O . SER B 1 105 ? -9.734 -17.641 -0.092 1 98.75 105 SER B O 1
ATOM 2680 N N . PRO B 1 106 ? -9.719 -19.891 -0.385 1 98.88 106 PRO B N 1
ATOM 2681 C CA . PRO B 1 106 ? -8.57 -19.812 -1.286 1 98.88 106 PRO B CA 1
ATOM 2682 C C . PRO B 1 106 ? -8.969 -19.531 -2.73 1 98.88 106 PRO B C 1
ATOM 2684 O O . PRO B 1 106 ? -10.094 -19.812 -3.139 1 98.88 106 PRO B O 1
ATOM 2687 N N . GLU B 1 107 ? -8.133 -18.922 -3.463 1 98.81 107 GLU B N 1
ATOM 2688 C CA . GLU B 1 107 ? -8.25 -18.688 -4.898 1 98.81 107 GLU B CA 1
ATOM 2689 C C . GLU B 1 107 ? -6.93 -18.984 -5.609 1 98.81 107 GLU B C 1
ATOM 2691 O O . GLU B 1 107 ? -6.047 -18.125 -5.68 1 98.81 107 GLU B O 1
ATOM 2696 N N . GLY B 1 108 ? -6.77 -20.203 -6.184 1 98.88 108 GLY B N 1
ATOM 2697 C CA . GLY B 1 108 ? -5.586 -20.531 -6.953 1 98.88 108 GLY B CA 1
ATOM 2698 C C . GLY B 1 108 ? -5.516 -19.828 -8.289 1 98.88 108 GLY B C 1
ATOM 2699 O O . GLY B 1 108 ? -6.473 -19.844 -9.062 1 98.88 108 GLY B O 1
ATOM 2700 N N . GLU B 1 109 ? -4.387 -19.172 -8.555 1 98.94 109 GLU B N 1
ATOM 2701 C CA . GLU B 1 109 ? -4.285 -18.359 -9.75 1 98.94 109 GLU B CA 1
ATOM 2702 C C . GLU B 1 109 ? -2.893 -18.453 -10.375 1 98.94 109 GLU B C 1
ATOM 2704 O O . GLU B 1 109 ? -1.922 -18.781 -9.68 1 98.94 109 GLU B O 1
ATOM 2709 N N . LEU B 1 110 ? -2.811 -18.203 -11.742 1 98.94 110 LEU B N 1
ATOM 2710 C CA . LEU B 1 110 ? -1.571 -17.812 -12.406 1 98.94 110 LEU B CA 1
ATOM 2711 C C . LEU B 1 110 ? -1.227 -16.359 -12.102 1 98.94 110 LEU B C 1
ATOM 2713 O O . LEU B 1 110 ? -2.098 -15.484 -12.141 1 98.94 110 LEU B O 1
ATOM 2717 N N . ALA B 1 111 ? 0.002 -16.141 -11.703 1 98.94 111 ALA B N 1
ATOM 2718 C CA . ALA B 1 111 ? 0.476 -14.781 -11.438 1 98.94 111 ALA B CA 1
ATOM 2719 C C . ALA B 1 111 ? 1.555 -14.375 -12.438 1 98.94 111 ALA B C 1
ATOM 2721 O O . ALA B 1 111 ? 2.445 -15.172 -12.758 1 98.94 111 ALA B O 1
ATOM 2722 N N . VAL B 1 112 ? 1.475 -13.148 -12.961 1 98.94 112 VAL B N 1
ATOM 2723 C CA . VAL B 1 112 ? 2.457 -12.555 -13.867 1 98.94 112 VAL B CA 1
ATOM 2724 C C . VAL B 1 112 ? 3.424 -11.68 -13.078 1 98.94 112 VAL B C 1
ATOM 2726 O O . VAL B 1 112 ? 3 -10.875 -12.234 1 98.94 112 VAL B O 1
ATOM 2729 N N . VAL B 1 113 ? 4.699 -11.836 -13.281 1 98.94 113 VAL B N 1
ATOM 2730 C CA . VAL B 1 113 ? 5.73 -11.008 -12.664 1 98.94 113 VAL B CA 1
ATOM 2731 C C . VAL B 1 113 ? 6.281 -10.016 -13.68 1 98.94 113 VAL B C 1
ATOM 2733 O O . VAL B 1 113 ? 6.812 -10.414 -14.719 1 98.94 113 VAL B O 1
ATOM 2736 N N . ILE B 1 114 ? 6.191 -8.734 -13.391 1 98.88 114 ILE B N 1
ATOM 2737 C CA . ILE B 1 114 ? 6.676 -7.68 -14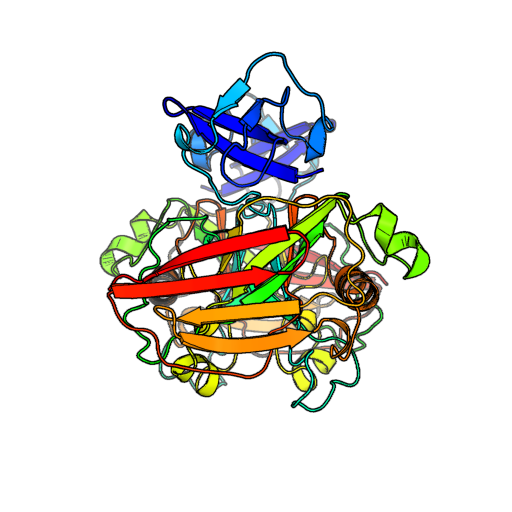.273 1 98.88 114 ILE B CA 1
ATOM 2738 C C . ILE B 1 114 ? 8.195 -7.555 -14.148 1 98.88 114 ILE B C 1
ATOM 2740 O O . ILE B 1 114 ? 8.734 -7.617 -13.039 1 98.88 114 ILE B O 1
ATOM 2744 N N . GLY B 1 115 ? 8.867 -7.301 -15.297 1 98.06 115 GLY B N 1
ATOM 2745 C CA . GLY B 1 115 ? 10.32 -7.332 -15.289 1 98.06 115 GLY B CA 1
ATOM 2746 C C . GLY B 1 115 ? 10.945 -5.988 -15.617 1 98.06 115 GLY B C 1
ATOM 2747 O O . GLY B 1 115 ? 12.141 -5.781 -15.391 1 98.06 115 GLY B O 1
ATOM 2748 N N . ARG B 1 116 ? 10.156 -5.102 -16.172 1 97 116 ARG B N 1
ATOM 2749 C CA . ARG B 1 116 ? 10.633 -3.779 -16.578 1 97 116 ARG B CA 1
ATOM 2750 C C . ARG B 1 116 ? 9.594 -2.709 -16.25 1 97 116 ARG B C 1
ATOM 2752 O O . ARG B 1 116 ? 8.398 -3 -16.172 1 97 116 ARG B O 1
ATOM 2759 N N . ILE B 1 117 ? 10.141 -1.467 -16 1 97.81 117 ILE B N 1
ATOM 2760 C CA . ILE B 1 117 ? 9.219 -0.347 -15.891 1 97.81 117 ILE B CA 1
ATOM 2761 C C . ILE B 1 117 ? 8.367 -0.24 -17.156 1 97.81 117 ILE B C 1
ATOM 2763 O O . ILE B 1 117 ? 8.891 -0.338 -18.266 1 97.81 117 ILE B O 1
ATOM 2767 N N . ALA B 1 118 ? 7.016 -0.166 -17.016 1 98.44 118 ALA B N 1
ATOM 2768 C CA . ALA B 1 118 ? 6.125 -0.182 -18.172 1 98.44 118 ALA B CA 1
ATOM 2769 C C . ALA B 1 118 ? 4.914 0.72 -17.938 1 98.44 118 ALA B C 1
ATOM 2771 O O . ALA B 1 118 ? 4.371 0.776 -16.828 1 98.44 118 ALA B O 1
ATOM 2772 N N . LYS B 1 119 ? 4.523 1.441 -18.906 1 98.5 119 LYS B N 1
ATOM 2773 C CA . LYS B 1 119 ? 3.332 2.285 -18.953 1 98.5 119 LYS B CA 1
ATOM 2774 C C . LYS B 1 119 ? 2.711 2.275 -20.344 1 98.5 119 LYS B C 1
ATOM 2776 O O . LYS B 1 119 ? 3.408 2.482 -21.344 1 98.5 119 LYS B O 1
ATOM 2781 N N . SER B 1 120 ? 1.432 1.94 -20.406 1 98.31 120 SER B N 1
ATOM 2782 C CA . SER B 1 120 ? 0.683 1.928 -21.656 1 98.31 120 SER B CA 1
ATOM 2783 C C . SER B 1 120 ? 1.378 1.068 -22.703 1 98.31 120 SER B C 1
ATOM 2785 O O . SER B 1 120 ? 1.654 1.535 -23.812 1 98.31 120 SER B O 1
ATOM 2787 N N . VAL B 1 121 ? 1.601 -0.166 -22.391 1 98.62 121 VAL B N 1
ATOM 2788 C CA . VAL B 1 121 ? 2.309 -1.126 -23.234 1 98.62 121 VAL B CA 1
ATOM 2789 C C . VAL B 1 121 ? 1.355 -1.691 -24.281 1 98.62 121 VAL B C 1
ATOM 2791 O O . VAL B 1 121 ? 0.303 -2.238 -23.953 1 98.62 121 VAL B O 1
ATOM 2794 N N . PRO B 1 122 ? 1.709 -1.539 -25.578 1 98.38 122 PRO B N 1
ATOM 2795 C CA . PRO B 1 122 ? 0.888 -2.221 -26.594 1 98.38 122 PRO B CA 1
ATOM 2796 C C . PRO B 1 122 ? 0.904 -3.74 -26.422 1 98.38 122 PRO B C 1
ATOM 2798 O O . PRO B 1 122 ? 1.9 -4.305 -25.969 1 98.38 122 PRO B O 1
ATOM 2801 N N . LEU B 1 123 ? -0.164 -4.352 -26.906 1 98.06 123 LEU B N 1
ATOM 2802 C CA . LEU B 1 123 ? -0.359 -5.785 -26.75 1 98.06 123 LEU B CA 1
ATOM 2803 C C . LEU B 1 123 ? 0.844 -6.562 -27.281 1 98.06 123 LEU B C 1
ATOM 2805 O O . LEU B 1 123 ? 1.315 -7.5 -26.625 1 98.06 123 LEU B O 1
ATOM 2809 N N . GLU B 1 124 ? 1.419 -6.137 -28.391 1 97.94 124 GLU B N 1
ATOM 2810 C CA . GLU B 1 124 ? 2.469 -6.887 -29.078 1 97.94 124 GLU B CA 1
ATOM 2811 C C . GLU B 1 124 ? 3.799 -6.777 -28.328 1 97.94 124 GLU B C 1
ATOM 2813 O O . GLU B 1 124 ? 4.719 -7.559 -28.578 1 97.94 124 GLU B O 1
ATOM 2818 N N . ARG B 1 125 ? 3.902 -5.84 -27.375 1 98.5 125 ARG B N 1
ATOM 2819 C CA . ARG B 1 125 ? 5.164 -5.629 -26.672 1 98.5 125 ARG B CA 1
ATOM 2820 C C . ARG B 1 125 ? 5.098 -6.152 -25.234 1 98.5 125 ARG B C 1
ATOM 2822 O O . ARG B 1 125 ? 6.066 -6.051 -24.484 1 98.5 125 ARG B O 1
ATOM 2829 N N . VAL B 1 126 ? 4.012 -6.75 -24.859 1 98.56 126 VAL B N 1
ATOM 2830 C CA . VAL B 1 126 ? 3.814 -7.258 -23.5 1 98.56 126 VAL B CA 1
ATOM 2831 C C . VAL B 1 126 ? 4.918 -8.25 -23.156 1 98.56 126 VAL B C 1
ATOM 2833 O O . VAL B 1 126 ? 5.465 -8.227 -22.047 1 98.56 126 VAL B O 1
ATOM 2836 N N . PRO B 1 127 ? 5.379 -9.133 -24.109 1 97.94 127 PRO B N 1
ATOM 2837 C CA . PRO B 1 127 ? 6.449 -10.078 -23.766 1 97.94 127 PRO B CA 1
ATOM 2838 C C . PRO B 1 127 ? 7.734 -9.375 -23.328 1 97.94 127 PRO B C 1
ATOM 2840 O O . PRO B 1 127 ? 8.531 -9.945 -22.578 1 97.94 127 PRO B O 1
ATOM 2843 N N . GLU B 1 128 ? 7.914 -8.086 -23.719 1 97.81 128 GLU B N 1
ATOM 2844 C CA . GLU B 1 128 ? 9.133 -7.352 -23.406 1 97.81 128 GLU B CA 1
ATOM 2845 C C . GLU B 1 128 ? 9.141 -6.871 -21.953 1 97.81 128 GLU B C 1
ATOM 2847 O O . GLU B 1 128 ? 10.188 -6.508 -21.422 1 97.81 128 GLU B O 1
ATOM 2852 N N . VAL B 1 129 ? 7.953 -6.883 -21.312 1 98.38 129 VAL B N 1
ATOM 2853 C CA . VAL B 1 129 ? 7.902 -6.254 -20 1 98.38 129 VAL B CA 1
ATOM 2854 C C . VAL B 1 129 ? 7.656 -7.316 -18.938 1 98.38 129 VAL B C 1
ATOM 2856 O O . VAL B 1 129 ? 7.711 -7.023 -17.734 1 98.38 129 VAL B O 1
ATOM 2859 N N . VAL B 1 130 ? 7.398 -8.484 -19.328 1 98.75 130 VAL B N 1
ATOM 2860 C CA . VAL B 1 130 ? 7.148 -9.578 -18.391 1 98.75 130 VAL B CA 1
ATOM 2861 C C . VAL B 1 130 ? 8.461 -10.289 -18.078 1 98.75 130 VAL B C 1
ATOM 2863 O O . VAL B 1 130 ? 9.211 -10.656 -18.969 1 98.75 130 VAL B O 1
ATOM 2866 N N . PHE B 1 131 ? 8.734 -10.484 -16.781 1 98.5 131 PHE B N 1
ATOM 2867 C CA . PHE B 1 131 ? 9.898 -11.25 -16.328 1 98.5 131 PHE B CA 1
ATOM 2868 C C . PHE B 1 131 ? 9.617 -12.742 -16.375 1 98.5 131 PHE B C 1
ATOM 2870 O O . PHE B 1 131 ? 10.477 -13.531 -16.781 1 98.5 131 PHE B O 1
ATOM 2877 N N . GLY B 1 132 ? 8.383 -13.07 -15.867 1 98.81 132 GLY B N 1
ATOM 2878 C CA . GLY B 1 132 ? 7.957 -14.461 -15.82 1 98.81 132 GLY B CA 1
ATOM 2879 C C . GLY B 1 132 ? 6.637 -14.656 -15.102 1 98.81 132 GLY B C 1
ATOM 2880 O O . GLY B 1 132 ? 5.777 -13.766 -15.117 1 98.81 132 GLY B O 1
ATOM 2881 N N . TYR B 1 133 ? 6.477 -15.914 -14.578 1 98.94 133 TYR B N 1
ATOM 2882 C CA . TYR B 1 133 ? 5.199 -16.328 -14.008 1 98.94 133 TYR B CA 1
ATOM 2883 C C . TYR B 1 133 ? 5.41 -17.172 -12.758 1 98.94 133 TYR B C 1
ATOM 2885 O O . TYR B 1 133 ? 6.426 -17.859 -12.617 1 98.94 133 TYR B O 1
ATOM 2893 N N . THR B 1 134 ? 4.461 -17.094 -11.836 1 98.94 134 THR B N 1
ATOM 2894 C CA . THR B 1 134 ? 4.473 -17.906 -10.625 1 98.94 134 THR B CA 1
ATOM 2895 C C . THR B 1 134 ? 3.055 -18.297 -10.211 1 98.94 134 THR B C 1
ATOM 2897 O O . THR B 1 134 ? 2.102 -18.062 -10.961 1 98.94 134 THR B O 1
ATOM 2900 N N . VAL B 1 135 ? 2.947 -19.047 -9.086 1 98.94 135 VAL B N 1
ATOM 2901 C CA . VAL B 1 135 ? 1.662 -19.5 -8.562 1 98.94 135 VAL B CA 1
ATOM 2902 C C . VAL B 1 135 ? 1.23 -18.594 -7.41 1 98.94 135 VAL B C 1
ATOM 2904 O O . VAL B 1 135 ? 2.055 -18.188 -6.582 1 98.94 135 VAL B O 1
ATOM 2907 N N . ALA B 1 136 ? -0.044 -18.281 -7.391 1 98.94 136 ALA B N 1
ATOM 2908 C CA . ALA B 1 136 ? -0.584 -17.453 -6.312 1 98.94 136 ALA B CA 1
ATOM 2909 C C . ALA B 1 136 ? -1.806 -18.109 -5.676 1 98.94 136 ALA B C 1
ATOM 2911 O O . ALA B 1 136 ? -2.514 -18.875 -6.332 1 98.94 136 ALA B O 1
ATOM 2912 N N . ASN B 1 137 ? -1.993 -17.922 -4.414 1 98.88 137 ASN B N 1
ATOM 2913 C CA . ASN B 1 137 ? -3.238 -18.125 -3.68 1 98.88 137 ASN B CA 1
ATOM 2914 C C . ASN B 1 137 ? -3.824 -16.797 -3.189 1 98.88 137 ASN B C 1
ATOM 2916 O O . ASN B 1 137 ? -3.395 -16.266 -2.166 1 98.88 137 ASN B O 1
ATOM 2920 N N . ASP B 1 138 ? -4.77 -16.281 -3.934 1 98.88 138 ASP B N 1
ATOM 2921 C CA . ASP B 1 138 ? -5.395 -14.992 -3.637 1 98.88 138 ASP B CA 1
ATOM 2922 C C . ASP B 1 138 ? -6.488 -15.148 -2.578 1 98.88 138 ASP B C 1
ATOM 2924 O O . ASP B 1 138 ? -7.676 -15.062 -2.891 1 98.88 138 ASP B O 1
ATOM 2928 N N . LEU B 1 139 ? -6.137 -15.227 -1.31 1 98.88 139 LEU B N 1
ATOM 2929 C CA . LEU B 1 139 ? -7.059 -15.469 -0.206 1 98.88 139 LEU B CA 1
ATOM 2930 C C . LEU B 1 139 ? -8.062 -14.32 -0.076 1 98.88 139 LEU B C 1
ATOM 2932 O O . LEU B 1 139 ? -7.695 -13.156 -0.207 1 98.88 139 LEU B O 1
ATOM 2936 N N . THR B 1 140 ? -9.297 -14.711 0.183 1 98.69 140 THR B N 1
ATOM 2937 C CA . THR B 1 140 ? -10.391 -13.75 0.175 1 98.69 140 THR B CA 1
ATOM 2938 C C . THR B 1 140 ? -11.32 -13.977 1.363 1 98.69 140 THR B C 1
ATOM 2940 O O . THR B 1 140 ? -11.859 -15.078 1.537 1 98.69 140 THR B O 1
ATOM 2943 N N . ALA B 1 141 ? -11.484 -12.945 2.197 1 98.62 141 ALA B N 1
ATOM 2944 C CA . ALA B 1 141 ? -12.539 -12.953 3.211 1 98.62 141 ALA B CA 1
ATOM 2945 C C . ALA B 1 141 ? -13.898 -12.648 2.59 1 98.62 141 ALA B C 1
ATOM 2947 O O . ALA B 1 141 ? -14.305 -11.492 2.516 1 98.62 141 ALA B O 1
ATOM 2948 N N . ARG B 1 142 ? -14.648 -13.695 2.271 1 98.19 142 ARG B N 1
ATOM 2949 C CA . ARG B 1 142 ? -15.836 -13.562 1.431 1 98.19 142 ARG B CA 1
ATOM 2950 C C . ARG B 1 142 ? -16.953 -12.836 2.168 1 98.19 142 ARG B C 1
ATOM 2952 O O . ARG B 1 142 ? -17.719 -12.094 1.558 1 98.19 142 ARG B O 1
ATOM 2959 N N . ASP B 1 143 ? -17.109 -13.039 3.482 1 97.88 143 ASP B N 1
ATOM 2960 C CA . ASP B 1 143 ? -18.141 -12.359 4.273 1 97.88 143 ASP B CA 1
ATOM 2961 C C . ASP B 1 143 ? -17.922 -10.852 4.293 1 97.88 143 ASP B C 1
ATOM 2963 O O . ASP B 1 143 ? -18.859 -10.078 4.191 1 97.88 143 ASP B O 1
ATOM 2967 N N . VAL B 1 144 ? -16.656 -10.43 4.324 1 97.12 144 VAL B N 1
ATOM 2968 C CA . VAL B 1 144 ? -16.266 -9.023 4.344 1 97.12 144 VAL B CA 1
ATOM 2969 C C . VAL B 1 144 ? -16.438 -8.422 2.951 1 97.12 144 VAL B C 1
ATOM 2971 O O . VAL B 1 144 ? -16.844 -7.27 2.812 1 97.12 144 VAL B O 1
ATOM 2974 N N . MET B 1 145 ? -16.078 -9.195 1.969 1 95.94 145 MET B N 1
ATOM 2975 C CA . MET B 1 145 ? -16.219 -8.773 0.579 1 95.94 145 MET B CA 1
ATOM 2976 C C . MET B 1 145 ? -17.672 -8.391 0.267 1 95.94 145 MET B C 1
ATOM 2978 O O . MET B 1 145 ? -17.906 -7.449 -0.489 1 95.94 145 MET B O 1
ATOM 2982 N N . ASP B 1 146 ? -18.625 -9.008 0.876 1 93 146 ASP B N 1
ATOM 2983 C CA . ASP B 1 146 ? -20.047 -8.82 0.604 1 93 146 ASP B CA 1
ATOM 2984 C C . ASP B 1 146 ? -20.578 -7.59 1.327 1 93 146 ASP B C 1
ATOM 2986 O O . ASP B 1 146 ? -21.594 -7.02 0.921 1 93 146 ASP B O 1
ATOM 2990 N N . THR B 1 147 ? -19.906 -7.164 2.369 1 93.5 147 THR B N 1
ATOM 2991 C CA . THR B 1 147 ? -20.484 -6.117 3.213 1 93.5 147 THR B CA 1
ATOM 2992 C C . THR B 1 147 ? -19.75 -4.797 3.018 1 93.5 147 THR B C 1
ATOM 2994 O O . THR B 1 147 ? -20.344 -3.727 3.092 1 93.5 147 THR B O 1
ATOM 2997 N N . ASP B 1 148 ? -18.484 -4.84 2.725 1 95.88 148 ASP B N 1
ATOM 2998 C CA . ASP B 1 148 ? -17.688 -3.619 2.604 1 95.88 148 ASP B CA 1
ATOM 2999 C C . ASP B 1 148 ? -17.906 -2.957 1.244 1 95.88 148 ASP B C 1
ATOM 3001 O O . ASP B 1 148 ? -18.234 -3.631 0.263 1 95.88 148 ASP B O 1
ATOM 3005 N N . ALA B 1 149 ? -17.734 -1.661 1.161 1 95.19 149 ALA B N 1
ATOM 3006 C CA . ALA B 1 149 ? -17.859 -0.89 -0.073 1 95.19 149 ALA B CA 1
ATOM 3007 C C . ALA B 1 149 ? -16.75 -1.256 -1.062 1 95.19 149 ALA B C 1
ATOM 3009 O O . ALA B 1 149 ? -16.953 -1.202 -2.277 1 95.19 149 ALA B O 1
ATOM 3010 N N . GLN B 1 150 ? -15.562 -1.555 -0.569 1 97.69 150 GLN B N 1
ATOM 3011 C CA . GLN B 1 150 ? -14.398 -1.982 -1.342 1 97.69 150 GLN B CA 1
ATOM 3012 C C . GLN B 1 150 ? -13.82 -3.277 -0.783 1 97.69 150 GLN B C 1
ATOM 3014 O O . GLN B 1 150 ? -14.039 -3.613 0.382 1 97.69 150 GLN B O 1
ATOM 3019 N N . TRP B 1 151 ? -13.047 -4.012 -1.617 1 98.56 151 TRP B N 1
ATOM 3020 C CA . TRP B 1 151 ? -12.562 -5.34 -1.26 1 98.56 151 TRP B CA 1
ATOM 3021 C C . TRP B 1 151 ? -11.273 -5.246 -0.455 1 98.56 151 TRP B C 1
ATOM 3023 O O . TRP B 1 151 ? -10.602 -6.254 -0.228 1 98.56 151 TRP B O 1
ATOM 3033 N N . THR B 1 152 ? -10.875 -4.105 0.036 1 98.5 152 THR B N 1
ATOM 3034 C CA . THR B 1 152 ? -9.586 -3.877 0.682 1 98.5 152 THR B CA 1
ATOM 3035 C C . THR B 1 152 ? -9.43 -4.781 1.899 1 98.5 152 THR B C 1
ATOM 3037 O O . THR B 1 152 ? -8.477 -5.562 1.979 1 98.5 152 THR B O 1
ATOM 3040 N N . ARG B 1 153 ? -10.336 -4.781 2.812 1 97.94 153 ARG B N 1
ATOM 3041 C CA . ARG B 1 153 ? -10.227 -5.609 4.012 1 97.94 153 ARG B CA 1
ATOM 3042 C C . ARG B 1 153 ? -10.32 -7.094 3.662 1 97.94 153 ARG B C 1
ATOM 3044 O O . ARG B 1 153 ? -9.688 -7.93 4.312 1 97.94 153 ARG B O 1
ATOM 3051 N N . ALA B 1 154 ? -11.055 -7.395 2.664 1 98.69 154 ALA B N 1
ATOM 3052 C CA . ALA B 1 154 ? -11.289 -8.781 2.264 1 98.69 154 ALA B CA 1
ATOM 3053 C C . ALA B 1 154 ? -10.062 -9.375 1.581 1 98.69 154 ALA B C 1
ATOM 3055 O O . ALA B 1 154 ? -9.789 -10.57 1.701 1 98.69 154 ALA B O 1
ATOM 3056 N N . LYS B 1 155 ? -9.312 -8.531 0.827 1 98.75 155 LYS B N 1
ATOM 3057 C CA . LYS B 1 155 ? -8.289 -9.039 -0.083 1 98.75 155 LYS B CA 1
ATOM 3058 C C . LYS B 1 155 ? -6.891 -8.672 0.405 1 98.75 155 LYS B C 1
ATOM 3060 O O . LYS B 1 155 ? -5.895 -9.219 -0.083 1 98.75 155 LYS B O 1
ATOM 3065 N N . SER B 1 156 ? -6.766 -7.762 1.455 1 98.75 156 SER B N 1
ATOM 3066 C CA . SER B 1 156 ? -5.453 -7.16 1.678 1 98.75 156 SER B CA 1
ATOM 3067 C C . SER B 1 156 ? -4.98 -7.375 3.111 1 98.75 156 SER B C 1
ATOM 3069 O O . SER B 1 156 ? -4.121 -6.645 3.605 1 98.75 156 SER B O 1
ATOM 3071 N N . PHE B 1 157 ? -5.562 -8.344 3.859 1 98.5 157 PHE B N 1
ATOM 3072 C CA . PHE B 1 157 ? -5.027 -8.648 5.184 1 98.5 157 PHE B CA 1
ATOM 3073 C C . PHE B 1 157 ? -3.668 -9.328 5.074 1 98.5 157 PHE B C 1
ATOM 3075 O O . PHE B 1 157 ? -3.307 -9.836 4.008 1 98.5 157 PHE B O 1
ATOM 3082 N N . ASP B 1 158 ? -2.855 -9.32 6.145 1 98.25 158 ASP B N 1
ATOM 3083 C CA . ASP B 1 158 ? -1.518 -9.898 6.141 1 98.25 158 ASP B CA 1
ATOM 3084 C C . ASP B 1 158 ? -1.563 -11.383 5.773 1 98.25 158 ASP B C 1
ATOM 3086 O O . ASP B 1 158 ? -2.344 -12.141 6.348 1 98.25 158 ASP B O 1
ATOM 3090 N N . GLY B 1 159 ? -0.777 -11.727 4.742 1 98.5 159 GLY B N 1
ATOM 3091 C CA . GLY B 1 159 ? -0.701 -13.117 4.344 1 98.5 159 GLY B CA 1
ATOM 3092 C C . GLY B 1 159 ? -1.717 -13.492 3.281 1 98.5 159 GLY B C 1
ATOM 3093 O O . GLY B 1 159 ? -1.779 -14.648 2.854 1 98.5 159 GLY B O 1
ATOM 3094 N N . SER B 1 160 ? -2.469 -12.562 2.773 1 98.88 160 SER B N 1
ATOM 3095 C CA . SER B 1 160 ? -3.551 -12.867 1.843 1 98.88 160 SER B CA 1
ATOM 3096 C C . SER B 1 160 ? -3.02 -13.109 0.435 1 98.88 160 SER B C 1
ATOM 3098 O O . SER B 1 160 ? -3.789 -13.391 -0.485 1 98.88 160 SER B O 1
ATOM 3100 N N . THR B 1 161 ? -1.689 -13 0.218 1 98.94 161 THR B N 1
ATOM 3101 C CA . THR B 1 161 ? -1.142 -13.234 -1.114 1 98.94 161 THR B CA 1
ATOM 3102 C C . THR B 1 161 ? 0.049 -14.188 -1.052 1 98.94 161 THR B C 1
ATOM 3104 O O . THR B 1 161 ? 1.184 -13.789 -1.321 1 98.94 161 THR B O 1
ATOM 3107 N N . PRO B 1 162 ? -0.143 -15.43 -0.806 1 98.94 162 PRO B N 1
ATOM 3108 C CA . PRO B 1 162 ? 0.936 -16.406 -0.978 1 98.94 162 PRO B CA 1
ATOM 3109 C C . PRO B 1 162 ? 1.398 -16.531 -2.428 1 98.94 162 PRO B C 1
ATOM 3111 O O . PRO B 1 162 ? 0.571 -16.594 -3.34 1 98.94 162 PRO B O 1
ATOM 3114 N N . LEU B 1 163 ? 2.672 -16.469 -2.605 1 98.94 163 LEU B N 1
ATOM 3115 C CA . LEU B 1 163 ? 3.303 -16.625 -3.912 1 98.94 163 LEU B CA 1
ATOM 3116 C C . LEU B 1 163 ? 4.379 -17.703 -3.873 1 98.94 163 LEU B C 1
ATOM 3118 O O . LEU B 1 163 ? 5.113 -17.812 -2.887 1 98.94 163 LEU B O 1
ATOM 3122 N N . GLY B 1 164 ? 4.52 -18.453 -4.98 1 98.5 164 GLY B N 1
ATOM 3123 C CA . GLY B 1 164 ? 5.633 -19.391 -5.09 1 98.5 164 GLY B CA 1
ATOM 3124 C C . GLY B 1 164 ? 5.379 -20.5 -6.082 1 98.5 164 GLY B C 1
ATOM 3125 O O . GLY B 1 164 ? 4.457 -20.422 -6.891 1 98.5 164 GLY B O 1
ATOM 3126 N N . PRO B 1 165 ? 6.188 -21.5 -6.148 1 97.94 165 PRO B N 1
ATOM 3127 C CA . PRO B 1 165 ? 7.41 -21.641 -5.359 1 97.94 165 PRO B CA 1
ATOM 3128 C C . PRO B 1 165 ? 8.57 -20.828 -5.93 1 97.94 165 PRO B C 1
ATOM 3130 O O . PRO B 1 165 ? 9.516 -20.5 -5.211 1 97.94 165 PRO B O 1
ATOM 3133 N N . TRP B 1 166 ? 8.602 -20.594 -7.258 1 98.56 166 TRP B N 1
ATOM 3134 C CA . TRP B 1 166 ? 9.625 -19.875 -8.008 1 98.56 166 TRP B CA 1
ATOM 3135 C C . TRP B 1 166 ? 9.023 -19.188 -9.227 1 98.56 166 TRP B C 1
ATOM 3137 O O . TRP B 1 166 ? 7.816 -19.281 -9.469 1 98.56 166 TRP B O 1
ATOM 3147 N N . ILE B 1 167 ? 9.781 -18.406 -9.898 1 98.75 167 ILE B N 1
ATOM 3148 C CA . ILE B 1 167 ? 9.367 -17.734 -11.125 1 98.75 167 ILE B CA 1
ATOM 3149 C C . ILE B 1 167 ? 9.836 -18.547 -12.336 1 98.75 167 ILE B C 1
ATOM 3151 O O . ILE B 1 167 ? 11.023 -18.844 -12.461 1 98.75 167 ILE B O 1
ATOM 3155 N N . GLU B 1 168 ? 8.898 -18.969 -13.203 1 98.5 168 GLU B N 1
ATOM 3156 C CA . GLU B 1 168 ? 9.203 -19.531 -14.516 1 98.5 168 GLU B CA 1
ATOM 3157 C C . GLU B 1 168 ? 9.305 -18.438 -15.578 1 98.5 168 GLU B C 1
ATOM 3159 O O . GLU B 1 168 ? 8.32 -17.766 -15.875 1 98.5 168 GLU B O 1
ATOM 3164 N N . THR B 1 169 ? 10.5 -18.234 -16.219 1 97.75 169 THR B N 1
ATOM 3165 C CA . THR B 1 169 ? 10.719 -17.047 -17.047 1 97.75 169 THR B CA 1
ATOM 3166 C C . THR B 1 169 ? 10.219 -17.297 -18.469 1 97.75 169 THR B C 1
ATOM 3168 O O . THR B 1 169 ? 10.086 -16.344 -19.25 1 97.75 169 THR B O 1
ATOM 3171 N N . GLN B 1 170 ? 9.969 -18.484 -18.922 1 95.88 170 GLN B N 1
ATOM 3172 C CA . GLN B 1 170 ? 9.453 -18.844 -20.2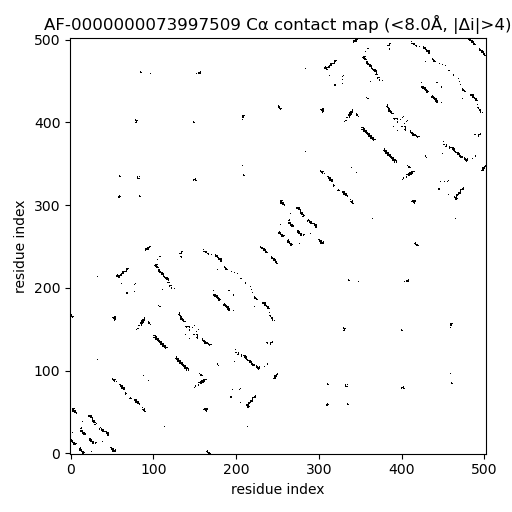34 1 95.88 170 GLN B CA 1
ATOM 3173 C C . GLN B 1 170 ? 8.258 -19.781 -20.125 1 95.88 170 GLN B C 1
ATOM 3175 O O . GLN B 1 170 ? 8.414 -20.938 -19.703 1 95.88 170 GLN B O 1
ATOM 3180 N N . LEU B 1 171 ? 7.18 -19.328 -20.422 1 97.88 171 LEU B N 1
ATOM 3181 C CA . LEU B 1 171 ? 5.953 -20.109 -20.297 1 97.88 171 LEU B CA 1
ATOM 3182 C C . LEU B 1 171 ? 4.898 -19.625 -21.297 1 97.88 171 LEU B C 1
ATOM 3184 O O . LEU B 1 171 ? 4.668 -18.422 -21.422 1 97.88 171 LEU B O 1
ATOM 3188 N N . ASP B 1 172 ? 4.398 -20.484 -22.125 1 98.19 172 ASP B N 1
ATOM 3189 C CA . ASP B 1 172 ? 3.199 -20.172 -22.906 1 98.19 172 ASP B CA 1
ATOM 3190 C C . ASP B 1 172 ? 1.95 -20.234 -22.031 1 98.19 172 ASP B C 1
ATOM 3192 O O . ASP B 1 172 ? 1.587 -21.297 -21.531 1 98.19 172 ASP B O 1
ATOM 3196 N N . THR B 1 173 ? 1.236 -19.156 -21.859 1 98.69 173 THR B N 1
ATOM 3197 C CA . THR B 1 173 ? 0.184 -19.031 -20.844 1 98.69 173 THR B CA 1
ATOM 3198 C C . THR B 1 173 ? -1.187 -19.281 -21.469 1 98.69 173 THR B C 1
ATOM 3200 O O . THR B 1 173 ? -2.213 -19.141 -20.812 1 98.69 173 THR B O 1
ATOM 3203 N N . ASP B 1 174 ? -1.225 -19.672 -22.734 1 97.75 174 ASP B N 1
ATOM 3204 C CA . ASP B 1 174 ? -2.484 -19.719 -23.469 1 97.75 174 ASP B CA 1
ATOM 3205 C C . ASP B 1 174 ? -3.311 -20.938 -23.047 1 97.75 174 ASP B C 1
ATOM 3207 O O . ASP B 1 174 ? -4.531 -20.953 -23.219 1 97.75 174 ASP B O 1
ATOM 3211 N N . SER B 1 175 ? -2.682 -21.969 -22.578 1 98.56 175 SER B N 1
ATOM 3212 C CA . SER B 1 175 ? -3.367 -23.203 -22.234 1 98.56 175 SER B CA 1
ATOM 3213 C C . SER B 1 175 ? -2.639 -23.938 -21.109 1 98.56 175 SER B C 1
ATOM 3215 O O . SER B 1 175 ? -1.925 -24.922 -21.359 1 98.56 175 SER B O 1
ATOM 3217 N N . LEU B 1 176 ? -2.803 -23.438 -19.875 1 98.75 176 LEU B N 1
ATOM 3218 C CA . LEU B 1 176 ? -2.217 -24.016 -18.672 1 98.75 176 LEU B CA 1
ATOM 3219 C C . LEU B 1 176 ? -3.303 -24.469 -17.703 1 98.75 176 LEU B C 1
ATOM 3221 O O . LEU B 1 176 ? -4.23 -23.719 -17.406 1 98.75 176 LEU B O 1
ATOM 3225 N N . ASN B 1 177 ? -3.176 -25.688 -17.25 1 98.81 177 ASN B N 1
ATOM 3226 C CA . ASN B 1 177 ? -4.074 -26.141 -16.188 1 98.81 177 ASN B CA 1
ATOM 3227 C C . ASN B 1 177 ? -3.713 -25.531 -14.844 1 98.81 177 ASN B C 1
ATOM 3229 O O . ASN B 1 177 ? -2.533 -25.406 -14.508 1 98.81 177 ASN B O 1
ATOM 3233 N N . ILE B 1 178 ? -4.703 -25.125 -14.055 1 98.88 178 ILE B N 1
ATOM 3234 C CA . ILE B 1 178 ? -4.59 -24.688 -12.672 1 98.88 178 ILE B CA 1
ATOM 3235 C C . ILE B 1 178 ? -5.461 -25.562 -11.781 1 98.88 178 ILE B C 1
ATOM 3237 O O . ILE B 1 178 ? -6.645 -25.766 -12.062 1 98.88 178 ILE B O 1
ATOM 3241 N N . THR B 1 179 ? -4.902 -26.141 -10.766 1 98.94 179 THR B N 1
ATOM 3242 C CA . THR B 1 179 ? -5.648 -26.953 -9.812 1 98.94 179 THR B CA 1
ATOM 3243 C C . THR B 1 179 ? -5.371 -26.5 -8.383 1 98.94 179 THR B C 1
ATOM 3245 O O . THR B 1 179 ? -4.223 -26.219 -8.031 1 98.94 179 THR B O 1
ATOM 3248 N N . THR B 1 180 ? -6.391 -26.453 -7.535 1 98.88 180 THR B N 1
ATOM 3249 C CA . THR B 1 180 ? -6.305 -26.141 -6.113 1 98.88 180 THR B CA 1
ATOM 3250 C C . THR B 1 180 ? -6.875 -27.281 -5.277 1 98.88 180 THR B C 1
ATOM 3252 O O . THR B 1 180 ? -7.988 -27.75 -5.535 1 98.88 180 THR B O 1
ATOM 3255 N N . TRP B 1 181 ? -6.129 -27.734 -4.324 1 98.88 181 TRP B N 1
ATOM 3256 C CA . TRP B 1 181 ? -6.57 -28.734 -3.354 1 98.88 181 TRP B CA 1
ATOM 3257 C C . TRP B 1 181 ? -6.617 -28.141 -1.947 1 98.88 181 TRP B C 1
ATOM 3259 O O . TRP B 1 181 ? -5.77 -27.328 -1.587 1 98.88 181 TRP B O 1
ATOM 3269 N N . VAL B 1 182 ? -7.551 -28.562 -1.146 1 98.81 182 VAL B N 1
ATOM 3270 C CA . VAL B 1 182 ? -7.586 -28.328 0.294 1 98.81 182 VAL B CA 1
ATOM 3271 C C . VAL B 1 182 ? -7.527 -29.672 1.031 1 98.81 182 VAL B C 1
ATOM 3273 O O . VAL B 1 182 ? -8.43 -30.5 0.898 1 98.81 182 VAL B O 1
ATOM 3276 N N . ASP B 1 183 ? -6.461 -29.906 1.739 1 98.5 183 ASP B N 1
ATOM 3277 C CA . ASP B 1 183 ? -6.207 -31.156 2.447 1 98.5 183 ASP B CA 1
ATOM 3278 C C . ASP B 1 183 ? -6.305 -32.344 1.502 1 98.5 183 ASP B C 1
ATOM 3280 O O . ASP B 1 183 ? -6.898 -33.375 1.847 1 98.5 183 ASP B O 1
ATOM 3284 N N . GLY B 1 184 ? -5.879 -32.125 0.376 1 98.31 184 GLY B N 1
ATOM 3285 C CA . GLY B 1 184 ? -5.785 -33.219 -0.566 1 98.31 184 GLY B CA 1
ATOM 3286 C C . GLY B 1 184 ? -7.012 -33.344 -1.449 1 98.31 184 GLY B C 1
ATOM 3287 O O . GLY B 1 184 ? -6.98 -34.062 -2.457 1 98.31 184 GLY B O 1
ATOM 3288 N N . ASP B 1 185 ? -8.117 -32.688 -1.124 1 98.62 185 ASP B N 1
ATOM 3289 C CA . ASP B 1 185 ? -9.336 -32.75 -1.928 1 98.62 185 ASP B CA 1
ATOM 3290 C C . ASP B 1 185 ? -9.352 -31.625 -2.973 1 98.62 185 ASP B C 1
ATOM 3292 O O . ASP B 1 185 ? -9.109 -30.469 -2.65 1 98.62 185 ASP B O 1
ATOM 3296 N N . THR B 1 186 ? -9.664 -32.031 -4.246 1 98.75 186 THR B N 1
ATOM 3297 C CA . THR B 1 186 ? -9.727 -31.047 -5.32 1 98.75 186 THR B CA 1
ATOM 3298 C C . THR B 1 186 ? -10.859 -30.047 -5.082 1 98.75 186 THR B C 1
ATOM 3300 O O . THR B 1 186 ? -12.008 -30.453 -4.898 1 98.75 186 THR B O 1
ATOM 3303 N N . LEU B 1 187 ? -10.531 -28.781 -5.016 1 98.75 187 LEU B N 1
ATOM 3304 C CA . LEU B 1 187 ? -11.508 -27.719 -4.836 1 98.75 187 LEU B CA 1
ATOM 3305 C C . LEU B 1 187 ? -11.766 -26.984 -6.148 1 98.75 187 LEU B C 1
ATOM 3307 O O . LEU B 1 187 ? -12.914 -26.688 -6.477 1 98.75 187 LEU B O 1
ATOM 3311 N N . GLN B 1 188 ? -10.703 -26.625 -6.867 1 98.56 188 GLN B N 1
ATOM 3312 C CA . GLN B 1 188 ? -10.766 -25.875 -8.117 1 98.56 188 GLN B CA 1
ATOM 3313 C C . GLN B 1 188 ? -9.961 -26.562 -9.211 1 98.56 188 GLN B C 1
ATOM 3315 O O . GLN B 1 188 ? -8.891 -27.109 -8.953 1 98.56 188 GLN B O 1
ATOM 3320 N N . GLU B 1 189 ? -10.469 -26.531 -10.414 1 98.38 189 GLU B N 1
ATOM 3321 C CA . GLU B 1 189 ? -9.805 -26.984 -11.633 1 98.38 189 GLU B CA 1
ATOM 3322 C C . GLU B 1 189 ? -10.219 -26.141 -12.828 1 98.38 189 GLU B C 1
ATOM 3324 O O . GLU B 1 189 ? -11.406 -25.875 -13.031 1 98.38 189 GLU B O 1
ATOM 3329 N N . GLY B 1 190 ? -9.242 -25.609 -13.516 1 98.25 190 GLY B N 1
ATOM 3330 C CA . GLY B 1 190 ? -9.5 -24.828 -14.711 1 98.25 190 GLY B CA 1
ATOM 3331 C C . GLY B 1 190 ? -8.297 -24.719 -15.633 1 98.25 190 GLY B C 1
ATOM 3332 O O . GLY B 1 190 ? -7.246 -25.297 -15.352 1 98.25 190 GLY B O 1
ATOM 3333 N N . ASN B 1 191 ? -8.531 -24.141 -16.797 1 98.75 191 ASN B N 1
ATOM 3334 C CA . ASN B 1 191 ? -7.504 -23.906 -17.812 1 98.75 191 ASN B CA 1
ATOM 3335 C C . ASN B 1 191 ? -7.457 -22.438 -18.234 1 98.75 191 ASN B C 1
ATOM 3337 O O . ASN B 1 191 ? -8.5 -21.812 -18.406 1 98.75 191 ASN B O 1
ATOM 3341 N N . THR B 1 192 ? -6.227 -21.922 -18.453 1 98.69 192 THR B N 1
ATOM 3342 C CA . THR B 1 192 ? -6.07 -20.5 -18.734 1 98.69 192 THR B CA 1
ATOM 3343 C C . THR B 1 192 ? -6.754 -20.141 -20.062 1 98.69 192 THR B C 1
ATOM 3345 O O . THR B 1 192 ? -7.008 -18.953 -20.328 1 98.69 192 THR B O 1
ATOM 3348 N N . SER B 1 193 ? -7.059 -21.031 -20.953 1 98.44 193 SER B N 1
ATOM 3349 C CA . SER B 1 193 ? -7.805 -20.766 -22.188 1 98.44 193 SER B CA 1
ATOM 3350 C C . SER B 1 193 ? -9.242 -20.344 -21.875 1 98.44 193 SER B C 1
ATOM 3352 O O . SER B 1 193 ? -9.945 -19.844 -22.75 1 98.44 193 SER B O 1
ATOM 3354 N N . GLU B 1 194 ? -9.711 -20.547 -20.594 1 98.12 194 GLU B N 1
ATOM 3355 C CA . GLU B 1 194 ? -11.078 -20.219 -20.203 1 98.12 194 GLU B CA 1
ATOM 3356 C C . GLU B 1 194 ? -11.188 -18.781 -19.688 1 98.12 194 GLU B C 1
ATOM 3358 O O . GLU B 1 194 ? -12.281 -18.312 -19.375 1 98.12 194 GLU B O 1
ATOM 3363 N N . MET B 1 195 ? -10.07 -18.047 -19.656 1 98.44 195 MET B N 1
ATOM 3364 C CA . MET B 1 195 ? -10.086 -16.656 -19.219 1 98.44 195 MET B CA 1
ATOM 3365 C C . MET B 1 195 ? -10.789 -15.773 -20.234 1 98.44 195 MET B C 1
ATOM 3367 O O . MET B 1 195 ? -10.648 -15.969 -21.438 1 98.44 195 MET B O 1
ATOM 3371 N N . HIS B 1 196 ? -11.523 -14.75 -19.766 1 98.5 196 HIS B N 1
ATOM 3372 C CA . HIS B 1 196 ? -12.141 -13.75 -20.641 1 98.5 196 HIS B CA 1
ATOM 3373 C C . HIS B 1 196 ? -11.086 -12.898 -21.328 1 98.5 196 HIS B C 1
ATOM 3375 O O . HIS B 1 196 ? -11.234 -12.555 -22.5 1 98.5 196 HIS B O 1
ATOM 3381 N N . TYR B 1 197 ? -10.047 -12.516 -20.578 1 98.62 197 TYR B N 1
ATOM 3382 C CA . TYR B 1 197 ? -8.914 -11.734 -21.062 1 98.62 197 TYR B CA 1
ATOM 3383 C C . TYR B 1 197 ? -7.602 -12.477 -20.812 1 98.62 197 TYR B C 1
ATOM 3385 O O . TYR B 1 197 ? -7.375 -13.008 -19.734 1 98.62 197 TYR B O 1
ATOM 3393 N N . SER B 1 198 ? -6.805 -12.516 -21.859 1 98.5 198 SER B N 1
ATOM 3394 C CA . SER B 1 198 ? -5.52 -13.203 -21.797 1 98.5 198 SER B CA 1
ATOM 3395 C C . SER B 1 198 ? -4.539 -12.461 -20.906 1 98.5 198 SER B C 1
ATOM 3397 O O . SER B 1 198 ? -4.789 -11.312 -20.516 1 98.5 198 SER B O 1
ATOM 3399 N N . VAL B 1 199 ? -3.475 -13.156 -20.578 1 98.69 199 VAL B N 1
ATOM 3400 C CA . VAL B 1 199 ? -2.396 -12.555 -19.812 1 98.69 199 VAL B CA 1
ATOM 3401 C C . VAL B 1 199 ? -1.937 -11.258 -20.469 1 98.69 199 VAL B C 1
ATOM 3403 O O . VAL B 1 199 ? -1.792 -10.227 -19.812 1 98.69 199 VAL B O 1
ATOM 3406 N N . ALA B 1 200 ? -1.717 -11.297 -21.797 1 98.75 200 ALA B N 1
ATOM 3407 C CA . ALA B 1 200 ? -1.242 -10.125 -22.531 1 98.75 200 ALA B CA 1
ATOM 3408 C C . ALA B 1 200 ? -2.236 -8.977 -22.422 1 98.75 200 ALA B C 1
ATOM 3410 O O . ALA B 1 200 ? -1.842 -7.828 -22.203 1 98.75 200 ALA B O 1
ATOM 3411 N N . GLU B 1 201 ? -3.561 -9.258 -22.531 1 98.75 201 GLU B N 1
ATOM 3412 C CA . GLU B 1 201 ? -4.598 -8.234 -22.422 1 98.75 201 GLU B CA 1
ATOM 3413 C C . GLU B 1 201 ? -4.641 -7.625 -21.031 1 98.75 201 GLU B C 1
ATOM 3415 O O . GLU B 1 201 ? -4.832 -6.418 -20.875 1 98.75 201 GLU B O 1
ATOM 3420 N N . LEU B 1 202 ? -4.469 -8.445 -20 1 98.88 202 LEU B N 1
ATOM 3421 C CA . LEU B 1 202 ? -4.473 -7.957 -18.625 1 98.88 202 LEU B CA 1
ATOM 3422 C C . LEU B 1 202 ? -3.285 -7.035 -18.375 1 98.88 202 LEU B C 1
ATOM 3424 O O . LEU B 1 202 ? -3.436 -5.977 -17.75 1 98.88 202 LEU B O 1
ATOM 3428 N N . VAL B 1 203 ? -2.084 -7.48 -18.844 1 98.94 203 VAL B N 1
ATOM 3429 C CA . VAL B 1 203 ? -0.885 -6.672 -18.656 1 98.94 203 VAL B CA 1
ATOM 3430 C C . VAL B 1 203 ? -1.041 -5.332 -19.375 1 98.94 203 VAL B C 1
ATOM 3432 O O . VAL B 1 203 ? -0.76 -4.277 -18.797 1 98.94 203 VAL B O 1
ATOM 3435 N N . ALA B 1 204 ? -1.483 -5.379 -20.625 1 98.88 204 ALA B N 1
ATOM 3436 C CA . ALA B 1 204 ? -1.686 -4.152 -21.391 1 98.88 204 ALA B CA 1
ATOM 3437 C C . ALA B 1 204 ? -2.688 -3.232 -20.703 1 98.88 204 ALA B C 1
ATOM 3439 O O . ALA B 1 204 ? -2.428 -2.039 -20.531 1 98.88 204 ALA B O 1
ATOM 3440 N N . ALA B 1 205 ? -3.811 -3.762 -20.234 1 98.69 205 ALA B N 1
ATOM 3441 C CA . ALA B 1 205 ? -4.852 -2.969 -19.594 1 98.69 205 ALA B CA 1
ATOM 3442 C C . ALA B 1 205 ? -4.348 -2.375 -18.281 1 98.69 205 ALA B C 1
ATOM 3444 O O . ALA B 1 205 ? -4.586 -1.2 -17.984 1 98.69 205 ALA B O 1
ATOM 3445 N N . ALA B 1 206 ? -3.67 -3.17 -17.469 1 98.81 206 ALA B N 1
ATOM 3446 C CA . ALA B 1 206 ? -3.123 -2.67 -16.203 1 98.81 206 ALA B CA 1
ATOM 3447 C C . ALA B 1 206 ? -2.143 -1.525 -16.453 1 98.81 206 ALA B C 1
ATOM 3449 O O . ALA B 1 206 ? -2.133 -0.539 -15.711 1 98.81 206 ALA B O 1
ATOM 3450 N N . SER B 1 207 ? -1.321 -1.649 -17.516 1 98.81 207 SER B N 1
ATOM 3451 C CA . SER B 1 207 ? -0.291 -0.66 -17.812 1 98.81 207 SER B CA 1
ATOM 3452 C C . SER B 1 207 ? -0.907 0.659 -18.266 1 98.81 207 SER B C 1
ATOM 3454 O O . SER B 1 207 ? -0.228 1.688 -18.312 1 98.81 207 SER B O 1
ATOM 3456 N N . GLU B 1 208 ? -2.207 0.662 -18.656 1 98.12 208 GLU B N 1
ATOM 3457 C CA . GLU B 1 208 ? -2.902 1.902 -18.984 1 98.12 208 GLU B CA 1
ATOM 3458 C C . GLU B 1 208 ? -3.246 2.695 -17.734 1 98.12 208 GLU B C 1
ATOM 3460 O O . GLU B 1 208 ? -3.381 3.92 -17.781 1 98.12 208 GLU B O 1
ATOM 3465 N N . VAL B 1 209 ? -3.381 2.01 -16.609 1 98.25 209 VAL B N 1
ATOM 3466 C CA . VAL B 1 209 ? -3.795 2.639 -15.352 1 98.25 209 VAL B CA 1
ATOM 3467 C C . VAL B 1 209 ? -2.564 3.025 -14.531 1 98.25 209 VAL B C 1
ATOM 3469 O O . VAL B 1 209 ? -2.453 4.164 -14.07 1 98.25 209 VAL B O 1
ATOM 3472 N N . PHE B 1 210 ? -1.63 2.029 -14.438 1 98.31 210 PHE B N 1
ATOM 3473 C CA . PHE B 1 210 ? -0.502 2.125 -13.516 1 98.31 210 PHE B CA 1
ATOM 3474 C C . PHE B 1 210 ? 0.814 2.197 -14.281 1 98.31 210 PHE B C 1
ATOM 3476 O O . PHE B 1 210 ? 0.979 1.536 -15.312 1 98.31 210 PHE B O 1
ATOM 3483 N N . THR B 1 211 ? 1.799 2.914 -13.766 1 98.75 211 THR B N 1
ATOM 3484 C CA . THR B 1 211 ? 3.174 2.514 -14.047 1 98.75 211 THR B CA 1
ATOM 3485 C C . THR B 1 211 ? 3.498 1.187 -13.367 1 98.75 211 THR B C 1
ATOM 3487 O O . THR B 1 211 ? 3.346 1.053 -12.148 1 98.75 211 THR B O 1
ATOM 3490 N N . LEU B 1 212 ? 3.836 0.252 -14.148 1 98.81 212 LEU B N 1
ATOM 3491 C CA . LEU B 1 212 ? 4.262 -1.041 -13.625 1 98.81 212 LEU B CA 1
ATOM 3492 C C . LEU B 1 212 ? 5.758 -1.042 -13.328 1 98.81 212 LEU B C 1
ATOM 3494 O O . LEU B 1 212 ? 6.551 -0.511 -14.109 1 98.81 212 LEU B O 1
ATOM 3498 N N . LEU B 1 213 ? 6.117 -1.561 -12.195 1 98.31 213 LEU B N 1
ATOM 3499 C CA . LEU B 1 213 ? 7.516 -1.635 -11.789 1 98.31 213 LEU B CA 1
ATOM 3500 C C . LEU B 1 213 ? 8.008 -3.078 -11.781 1 98.31 213 LEU B C 1
ATOM 3502 O O . LEU B 1 213 ? 7.215 -4.008 -11.617 1 98.31 213 LEU B O 1
ATOM 3506 N N . PRO B 1 214 ? 9.391 -3.271 -11.953 1 97.88 214 PRO B N 1
ATOM 3507 C CA . PRO B 1 214 ? 9.922 -4.629 -11.812 1 97.88 214 PRO B CA 1
ATOM 3508 C C . PRO B 1 214 ? 9.547 -5.281 -10.484 1 97.88 214 PRO B C 1
ATOM 3510 O O . PRO B 1 214 ? 9.758 -4.684 -9.422 1 97.88 214 PRO B O 1
ATOM 3513 N N . GLY B 1 215 ? 8.922 -6.43 -10.586 1 97.88 215 GLY B N 1
ATOM 3514 C CA . GLY B 1 215 ? 8.523 -7.156 -9.391 1 97.88 215 GLY B CA 1
ATOM 3515 C C . GLY B 1 215 ? 7.035 -7.074 -9.109 1 97.88 215 GLY B C 1
ATOM 3516 O O . GLY B 1 215 ? 6.5 -7.875 -8.336 1 97.88 215 GLY B O 1
ATOM 3517 N N . ASP B 1 216 ? 6.336 -6.078 -9.672 1 98.69 216 ASP B N 1
ATOM 3518 C CA . ASP B 1 216 ? 4.883 -6.039 -9.523 1 98.69 216 ASP B CA 1
ATOM 3519 C C . ASP B 1 216 ? 4.25 -7.352 -9.984 1 98.69 216 ASP B C 1
ATOM 3521 O O . ASP B 1 216 ? 4.809 -8.047 -10.828 1 98.69 216 ASP B O 1
ATOM 3525 N N . ILE B 1 217 ? 3.088 -7.66 -9.422 1 98.94 217 ILE B N 1
ATOM 3526 C CA . ILE B 1 217 ? 2.379 -8.906 -9.688 1 98.94 217 ILE B CA 1
ATOM 3527 C C . ILE B 1 217 ? 1.003 -8.602 -10.281 1 98.94 217 ILE B C 1
ATOM 3529 O O . ILE B 1 217 ? 0.31 -7.695 -9.812 1 98.94 217 ILE B O 1
ATOM 3533 N N . ILE B 1 218 ? 0.628 -9.352 -11.273 1 98.94 218 ILE B N 1
ATOM 3534 C CA . ILE B 1 218 ? -0.741 -9.336 -11.781 1 98.94 218 ILE B CA 1
ATOM 3535 C C . ILE B 1 218 ? -1.358 -10.727 -11.617 1 98.94 218 ILE B C 1
ATOM 3537 O O . ILE B 1 218 ? -0.868 -11.703 -12.195 1 98.94 218 ILE B O 1
ATOM 3541 N N . LEU B 1 219 ? -2.391 -10.812 -10.781 1 98.94 219 LEU B N 1
ATOM 3542 C CA . LEU B 1 219 ? -3.184 -12.016 -10.594 1 98.94 219 LEU B CA 1
ATOM 3543 C C . LEU B 1 219 ? -4.277 -12.117 -11.656 1 98.94 219 LEU B C 1
ATOM 3545 O O . LEU B 1 219 ? -4.98 -11.141 -11.922 1 98.94 219 LEU B O 1
ATOM 3549 N N . THR B 1 220 ? -4.504 -13.297 -12.227 1 98.88 220 THR B N 1
ATOM 3550 C CA . THR B 1 220 ? -5.238 -13.383 -13.492 1 98.88 220 THR B CA 1
ATOM 3551 C C . THR B 1 220 ? -6.66 -13.875 -13.25 1 98.88 220 THR B C 1
ATOM 3553 O O . THR B 1 220 ? -7.434 -14.039 -14.203 1 98.88 220 THR B O 1
ATOM 3556 N N . GLY B 1 221 ? -7.023 -14.125 -12.023 1 98.19 221 GLY B N 1
ATOM 3557 C CA . GLY B 1 221 ? -8.328 -14.688 -11.734 1 98.19 221 GLY B CA 1
ATOM 3558 C C . GLY B 1 221 ? -8.273 -16.156 -11.344 1 98.19 221 GLY B C 1
ATOM 3559 O O . GLY B 1 221 ? -7.227 -16.797 -11.461 1 98.19 221 GLY B O 1
ATOM 3560 N N . THR B 1 222 ? -9.352 -16.656 -10.898 1 98 222 THR B N 1
ATOM 3561 C CA . THR B 1 222 ? -9.375 -18 -10.32 1 98 222 THR B CA 1
ATOM 3562 C C . THR B 1 222 ? -10.516 -18.828 -10.914 1 98 222 THR B C 1
ATOM 3564 O O . THR B 1 222 ? -11.609 -18.297 -11.148 1 98 222 THR B O 1
ATOM 3567 N N . PRO B 1 223 ? -10.266 -20.172 -11.156 1 97.94 223 PRO B N 1
ATOM 3568 C CA . PRO B 1 223 ? -11.359 -21.062 -11.539 1 97.94 223 PRO B CA 1
ATOM 3569 C C . PRO B 1 223 ? -12.43 -21.188 -10.469 1 97.94 223 PRO B C 1
ATOM 3571 O O . PRO B 1 223 ? -12.219 -20.781 -9.32 1 97.94 223 PRO B O 1
ATOM 3574 N N . ALA B 1 224 ? -13.586 -21.766 -10.883 1 97.12 224 ALA B N 1
ATOM 3575 C CA . ALA B 1 224 ? -14.711 -21.938 -9.969 1 97.12 224 ALA B CA 1
ATOM 3576 C C . ALA B 1 224 ? -14.359 -22.906 -8.844 1 97.12 224 ALA B C 1
ATOM 3578 O O . ALA B 1 224 ? -13.578 -23.828 -9.031 1 97.12 224 ALA B O 1
ATOM 3579 N N . GLY B 1 225 ? -14.914 -22.703 -7.672 1 97 225 GLY B N 1
ATOM 3580 C CA . GLY B 1 225 ? -14.727 -23.516 -6.469 1 97 225 GLY B CA 1
ATOM 3581 C C . GLY B 1 225 ? -14.43 -22.672 -5.238 1 97 225 GLY B C 1
ATOM 3582 O O . GLY B 1 225 ? -13.547 -21.812 -5.262 1 97 225 GLY B O 1
ATOM 3583 N N . THR B 1 226 ? -15.25 -22.844 -4.258 1 97.12 226 THR B N 1
ATOM 3584 C CA . THR B 1 226 ? -15.07 -22.078 -3.031 1 97.12 226 THR B CA 1
ATOM 3585 C C . THR B 1 226 ? -15.25 -22.969 -1.806 1 97.12 226 THR B C 1
ATOM 3587 O O . THR B 1 226 ? -15.883 -24.031 -1.889 1 97.12 226 THR B O 1
ATOM 3590 N N . THR B 1 227 ? -14.609 -22.641 -0.771 1 98.44 227 THR B N 1
ATOM 3591 C CA . THR B 1 227 ? -14.773 -23.266 0.543 1 98.44 227 THR B CA 1
ATOM 3592 C C . THR B 1 227 ? -14.383 -22.281 1.647 1 98.44 227 THR B C 1
ATOM 3594 O O . THR B 1 227 ? -13.977 -21.156 1.367 1 98.44 227 THR B O 1
ATOM 3597 N N . VAL B 1 228 ? -14.695 -22.625 2.865 1 98.5 228 VAL B N 1
ATOM 3598 C CA . VAL B 1 228 ? -14.227 -21.875 4.031 1 98.5 228 VAL B CA 1
ATOM 3599 C C . VAL B 1 228 ? -13.031 -22.594 4.656 1 98.5 228 VAL B C 1
ATOM 3601 O O . VAL B 1 228 ? -13.094 -23.797 4.93 1 98.5 228 VAL B O 1
ATOM 3604 N N . LEU B 1 229 ? -11.984 -21.828 4.805 1 98.62 229 LEU B N 1
ATOM 3605 C CA . LEU B 1 229 ? -10.773 -22.391 5.402 1 98.62 229 LEU B CA 1
ATOM 3606 C C . LEU B 1 229 ? -10.828 -22.281 6.926 1 98.62 229 LEU B C 1
ATOM 3608 O O . LEU B 1 229 ? -11.406 -21.344 7.473 1 98.62 229 LEU B O 1
ATOM 3612 N N . HIS B 1 230 ? -10.156 -23.281 7.582 1 97.75 230 HIS B N 1
ATOM 3613 C CA . HIS B 1 230 ? -10.016 -23.344 9.031 1 97.75 230 HIS B CA 1
ATOM 3614 C C . HIS B 1 230 ? -8.57 -23.656 9.43 1 97.75 230 HIS B C 1
ATOM 3616 O O . HIS B 1 230 ? -7.77 -24.078 8.602 1 97.75 230 HIS B O 1
ATOM 3622 N N . GLU B 1 231 ? -8.352 -23.281 10.711 1 96.88 231 GLU B N 1
ATOM 3623 C CA . GLU B 1 231 ? -7.043 -23.625 11.25 1 96.88 231 GLU B CA 1
ATOM 3624 C C . GLU B 1 231 ? -6.676 -25.078 10.953 1 96.88 231 GLU B C 1
ATOM 3626 O O . GLU B 1 231 ? -7.5 -25.969 11.117 1 96.88 231 GLU B O 1
ATOM 3631 N N . GLY B 1 232 ? -5.418 -25.25 10.516 1 97.5 232 GLY B N 1
ATOM 3632 C CA . GLY B 1 232 ? -4.922 -26.594 10.266 1 97.5 232 GLY B CA 1
ATOM 3633 C C . GLY B 1 232 ? -5.039 -27.016 8.805 1 97.5 232 GLY B C 1
ATOM 3634 O O . GLY B 1 232 ? -4.387 -27.969 8.375 1 97.5 232 GLY B O 1
ATOM 3635 N N . ASN B 1 233 ? -5.91 -26.297 8.008 1 98.44 233 ASN B N 1
ATOM 3636 C CA . ASN B 1 233 ? -6.031 -26.641 6.594 1 98.44 233 ASN B CA 1
ATOM 3637 C C . ASN B 1 233 ? -4.723 -26.391 5.8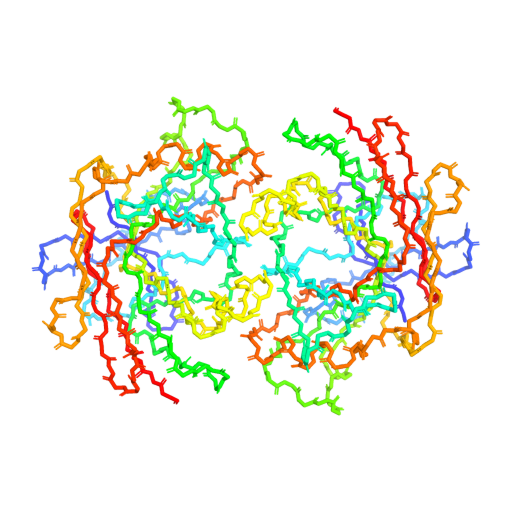48 1 98.44 233 ASN B C 1
ATOM 3639 O O . ASN B 1 233 ? -3.951 -25.5 6.207 1 98.44 233 ASN B O 1
ATOM 3643 N N . GLU B 1 234 ? -4.477 -27.219 4.938 1 98.38 234 GLU B N 1
ATOM 3644 C CA . GLU B 1 234 ? -3.412 -27.031 3.953 1 98.38 234 GLU B CA 1
ATOM 3645 C C . GLU B 1 234 ? -3.984 -26.828 2.553 1 98.38 234 GLU B C 1
ATOM 3647 O O . GLU B 1 234 ? -4.82 -27.609 2.1 1 98.38 234 GLU B O 1
ATOM 3652 N N . VAL B 1 235 ? -3.588 -25.766 1.91 1 98.75 235 VAL B N 1
ATOM 3653 C CA . VAL B 1 235 ? -4.031 -25.453 0.554 1 98.75 235 VAL B CA 1
ATOM 3654 C C . VAL B 1 235 ? -2.873 -25.625 -0.423 1 98.75 235 VAL B C 1
ATOM 3656 O O . VAL B 1 235 ? -1.8 -25.062 -0.234 1 98.75 235 VAL B O 1
ATOM 3659 N N . GLU B 1 236 ? -3.023 -26.422 -1.417 1 98.75 236 GLU B N 1
ATOM 3660 C CA . GLU B 1 236 ? -2.053 -26.625 -2.49 1 98.75 236 GLU B CA 1
ATOM 3661 C C . GLU B 1 236 ? -2.588 -26.094 -3.818 1 98.75 236 GLU B C 1
ATOM 3663 O O . GLU B 1 236 ? -3.701 -26.438 -4.227 1 98.75 236 GLU B O 1
ATOM 3668 N N . VAL B 1 237 ? -1.897 -25.219 -4.488 1 98.88 237 VAL B N 1
ATOM 3669 C CA . VAL B 1 237 ? -2.223 -24.688 -5.812 1 98.88 237 VAL B CA 1
ATOM 3670 C C . VAL B 1 237 ? -1.121 -25.078 -6.801 1 98.88 237 VAL B C 1
ATOM 3672 O O . VAL B 1 237 ? 0.058 -24.812 -6.555 1 98.88 237 VAL B O 1
ATOM 3675 N N . GLU B 1 238 ? -1.449 -25.641 -7.895 1 98.88 238 GLU B N 1
ATOM 3676 C CA . GLU B 1 238 ? -0.493 -26 -8.938 1 98.88 238 GLU B CA 1
ATOM 3677 C C . GLU B 1 238 ? -0.872 -25.359 -10.273 1 98.88 238 GLU B C 1
ATOM 3679 O O . GLU B 1 238 ? -2.041 -25.375 -10.664 1 98.88 238 GLU B O 1
ATOM 3684 N N . VAL B 1 239 ? 0.039 -24.75 -10.875 1 98.88 239 VAL B N 1
ATOM 3685 C CA . VAL B 1 239 ? -0.096 -24.281 -12.25 1 98.88 239 VAL B CA 1
ATOM 3686 C C . VAL B 1 239 ? 0.822 -25.078 -13.172 1 98.88 239 VAL B C 1
ATOM 3688 O O . VAL B 1 239 ? 2.02 -25.203 -12.906 1 98.88 239 VAL B O 1
ATOM 3691 N N . GLU B 1 240 ? 0.242 -25.594 -14.25 1 98.75 240 GLU B N 1
ATOM 3692 C CA . GLU B 1 240 ? 0.998 -26.375 -15.227 1 98.75 240 GLU B CA 1
ATOM 3693 C C . GLU B 1 240 ? 2.201 -25.594 -15.75 1 98.75 240 GLU B C 1
ATOM 3695 O O . GLU B 1 240 ? 2.072 -24.438 -16.141 1 98.75 240 GLU B O 1
ATOM 3700 N N . G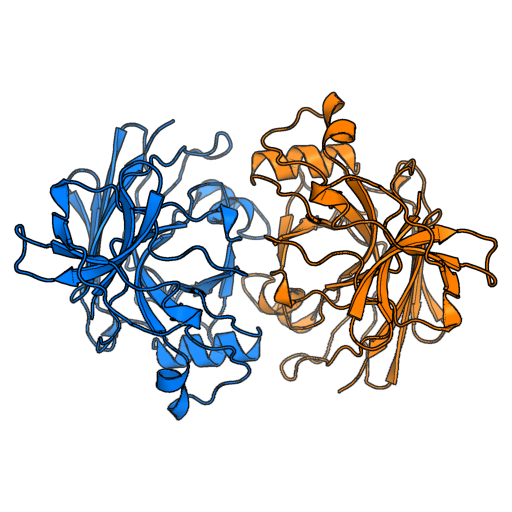LY B 1 241 ? 3.375 -26.25 -15.727 1 97.69 241 GLY B N 1
ATOM 3701 C CA . GLY B 1 241 ? 4.578 -25.625 -16.266 1 97.69 241 GLY B CA 1
ATOM 3702 C C . GLY B 1 241 ? 5.355 -24.844 -15.227 1 97.69 241 GLY B C 1
ATOM 3703 O O . GLY B 1 241 ? 6.484 -24.422 -15.477 1 97.69 241 GLY B O 1
ATOM 3704 N N . ILE B 1 242 ? 4.824 -24.688 -14 1 97.88 242 ILE B N 1
ATOM 3705 C CA . ILE B 1 242 ? 5.52 -23.922 -12.961 1 97.88 242 ILE B CA 1
ATOM 3706 C C . ILE B 1 242 ? 5.82 -24.844 -11.773 1 97.88 242 ILE B C 1
ATOM 3708 O O . ILE B 1 242 ? 6.98 -25.188 -11.523 1 97.88 242 ILE B O 1
ATOM 3712 N N . GLY B 1 243 ? 4.863 -25.344 -11.117 1 96.5 243 GLY B N 1
ATOM 3713 C CA . GLY B 1 243 ? 4.957 -26.125 -9.891 1 96.5 243 GLY B CA 1
ATOM 3714 C C . GLY B 1 243 ? 3.824 -25.844 -8.922 1 96.5 243 GLY B C 1
ATOM 3715 O O . GLY B 1 243 ? 2.756 -25.391 -9.32 1 96.5 243 GLY B O 1
ATOM 3716 N N . ALA B 1 244 ? 4.082 -26.25 -7.668 1 97.25 244 ALA B N 1
ATOM 3717 C CA . ALA B 1 244 ? 3.02 -26.156 -6.672 1 97.25 244 ALA B CA 1
ATOM 3718 C C . ALA B 1 244 ? 3.416 -25.234 -5.531 1 97.25 244 ALA B C 1
ATOM 3720 O O . ALA B 1 244 ? 4.586 -25.172 -5.148 1 97.25 244 ALA B O 1
ATOM 3721 N N . LEU B 1 245 ? 2.486 -24.516 -5.008 1 98.62 245 LEU B N 1
ATOM 3722 C CA . LEU B 1 245 ? 2.562 -23.672 -3.822 1 98.62 245 LEU B CA 1
ATOM 3723 C C . LEU B 1 245 ? 1.701 -24.234 -2.695 1 98.62 245 LEU B C 1
ATOM 3725 O O . LEU B 1 245 ? 0.509 -24.484 -2.889 1 98.62 245 LEU B O 1
ATOM 3729 N N . VAL B 1 246 ? 2.301 -24.453 -1.562 1 98 246 VAL B N 1
ATOM 3730 C CA . VAL B 1 246 ? 1.557 -24.953 -0.408 1 98 246 VAL B CA 1
ATOM 3731 C C . VAL B 1 246 ? 1.463 -23.859 0.656 1 98 246 VAL B C 1
ATOM 3733 O O . VAL B 1 246 ? 2.469 -23.234 1.004 1 98 246 VAL B O 1
ATOM 3736 N N . THR B 1 247 ? 0.257 -23.641 1.112 1 98 247 THR B N 1
ATOM 3737 C CA . THR B 1 247 ? -0.036 -22.688 2.18 1 98 247 THR B CA 1
ATOM 3738 C C . THR B 1 247 ? -0.662 -23.406 3.377 1 98 247 THR B C 1
ATOM 3740 O O . THR B 1 247 ? -1.59 -24.203 3.219 1 98 247 THR B O 1
ATOM 3743 N N . ARG B 1 248 ? -0.185 -23.094 4.559 1 97.75 248 ARG B N 1
ATOM 3744 C CA . ARG B 1 248 ? -0.746 -23.625 5.797 1 97.75 248 ARG B CA 1
ATOM 3745 C C . ARG B 1 248 ? -1.517 -22.562 6.559 1 97.75 248 ARG B C 1
ATOM 3747 O O . ARG B 1 248 ? -1.031 -21.438 6.719 1 97.75 248 ARG B O 1
ATOM 3754 N N . ILE B 1 249 ? -2.654 -22.938 6.992 1 98.38 249 ILE B N 1
ATOM 3755 C CA . ILE B 1 249 ? -3.549 -21.984 7.645 1 98.38 249 ILE B CA 1
ATOM 3756 C C . ILE B 1 249 ? -3.441 -22.141 9.156 1 98.38 249 ILE B C 1
ATOM 3758 O O . ILE B 1 249 ? -3.477 -23.25 9.688 1 98.38 249 ILE B O 1
ATOM 3762 N N . ARG B 1 250 ? -3.33 -21.031 9.773 1 94.81 250 ARG B N 1
ATOM 3763 C CA . ARG B 1 250 ? -3.309 -21 11.227 1 94.81 250 ARG B CA 1
ATOM 3764 C C . ARG B 1 250 ? -4.301 -19.984 11.773 1 94.81 250 ARG B C 1
ATOM 3766 O O . ARG B 1 250 ? -4.82 -19.156 11.023 1 94.81 250 ARG B O 1
ATOM 3773 N N . SER B 1 251 ? -4.801 -20.141 13.039 1 81.06 251 SER B N 1
ATOM 3774 C CA . SER B 1 251 ? -5.672 -19.172 13.703 1 81.06 251 SER B CA 1
ATOM 3775 C C . SER B 1 251 ? -4.887 -18.312 14.688 1 81.06 251 SER B C 1
ATOM 3777 O O . SER B 1 251 ? -3.848 -18.734 15.203 1 81.06 251 SER B O 1
#